Protein AF-0000000084380144 (afdb_homodimer)

InterPro domains:
  IPR001647 DNA-binding HTH domain, TetR-type [PF00440] (22-67)
  IPR001647 DNA-binding HTH domain, TetR-type [PR00455] (22-35)
  IPR001647 DNA-binding HTH domain, TetR-type [PR00455] (43-66)
  IPR001647 DNA-binding HTH domain, TetR-type [PS50977] (16-76)
  IPR009057 Homedomain-like superfamily [SSF46689] (10-86)
  IPR017757 Transcriptional repressor BetI [NF001978] (11-204)
  IPR036271 Tetracyclin repressor-like, C-terminal domain superfamily [SSF48498] (90-205)
  IPR039538 BetI-type transcriptional repressor, C-terminal [PF13977] (91-204)
  IPR050109 HTH-type, TetR-like transcriptional regulator [PTHR30055] (6-182)

Organism: NCBI:txid1548547

Solvent-accessible surface area (backbone atoms only — not comparable to full-atom values): 21908 Å² total; per-residue (Å²): 134,83,78,74,73,75,74,76,73,45,72,66,52,48,49,50,50,52,49,49,40,44,39,52,19,40,43,53,37,25,32,48,42,17,68,65,61,45,46,66,63,54,25,15,58,67,46,73,46,52,54,66,58,50,41,73,74,38,69,41,68,67,47,43,52,50,50,38,50,49,49,54,53,48,54,52,49,52,52,53,51,50,54,62,68,66,42,89,52,56,47,58,53,41,52,50,49,52,58,50,48,58,57,31,71,90,56,52,25,69,51,57,48,30,38,51,36,29,50,62,16,29,34,72,57,32,64,71,54,36,53,57,55,44,54,54,50,48,55,53,49,50,52,47,21,50,30,40,40,49,40,34,62,74,68,63,58,74,96,69,53,29,65,40,53,33,50,34,49,52,14,23,53,50,15,45,51,49,43,38,69,69,39,53,88,80,46,46,62,67,59,53,49,46,24,52,45,55,46,46,30,39,73,36,54,91,78,33,132,133,82,78,73,73,74,73,76,75,46,73,66,53,49,50,51,51,52,50,48,40,43,39,52,19,40,44,53,37,24,31,49,41,16,68,65,60,47,44,66,65,55,25,15,57,70,45,72,46,52,53,67,58,51,39,71,75,37,70,42,68,66,48,43,52,52,50,38,50,49,49,55,53,47,54,53,48,51,54,52,50,49,52,61,67,68,42,89,50,56,45,60,53,40,52,50,49,53,58,49,47,59,56,29,70,89,55,53,25,68,50,57,47,31,39,52,37,30,50,62,17,28,32,71,57,31,63,71,55,36,54,57,54,45,55,54,50,48,55,53,49,51,52,47,21,49,31,42,40,51,40,34,61,75,68,62,57,72,96,69,53,30,65,40,52,32,50,34,50,52,14,23,52,51,14,46,52,49,44,39,69,68,40,51,89,80,46,46,64,67,58,53,49,46,24,52,45,56,47,45,30,39,72,36,54,91,77,32,133

Sequence (418 aa):
MSAVAEKKISRTEKREIRRQQLIDATLQCISQNGIGGTKLSDVAKVAGLSQGIVNLHFASKDNLLRETLNYLADDYRQQFERVLAQSAAEPAAKLLALMEMDFAPTVCEPRKLAVWFAFWGEVQAMPTYQKICEERDRHYSTVVRGLCNEIIKDGGYKGIQATTVAAALSAMTEGLWLSRLINPKNFSREGAMDAVYSYLRAIFPDHYEMSAVAEKKISRTEKREIRRQQLIDATLQCISQNGIGGTKLSDVAKVAGLSQGIVNLHFASKDNLLRETLNYLADDYRQQFERVLAQSAAEPAAKLLALMEMDFAPTVCEPRKLAVWFAFWGEVQAMPTYQKICEERDRHYSTVVRGLCNEIIKDGGYKGIQATTVAAALSAMTEGLWLSRLINPKNFSREGAMDAVYSYLRAIFPDHYE

Structure (mmCIF, N/CA/C/O backbone):
data_AF-0000000084380144-model_v1
#
loop_
_entity.id
_entity.type
_entity.pdbx_description
1 polymer 'HTH tetR-type domain-containing protein'
#
loop_
_atom_site.group_PDB
_atom_site.id
_atom_site.type_symbol
_atom_site.label_atom_id
_atom_site.label_alt_id
_atom_site.label_comp_id
_atom_site.label_asym_id
_atom_site.label_entity_id
_atom_site.label_seq_id
_atom_site.pdbx_PDB_ins_code
_atom_site.Cartn_x
_atom_site.Cartn_y
_atom_site.Cartn_z
_atom_site.occupancy
_atom_site.B_iso_or_equiv
_atom_site.auth_seq_id
_atom_site.auth_comp_id
_atom_site.auth_asym_id
_atom_site.auth_atom_id
_atom_site.pdbx_PDB_model_num
ATOM 1 N N . MET A 1 1 ? -53.406 22.547 -6.664 1 35.69 1 MET A N 1
ATOM 2 C CA . MET A 1 1 ? -52 22.781 -6.531 1 35.69 1 MET A CA 1
ATOM 3 C C . MET A 1 1 ? -51.469 22.234 -5.203 1 35.69 1 MET A C 1
ATOM 5 O O . MET A 1 1 ? -51.75 22.797 -4.145 1 35.69 1 MET A O 1
ATOM 9 N N . SER A 1 2 ? -51.375 20.953 -4.91 1 44.88 2 SER A N 1
ATOM 10 C CA . SER A 1 2 ? -51 20.188 -3.732 1 44.88 2 SER A CA 1
ATOM 11 C C . SER A 1 2 ? -49.594 20.578 -3.244 1 44.88 2 SER A C 1
ATOM 13 O O . SER A 1 2 ? -48.625 20.531 -4.008 1 44.88 2 SER A O 1
ATOM 15 N N . ALA A 1 3 ? -49.469 21.609 -2.418 1 45.12 3 ALA A N 1
ATOM 16 C CA . ALA A 1 3 ? -48.219 22.016 -1.766 1 45.12 3 ALA A CA 1
ATOM 17 C C . ALA A 1 3 ? -47.438 20.812 -1.276 1 45.12 3 ALA A C 1
ATOM 19 O O . ALA A 1 3 ? -47.938 20.031 -0.467 1 45.12 3 ALA A O 1
ATOM 20 N N . VAL A 1 4 ? -46.719 20.062 -1.991 1 46.88 4 VAL A N 1
ATOM 21 C CA . VAL A 1 4 ? -45.719 19.078 -1.562 1 46.88 4 VAL A CA 1
ATOM 22 C C . VAL A 1 4 ? -44.969 19.609 -0.331 1 46.88 4 VAL A C 1
ATOM 24 O O . VAL A 1 4 ? -44.312 20.641 -0.389 1 46.88 4 VAL A O 1
ATOM 27 N N . ALA A 1 5 ? -45.469 19.484 0.814 1 49.72 5 ALA A N 1
ATOM 28 C CA . ALA A 1 5 ? -44.844 19.828 2.094 1 49.72 5 ALA A CA 1
ATOM 29 C C . ALA A 1 5 ? -43.344 19.625 2.049 1 49.72 5 ALA A C 1
ATOM 31 O O . ALA A 1 5 ? -42.875 18.516 1.771 1 49.72 5 ALA A O 1
ATOM 32 N N . GLU A 1 6 ? -42.5 20.531 1.536 1 54.66 6 GLU A N 1
ATOM 33 C CA . GLU A 1 6 ? -41.031 20.516 1.688 1 54.66 6 GLU A CA 1
ATOM 34 C C . GLU A 1 6 ? -40.625 19.875 3.016 1 54.66 6 GLU A C 1
ATOM 36 O O . GLU A 1 6 ? -41.031 20.359 4.082 1 54.66 6 GLU A O 1
ATOM 41 N N . LYS A 1 7 ? -40.719 18.703 3.125 1 57.38 7 LYS A N 1
ATOM 42 C CA . LYS A 1 7 ? -40.281 17.984 4.316 1 57.38 7 LYS A CA 1
ATOM 43 C C . LYS A 1 7 ? -39.156 18.703 5.023 1 57.38 7 LYS A C 1
ATOM 45 O O . LYS A 1 7 ? -38.062 18.906 4.441 1 57.38 7 LYS A O 1
ATOM 50 N N . LYS A 1 8 ? -39.375 19.484 5.949 1 68.69 8 LYS A N 1
ATOM 51 C CA . LYS A 1 8 ? -38.438 20.188 6.805 1 68.69 8 LYS A CA 1
ATOM 52 C C . LYS A 1 8 ? -37.406 19.234 7.379 1 68.69 8 LYS A C 1
ATOM 54 O O . LYS A 1 8 ? -37.75 18.25 8.031 1 68.69 8 LYS A O 1
ATOM 59 N N . ILE A 1 9 ? -36.094 19.141 6.777 1 73.38 9 ILE A N 1
ATOM 60 C CA . ILE A 1 9 ? -35 18.328 7.273 1 73.38 9 ILE A CA 1
ATOM 61 C C . ILE A 1 9 ? -34.812 18.578 8.766 1 73.38 9 ILE A C 1
ATOM 63 O O . ILE A 1 9 ? -34.781 19.719 9.219 1 73.38 9 ILE A O 1
ATOM 67 N N . SER A 1 10 ? -35 17.578 9.57 1 84.5 10 SER A N 1
ATOM 68 C CA . SER A 1 10 ? -34.812 17.656 11.023 1 84.5 10 SER A CA 1
ATOM 69 C C . SER A 1 10 ? -33.438 18.203 11.375 1 84.5 10 SER A C 1
ATOM 71 O O . SER A 1 10 ? -32.531 18.188 10.547 1 84.5 10 SER A O 1
ATOM 73 N N . ARG A 1 11 ? -33.344 18.875 12.562 1 85.44 11 ARG A N 1
ATOM 74 C CA . ARG A 1 11 ? -32.062 19.391 13.023 1 85.44 11 ARG A CA 1
ATOM 75 C C . ARG A 1 11 ? -31 18.297 13 1 85.44 11 ARG A C 1
ATOM 77 O O . ARG A 1 11 ? -29.844 18.547 12.648 1 85.44 11 ARG A O 1
ATOM 84 N N . THR A 1 12 ? -31.469 17.125 13.438 1 86.12 12 THR A N 1
ATOM 85 C CA . THR A 1 12 ? -30.562 15.984 13.43 1 86.12 12 THR A CA 1
ATOM 86 C C . THR A 1 12 ? -30.125 15.641 12.008 1 86.12 12 THR A C 1
ATOM 88 O O . THR A 1 12 ? -28.953 15.375 11.758 1 86.12 12 THR A O 1
ATOM 91 N N . GLU A 1 13 ? -31.016 15.641 11.172 1 84.69 13 GLU A N 1
ATOM 92 C CA . GLU A 1 13 ? -30.719 15.367 9.773 1 84.69 13 GLU A CA 1
ATOM 93 C C . GLU A 1 13 ? -29.797 16.438 9.18 1 84.69 13 GLU A C 1
ATOM 95 O O . GLU A 1 13 ? -28.906 16.109 8.406 1 84.69 13 GLU A O 1
ATOM 100 N N . LYS A 1 14 ? -30.031 17.609 9.523 1 85.12 14 LYS A N 1
ATOM 101 C CA . LYS A 1 14 ? -29.172 18.703 9.047 1 85.12 14 LYS A CA 1
ATOM 102 C C . LYS A 1 14 ? -27.734 18.531 9.547 1 85.12 14 LYS A C 1
ATOM 104 O O . LYS A 1 14 ? -26.781 18.766 8.805 1 85.12 14 LYS A O 1
ATOM 109 N N . ARG A 1 15 ? -27.672 18.125 10.812 1 89.44 15 ARG A N 1
ATOM 110 C CA . ARG A 1 15 ? -26.359 17.906 11.398 1 89.44 15 ARG A CA 1
ATOM 111 C C . ARG A 1 15 ? -25.609 16.797 10.672 1 89.44 15 ARG A C 1
ATOM 113 O O . ARG A 1 15 ? -24.406 16.906 10.43 1 89.44 15 ARG A O 1
ATOM 120 N N . GLU A 1 16 ? -26.328 15.812 10.352 1 91.06 16 GLU A N 1
ATOM 121 C CA . GLU A 1 16 ? -25.719 14.68 9.664 1 91.06 16 GLU A CA 1
ATOM 122 C C . GLU A 1 16 ? -25.297 15.055 8.25 1 91.06 16 GLU A C 1
ATOM 124 O O . GLU A 1 16 ? -24.281 14.578 7.75 1 91.06 16 GLU A O 1
ATOM 129 N N . ILE A 1 17 ? -26.062 15.867 7.664 1 92.88 17 ILE A N 1
ATOM 130 C CA . ILE A 1 17 ? -25.734 16.328 6.316 1 92.88 17 ILE A CA 1
ATOM 131 C C . ILE A 1 17 ? -24.453 17.156 6.344 1 92.88 17 ILE A C 1
ATOM 133 O O . ILE A 1 17 ? -23.562 16.953 5.516 1 92.88 17 ILE A O 1
ATOM 137 N N . ARG A 1 18 ? -24.344 18.062 7.34 1 93.81 18 ARG A N 1
ATOM 138 C CA . ARG A 1 18 ? -23.156 18.891 7.469 1 93.81 18 ARG A CA 1
ATOM 139 C C . ARG A 1 18 ? -21.938 18.031 7.809 1 93.81 18 ARG A C 1
ATOM 141 O O . ARG A 1 18 ? -20.844 18.266 7.277 1 93.81 18 ARG A O 1
ATOM 148 N N . ARG A 1 19 ? -22.188 17.125 8.656 1 95.06 19 ARG A N 1
ATOM 149 C CA . ARG A 1 19 ? -21.109 16.219 9.023 1 95.06 19 ARG A CA 1
ATOM 150 C C . ARG A 1 19 ? -20.578 15.484 7.797 1 95.06 19 ARG A C 1
ATOM 152 O O . ARG A 1 19 ? -19.359 15.406 7.602 1 95.06 19 ARG A O 1
ATOM 159 N N . GLN A 1 20 ? -21.469 14.992 6.992 1 95.62 20 GLN A N 1
ATOM 160 C CA . GLN A 1 20 ? -21.078 14.273 5.785 1 95.62 20 GLN A CA 1
ATOM 161 C C . GLN A 1 20 ? -20.375 15.195 4.793 1 95.62 20 GLN A C 1
ATOM 163 O O . GLN A 1 20 ? -19.406 14.789 4.129 1 95.62 20 GLN A O 1
ATOM 168 N N . GLN A 1 21 ? -20.781 16.344 4.711 1 96.5 21 GLN A N 1
ATOM 169 C CA . GLN A 1 21 ? -20.141 17.344 3.852 1 96.5 21 GLN A CA 1
ATOM 170 C C . GLN A 1 21 ? -18.703 17.578 4.266 1 96.5 21 GLN A C 1
ATOM 172 O O . GLN A 1 21 ? -17.812 17.688 3.41 1 96.5 21 GLN A O 1
ATOM 177 N N . LEU A 1 22 ? -18.547 17.672 5.555 1 97.06 22 LEU A N 1
ATOM 178 C CA . LEU A 1 22 ? -17.203 17.906 6.078 1 97.06 22 LEU A CA 1
ATOM 179 C C . LEU A 1 22 ? -16.312 16.703 5.867 1 97.06 22 LEU A C 1
ATOM 181 O O . LEU A 1 22 ? -15.125 16.828 5.547 1 97.06 22 LEU A O 1
ATOM 185 N N . ILE A 1 23 ? -16.859 15.539 6.008 1 97.31 23 ILE A N 1
ATOM 186 C CA . ILE A 1 23 ? -16.125 14.305 5.773 1 97.31 23 ILE A CA 1
ATOM 187 C C . ILE A 1 23 ? -15.719 14.219 4.305 1 97.31 23 ILE A C 1
ATOM 189 O O . ILE A 1 23 ? -14.562 13.938 3.984 1 97.31 23 ILE A O 1
ATOM 193 N N . ASP A 1 24 ? -16.672 14.555 3.43 1 97.25 24 ASP A N 1
ATOM 194 C CA . ASP A 1 24 ? -16.391 14.516 1.996 1 97.25 24 ASP A CA 1
ATOM 195 C C . ASP A 1 24 ? -15.312 15.531 1.621 1 97.25 24 ASP A C 1
ATOM 197 O O . ASP A 1 24 ? -14.43 15.227 0.816 1 97.25 24 ASP A O 1
ATOM 201 N N . ALA A 1 25 ? -15.391 16.672 2.213 1 97.94 25 ALA A N 1
ATOM 202 C CA . ALA A 1 25 ? -14.383 17.703 1.982 1 97.94 25 ALA A CA 1
ATOM 203 C C . ALA A 1 25 ? -13.016 17.266 2.482 1 97.94 25 ALA A C 1
ATOM 205 O O . ALA A 1 25 ? -11.992 17.547 1.851 1 97.94 25 ALA A O 1
ATOM 206 N N . THR A 1 26 ? -13.008 16.578 3.609 1 97.31 26 THR A N 1
ATOM 207 C CA . THR A 1 26 ? -11.758 16.094 4.18 1 97.31 26 THR A CA 1
ATOM 208 C C . THR A 1 26 ? -11.125 15.047 3.266 1 97.31 26 THR A C 1
ATOM 210 O O . THR A 1 26 ? -9.914 15.07 3.029 1 97.31 26 THR A O 1
ATOM 213 N N . LEU A 1 27 ? -11.977 14.148 2.74 1 96.38 27 LEU A N 1
ATOM 214 C CA . LEU A 1 27 ? -11.484 13.156 1.785 1 96.38 27 LEU A CA 1
ATOM 215 C C . LEU A 1 27 ? -10.836 13.836 0.586 1 96.38 27 LEU A C 1
ATOM 217 O O . LEU A 1 27 ? -9.742 13.445 0.16 1 96.38 27 LEU A O 1
ATOM 221 N N . GLN A 1 28 ? -11.469 14.852 0.123 1 96.38 28 GLN A N 1
ATOM 222 C CA . GLN A 1 28 ? -10.945 15.586 -1.026 1 96.38 28 GLN A CA 1
ATOM 223 C C . GLN A 1 28 ? -9.633 16.281 -0.688 1 96.38 28 GLN A C 1
ATOM 225 O O . GLN A 1 28 ? -8.664 16.188 -1.449 1 96.38 28 GLN A O 1
ATOM 230 N N . CYS A 1 29 ? -9.539 16.953 0.474 1 96.44 29 CYS A N 1
ATOM 231 C CA . CYS A 1 29 ? -8.336 17.672 0.881 1 96.44 29 CYS A CA 1
ATOM 232 C C . CYS A 1 29 ? -7.164 16.719 1.074 1 96.44 29 CYS A C 1
ATOM 234 O O . CYS A 1 29 ? -6.059 16.984 0.596 1 96.44 29 CYS A O 1
ATOM 236 N N . ILE A 1 30 ? -7.441 15.594 1.693 1 94.38 30 ILE A N 1
ATOM 237 C CA . ILE A 1 30 ? -6.375 14.641 1.964 1 94.38 30 ILE A CA 1
ATOM 238 C C . ILE A 1 30 ? -5.891 14.023 0.654 1 94.38 30 ILE A C 1
ATOM 240 O O . ILE A 1 30 ? -4.688 13.828 0.457 1 94.38 30 ILE A O 1
ATOM 244 N N . SER A 1 31 ? -6.863 13.703 -0.197 1 93.62 31 SER A N 1
ATOM 245 C CA . SER A 1 31 ? -6.496 13.07 -1.46 1 93.62 31 SER A CA 1
ATOM 246 C C . SER A 1 31 ? -5.602 13.977 -2.295 1 93.62 31 SER A C 1
ATOM 248 O O . SER A 1 31 ? -4.766 13.492 -3.064 1 93.62 31 SER A O 1
ATOM 250 N N . GLN A 1 32 ? -5.645 15.305 -2.105 1 90.81 32 GLN A N 1
ATOM 251 C CA . GLN A 1 32 ? -4.898 16.266 -2.916 1 90.81 32 GLN A CA 1
ATOM 252 C C . GLN A 1 32 ? -3.631 16.719 -2.201 1 90.81 32 GLN A C 1
ATOM 254 O O . GLN A 1 32 ? -2.59 16.906 -2.834 1 90.81 32 GLN A O 1
ATOM 259 N N . ASN A 1 33 ? -3.777 16.812 -0.823 1 89.56 33 ASN A N 1
ATOM 260 C CA . ASN A 1 33 ? -2.715 17.516 -0.115 1 89.56 33 ASN A CA 1
ATOM 261 C C . ASN A 1 33 ? -2.039 16.625 0.92 1 89.56 33 ASN A C 1
ATOM 263 O O . ASN A 1 33 ? -1.072 17.031 1.564 1 89.56 33 ASN A O 1
ATOM 267 N N . GLY A 1 34 ? -2.547 15.398 1.058 1 88.69 34 GLY A N 1
ATOM 268 C CA . GLY A 1 34 ? -2.062 14.562 2.143 1 88.69 34 GLY A CA 1
ATOM 269 C C . GLY A 1 34 ? -2.611 14.961 3.498 1 88.69 34 GLY A C 1
ATOM 270 O O . GLY A 1 34 ? -3.307 15.977 3.617 1 88.69 34 GLY A O 1
ATOM 271 N N . ILE A 1 35 ? -2.307 14.227 4.523 1 88.94 35 ILE A N 1
ATOM 272 C CA . ILE A 1 35 ? -2.809 14.461 5.875 1 88.94 35 ILE A CA 1
ATOM 273 C C . ILE A 1 35 ? -2.152 15.711 6.461 1 88.94 35 ILE A C 1
ATOM 275 O O . ILE A 1 35 ? -2.838 16.578 7.004 1 88.94 35 ILE A O 1
ATOM 279 N N . GLY A 1 36 ? -0.846 15.789 6.371 1 85.31 36 GLY A N 1
ATOM 280 C CA . GLY A 1 36 ? -0.125 16.938 6.902 1 85.31 36 GLY A CA 1
ATOM 281 C C . GLY A 1 36 ? -0.499 18.234 6.227 1 85.31 36 GLY A C 1
ATOM 282 O O . GLY A 1 36 ? -0.506 19.297 6.863 1 85.31 36 GLY A O 1
ATOM 283 N N . GLY A 1 37 ? -0.861 18.203 4.984 1 87.31 37 GLY A N 1
ATOM 284 C CA . GLY A 1 37 ? -1.187 19.391 4.199 1 87.31 37 GLY A CA 1
ATOM 285 C C . GLY A 1 37 ? -2.645 19.797 4.305 1 87.31 37 GLY A C 1
ATOM 286 O O . GLY A 1 37 ? -3.066 20.781 3.699 1 87.31 37 GLY A O 1
ATOM 287 N N . THR A 1 38 ? -3.391 19.047 4.977 1 92.12 38 THR A N 1
ATOM 288 C CA . THR A 1 38 ? -4.812 19.344 5.129 1 92.12 38 THR A CA 1
ATOM 289 C C . THR A 1 38 ? -5.07 20.125 6.418 1 92.12 38 THR A C 1
ATOM 291 O O . THR A 1 38 ? -4.801 19.609 7.512 1 92.12 38 THR A O 1
ATOM 294 N N . LYS A 1 39 ? -5.559 21.344 6.227 1 93.31 39 LYS A N 1
ATOM 295 C CA . LYS A 1 39 ? -5.93 22.188 7.363 1 93.31 39 LYS A CA 1
ATOM 296 C C . LYS A 1 39 ? -7.445 22.297 7.496 1 93.31 39 LYS A C 1
ATOM 298 O O . LYS A 1 39 ? -8.172 22.109 6.523 1 93.31 39 LYS A O 1
ATOM 303 N N . LEU A 1 40 ? -7.824 22.609 8.711 1 94.94 40 LEU A N 1
ATOM 304 C CA . LEU A 1 40 ? -9.258 22.781 8.961 1 94.94 40 LEU A CA 1
ATOM 305 C C . LEU A 1 40 ? -9.836 23.875 8.07 1 94.94 40 LEU A C 1
ATOM 307 O O . LEU A 1 40 ? -10.969 23.766 7.598 1 94.94 40 LEU A O 1
ATOM 311 N N . SER A 1 41 ? -9.016 24.906 7.848 1 95.31 41 SER A N 1
ATOM 312 C CA . SER A 1 41 ? -9.453 26 7 1 95.31 41 SER A CA 1
ATOM 313 C C . SER A 1 41 ? -9.688 25.547 5.566 1 95.31 41 SER A C 1
ATOM 315 O O . SER A 1 41 ? -10.625 25.984 4.906 1 95.31 41 SER A O 1
ATOM 317 N N . ASP A 1 42 ? -8.875 24.656 5.039 1 95.38 42 ASP A N 1
ATOM 318 C CA . ASP A 1 42 ? -9.031 24.109 3.695 1 95.38 42 ASP A CA 1
ATOM 319 C C . ASP A 1 42 ? -10.305 23.266 3.592 1 95.38 42 ASP A C 1
ATOM 321 O O . ASP A 1 42 ? -11.039 23.359 2.605 1 95.38 42 ASP A O 1
ATOM 325 N N . VAL A 1 43 ? -10.547 22.438 4.609 1 97.38 43 VAL A N 1
ATOM 326 C CA . VAL A 1 43 ? -11.727 21.578 4.648 1 97.38 43 VAL A CA 1
ATOM 327 C C . VAL A 1 43 ? -12.992 22.438 4.645 1 97.38 43 VAL A C 1
ATOM 329 O O . VAL A 1 43 ? -13.93 22.156 3.9 1 97.38 43 VAL A O 1
ATOM 332 N N . ALA A 1 44 ? -12.961 23.469 5.484 1 97.25 44 ALA A N 1
ATOM 333 C CA . ALA A 1 44 ? -14.094 24.391 5.543 1 97.25 44 ALA A CA 1
ATOM 334 C C . ALA A 1 44 ? -14.367 25.016 4.176 1 97.25 44 ALA A C 1
ATOM 336 O O . ALA A 1 44 ? -15.508 25.031 3.717 1 97.25 44 ALA A O 1
ATOM 337 N N . LYS A 1 45 ? -13.344 25.469 3.527 1 97.56 45 LYS A N 1
ATOM 338 C CA . LYS A 1 45 ? -13.453 26.109 2.217 1 97.56 45 LYS A CA 1
ATOM 339 C C . LYS A 1 45 ? -14.023 25.141 1.185 1 97.56 45 LYS A C 1
ATOM 341 O O . LYS A 1 45 ? -14.953 25.484 0.448 1 97.56 45 LYS A O 1
ATOM 346 N N . VAL A 1 46 ? -13.547 23.953 1.164 1 97.06 46 VAL A N 1
ATOM 347 C CA . VAL A 1 46 ? -13.977 22.938 0.201 1 97.06 46 VAL A CA 1
ATOM 348 C C . VAL A 1 46 ? -15.43 22.547 0.473 1 97.06 46 VAL A C 1
ATOM 350 O O . VAL A 1 46 ? -16.188 22.312 -0.46 1 97.06 46 VAL A O 1
ATOM 353 N N . ALA A 1 47 ? -15.781 22.5 1.764 1 97.06 47 ALA A N 1
ATOM 354 C CA . ALA A 1 47 ? -17.141 22.125 2.16 1 97.06 47 ALA A CA 1
ATOM 355 C C . ALA A 1 47 ? -18.125 23.266 1.935 1 97.06 47 ALA A C 1
ATOM 357 O O . ALA A 1 47 ? -19.328 23.078 1.976 1 97.06 47 ALA A O 1
ATOM 358 N N . GLY A 1 48 ? -17.594 24.5 1.697 1 97 48 GLY A N 1
ATOM 359 C CA . GLY A 1 48 ? -18.453 25.656 1.585 1 97 48 GLY A CA 1
ATOM 360 C C . GLY A 1 48 ? -19.047 26.094 2.91 1 97 48 GLY A C 1
ATOM 361 O O . GLY A 1 48 ? -20.188 26.547 2.961 1 97 48 GLY A O 1
ATOM 362 N N . LEU A 1 49 ? -18.375 25.797 3.926 1 96.44 49 LEU A N 1
ATOM 363 C CA . LEU A 1 49 ? -18.812 26.109 5.277 1 96.44 49 LEU A CA 1
ATOM 364 C C . LEU A 1 49 ? -17.797 26.984 6.004 1 96.44 49 LEU A C 1
ATOM 366 O O . LEU A 1 49 ? -16.672 27.156 5.52 1 96.44 49 LEU A O 1
ATOM 370 N N . SER A 1 50 ? -18.172 27.5 7.133 1 94.44 50 SER A N 1
ATOM 371 C CA . SER A 1 50 ? -17.234 28.281 7.941 1 94.44 50 SER A CA 1
ATOM 372 C C . SER A 1 50 ? -16.359 27.391 8.805 1 94.44 50 SER A C 1
ATOM 374 O O . SER A 1 50 ? -16.734 26.25 9.102 1 94.44 50 SER A O 1
ATOM 376 N N . GLN A 1 51 ? -15.234 27.875 9.188 1 93.25 51 GLN A N 1
ATOM 377 C CA . GLN A 1 51 ? -14.367 27.141 10.109 1 93.25 51 GLN A CA 1
ATOM 378 C C . GLN A 1 51 ? -15.07 26.891 11.438 1 93.25 51 GLN A C 1
ATOM 380 O O . GLN A 1 51 ? -14.82 25.875 12.094 1 93.25 51 GLN A O 1
ATOM 385 N N . GLY A 1 52 ? -15.922 27.797 11.836 1 93.88 52 GLY A N 1
ATOM 386 C CA . GLY A 1 52 ? -16.703 27.609 13.047 1 93.88 52 GLY A CA 1
ATOM 387 C C . GLY A 1 52 ? -17.578 26.375 13.016 1 93.88 52 GLY A C 1
ATOM 388 O O . GLY A 1 52 ? -17.672 25.656 14.008 1 93.88 52 GLY A O 1
ATOM 389 N N . ILE A 1 53 ? -18.172 26.125 11.906 1 93.5 53 ILE A N 1
ATOM 390 C CA . ILE A 1 53 ? -19 24.938 11.734 1 93.5 53 ILE A CA 1
ATOM 391 C C . ILE A 1 53 ? -18.141 23.688 11.836 1 93.5 53 ILE A C 1
ATOM 393 O O . ILE A 1 53 ? -18.562 22.688 12.43 1 93.5 53 ILE A O 1
ATOM 397 N N . VAL A 1 54 ? -16.922 23.656 11.25 1 94.5 54 VAL A N 1
ATOM 398 C CA . VAL A 1 54 ? -16 22.531 11.359 1 94.5 54 VAL A CA 1
ATOM 399 C C . VAL A 1 54 ? -15.688 22.266 12.828 1 94.5 54 VAL A C 1
ATOM 401 O O . VAL A 1 54 ? -15.719 21.109 13.273 1 94.5 54 VAL A O 1
ATOM 404 N N . ASN A 1 55 ? -15.469 23.344 13.547 1 93.81 55 ASN A N 1
ATOM 405 C CA . ASN A 1 55 ? -15.117 23.219 14.953 1 93.81 55 ASN A CA 1
ATOM 406 C C . ASN A 1 55 ? -16.281 22.688 15.781 1 93.81 55 ASN A C 1
ATOM 408 O O . ASN A 1 55 ? -16.078 21.938 16.75 1 93.81 55 ASN A O 1
ATOM 412 N N . LEU A 1 56 ? -17.438 23.109 15.406 1 93.56 56 LEU A N 1
ATOM 413 C CA . LEU A 1 56 ? -18.625 22.641 16.109 1 93.56 56 LEU A CA 1
ATOM 414 C C . LEU A 1 56 ? -18.812 21.141 15.938 1 93.56 56 LEU A C 1
ATOM 416 O O . LEU A 1 56 ? -19.219 20.453 16.875 1 93.56 56 LEU A O 1
ATOM 420 N N . HIS A 1 57 ? -18.469 20.656 14.805 1 94.38 57 HIS A N 1
ATOM 421 C CA . HIS A 1 57 ? -18.719 19.25 14.508 1 94.38 57 HIS A CA 1
ATOM 422 C C . HIS A 1 57 ? -17.562 18.359 14.969 1 94.38 57 HIS A C 1
ATOM 424 O O . HIS A 1 57 ? -17.781 17.219 15.383 1 94.38 57 HIS A O 1
ATOM 430 N N . PHE A 1 58 ? -16.25 18.75 14.906 1 94.56 58 PHE A N 1
ATOM 431 C CA . PHE A 1 58 ? -15.141 17.828 15.102 1 94.56 58 PHE A CA 1
ATOM 432 C C . PHE A 1 58 ? -14.172 18.359 16.156 1 94.56 58 PHE A C 1
ATOM 434 O O . PHE A 1 58 ? -13.359 17.594 16.688 1 94.56 58 PHE A O 1
ATOM 441 N N . ALA A 1 59 ? -14.242 19.531 16.578 1 90.12 59 ALA A N 1
ATOM 442 C CA . ALA A 1 59 ? -13.516 20.156 17.672 1 90.12 59 ALA A CA 1
ATOM 443 C C . ALA A 1 59 ? -12.039 20.328 17.312 1 90.12 59 ALA A C 1
ATOM 445 O O . ALA A 1 59 ? -11.406 21.328 17.703 1 90.12 59 ALA A O 1
ATOM 446 N N . SER A 1 60 ? -11.492 19.266 16.656 1 91.94 60 SER A N 1
ATOM 447 C CA . SER A 1 60 ? -10.07 19.328 16.328 1 91.94 60 SER A CA 1
ATOM 448 C C . SER A 1 60 ? -9.781 18.641 14.992 1 91.94 60 SER A C 1
ATOM 450 O O . SER A 1 60 ? -10.594 17.844 14.508 1 91.94 60 SER A O 1
ATOM 452 N N . LYS A 1 61 ? -8.641 18.953 14.492 1 91.38 61 LYS A N 1
ATOM 453 C CA . LYS A 1 61 ? -8.188 18.297 13.266 1 91.38 61 LYS A CA 1
ATOM 454 C C . LYS A 1 61 ? -8.055 16.797 13.453 1 91.38 61 LYS A C 1
ATOM 456 O O . LYS A 1 61 ? -8.453 16.016 12.586 1 91.38 61 LYS A O 1
ATOM 461 N N . ASP A 1 62 ? -7.547 16.406 14.602 1 90 62 ASP A N 1
ATOM 462 C CA . ASP A 1 62 ? -7.371 14.984 14.891 1 90 62 ASP A CA 1
ATOM 463 C C . ASP A 1 62 ? -8.711 14.258 14.883 1 90 62 ASP A C 1
ATOM 465 O O . ASP A 1 62 ? -8.82 13.164 14.328 1 90 62 ASP A O 1
ATOM 469 N N . ASN A 1 63 ? -9.656 14.852 15.469 1 93.5 63 ASN A N 1
ATOM 470 C CA . ASN A 1 63 ? -10.984 14.25 15.5 1 93.5 63 ASN A CA 1
ATOM 471 C C . ASN A 1 63 ? -11.586 14.164 14.102 1 93.5 63 ASN A C 1
ATOM 473 O O . ASN A 1 63 ? -12.234 13.172 13.758 1 93.5 63 ASN A O 1
ATOM 477 N N . LEU A 1 64 ? -11.398 15.25 13.367 1 95.12 64 LEU A N 1
ATOM 478 C CA . LEU A 1 64 ? -11.883 15.25 11.992 1 95.12 64 LEU A CA 1
ATOM 479 C C . LEU A 1 64 ? -11.25 14.125 11.188 1 95.12 64 LEU A C 1
ATOM 481 O O . LEU A 1 64 ? -11.945 13.406 10.461 1 95.12 64 LEU A O 1
ATOM 485 N N . LEU A 1 65 ? -9.961 13.914 11.336 1 93.44 65 LEU A N 1
ATOM 486 C CA . LEU A 1 65 ? -9.227 12.875 10.625 1 93.44 65 LEU A CA 1
ATOM 487 C C . LEU A 1 65 ? -9.688 11.484 11.062 1 93.44 65 LEU A C 1
ATOM 489 O O . LEU A 1 65 ? -9.914 10.609 10.227 1 93.44 65 LEU A O 1
ATOM 493 N N . ARG A 1 66 ? -9.844 11.32 12.32 1 92.25 66 ARG A N 1
ATOM 494 C CA . ARG A 1 66 ? -10.289 10.039 12.859 1 92.25 66 ARG A CA 1
ATOM 495 C C . ARG A 1 66 ? -11.68 9.68 12.328 1 92.25 66 ARG A C 1
ATOM 497 O O . ARG A 1 66 ? -11.922 8.547 11.93 1 92.25 66 ARG A O 1
ATOM 504 N N . GLU A 1 67 ? -12.508 10.648 12.352 1 94.31 67 GLU A N 1
ATOM 505 C CA . GLU A 1 67 ? -13.875 10.406 11.898 1 94.31 67 GLU A CA 1
ATOM 506 C C . GLU A 1 67 ? -13.922 10.156 10.398 1 94.31 67 GLU A C 1
ATOM 508 O O . GLU A 1 67 ? -14.758 9.383 9.914 1 94.31 67 GLU A O 1
ATOM 513 N N . THR A 1 68 ? -13.094 10.828 9.703 1 95.25 68 THR A N 1
ATOM 514 C CA . THR A 1 68 ? -12.992 10.594 8.266 1 95.25 68 THR A CA 1
ATOM 515 C C . THR A 1 68 ? -12.539 9.164 7.988 1 95.25 68 THR A C 1
ATOM 517 O O . THR A 1 68 ? -13.117 8.477 7.141 1 95.25 68 THR A O 1
ATOM 520 N N . LEU A 1 69 ? -11.586 8.664 8.703 1 93.06 69 LEU A N 1
ATOM 521 C CA . LEU A 1 69 ? -11.109 7.293 8.555 1 93.06 69 LEU A CA 1
ATOM 522 C C . LEU A 1 69 ? -12.195 6.297 8.945 1 93.06 69 LEU A C 1
ATOM 524 O O . LEU A 1 69 ? -12.383 5.281 8.273 1 93.06 69 LEU A O 1
ATOM 528 N N . ASN A 1 70 ? -12.844 6.613 10.039 1 93.12 70 ASN A N 1
ATOM 529 C CA . ASN A 1 70 ? -13.953 5.758 10.461 1 93.12 70 ASN A CA 1
ATOM 530 C C . ASN A 1 70 ? -15.023 5.652 9.375 1 93.12 70 ASN A C 1
ATOM 532 O O . ASN A 1 70 ? -15.57 4.574 9.141 1 93.12 70 ASN A O 1
ATOM 536 N N . TYR A 1 71 ? -15.312 6.781 8.836 1 94.56 71 TYR A N 1
ATOM 537 C CA . TYR A 1 71 ? -16.281 6.785 7.746 1 94.56 71 TYR A CA 1
ATOM 538 C C . TYR A 1 71 ? -15.82 5.879 6.609 1 94.56 71 TYR A C 1
ATOM 540 O O . TYR A 1 71 ? -16.609 5.082 6.09 1 94.56 71 TYR A O 1
ATOM 548 N N . LEU A 1 72 ? -14.57 6.027 6.191 1 93.62 72 LEU A N 1
ATOM 549 C CA . LEU A 1 72 ? -14.008 5.223 5.109 1 93.62 72 LEU A CA 1
ATOM 550 C C . LEU A 1 72 ? -14.062 3.736 5.453 1 93.62 72 LEU A C 1
ATOM 552 O O . LEU A 1 72 ? -14.445 2.912 4.621 1 93.62 72 LEU A O 1
ATOM 556 N N . ALA A 1 73 ? -13.68 3.381 6.645 1 92.88 73 ALA A N 1
ATOM 557 C CA . ALA A 1 73 ? -13.703 1.999 7.121 1 92.88 73 ALA A CA 1
ATOM 558 C C . ALA A 1 73 ? -15.133 1.451 7.141 1 92.88 73 ALA A C 1
ATOM 560 O O . ALA A 1 73 ? -15.375 0.316 6.723 1 92.88 73 ALA A O 1
ATOM 561 N N . ASP A 1 74 ? -16.031 2.266 7.594 1 93.62 74 ASP A N 1
ATOM 562 C CA . ASP A 1 74 ? -17.438 1.856 7.68 1 93.62 74 ASP A CA 1
ATOM 563 C C . ASP A 1 74 ? -18.031 1.662 6.289 1 93.62 74 ASP A C 1
ATOM 565 O O . ASP A 1 74 ? -18.828 0.744 6.074 1 93.62 74 ASP A O 1
ATOM 569 N N . ASP A 1 75 ? -17.719 2.602 5.445 1 94.44 75 ASP A N 1
ATOM 570 C CA . ASP A 1 75 ? -18.188 2.488 4.066 1 94.44 75 ASP A CA 1
ATOM 571 C C . ASP A 1 75 ? -17.734 1.173 3.438 1 94.44 75 ASP A C 1
ATOM 573 O O . ASP A 1 75 ? -18.516 0.489 2.779 1 94.44 75 ASP A O 1
ATOM 577 N N . TYR A 1 76 ? -16.5 0.749 3.588 1 94.19 76 TYR A N 1
ATOM 578 C CA . TYR A 1 76 ? -15.961 -0.517 3.1 1 94.19 76 TYR A CA 1
ATOM 579 C C . TYR A 1 76 ? -16.688 -1.697 3.746 1 94.19 76 TYR A C 1
ATOM 581 O O . TYR A 1 76 ? -17.078 -2.639 3.061 1 94.19 76 TYR A O 1
ATOM 589 N N . ARG A 1 77 ? -16.844 -1.591 5.082 1 93.44 77 ARG A N 1
ATOM 590 C CA . ARG A 1 77 ? -17.5 -2.662 5.828 1 93.44 77 ARG A CA 1
ATOM 591 C C . ARG A 1 77 ? -18.922 -2.881 5.34 1 93.44 77 ARG A C 1
ATOM 593 O O . ARG A 1 77 ? -19.375 -4.02 5.215 1 93.44 77 ARG A O 1
ATOM 600 N N . GLN A 1 78 ? -19.594 -1.805 5.109 1 94.75 78 GLN A N 1
ATOM 601 C CA . GLN A 1 78 ? -20.969 -1.901 4.648 1 94.75 78 GLN A CA 1
ATOM 602 C C . GLN A 1 78 ? -21.047 -2.578 3.283 1 94.75 78 GLN A C 1
ATOM 604 O O . GLN A 1 78 ? -21.938 -3.408 3.045 1 94.75 78 GLN A O 1
ATOM 609 N N . GLN A 1 79 ? -20.203 -2.207 2.398 1 94.56 79 GLN A N 1
ATOM 610 C CA . GLN A 1 79 ? -20.156 -2.855 1.093 1 94.56 79 GLN A CA 1
ATOM 611 C C . GLN A 1 79 ? -19.812 -4.34 1.225 1 94.56 79 GLN A C 1
ATOM 613 O O . GLN A 1 79 ? -20.438 -5.184 0.573 1 94.56 79 GLN A O 1
ATOM 618 N N . PHE A 1 80 ? -18.844 -4.691 2.08 1 94.56 80 PHE A N 1
ATOM 619 C CA . PHE A 1 80 ? -18.422 -6.055 2.381 1 94.56 80 PHE A CA 1
ATOM 620 C C . PHE A 1 80 ? -19.609 -6.891 2.869 1 94.56 80 PHE A C 1
ATOM 622 O O . PHE A 1 80 ? -19.859 -7.973 2.342 1 94.56 80 PHE A O 1
ATOM 629 N N . GLU A 1 81 ? -20.328 -6.297 3.834 1 94 81 GLU A N 1
ATOM 630 C CA . GLU A 1 81 ? -21.469 -7 4.41 1 94 81 GLU A CA 1
ATOM 631 C C . GLU A 1 81 ? -22.594 -7.18 3.385 1 94 81 GLU A C 1
ATOM 633 O O . GLU A 1 81 ? -23.281 -8.203 3.379 1 94 81 GLU A O 1
ATOM 638 N N . ARG A 1 82 ? -22.781 -6.207 2.564 1 94.31 82 ARG A N 1
ATOM 639 C CA . ARG A 1 82 ? -23.797 -6.289 1.521 1 94.31 82 ARG A CA 1
ATOM 640 C C . ARG A 1 82 ? -23.5 -7.422 0.548 1 94.31 82 ARG A C 1
ATOM 642 O O . ARG A 1 82 ? -24.391 -8.18 0.169 1 94.31 82 ARG A O 1
ATOM 649 N N . VAL A 1 83 ? -22.25 -7.527 0.134 1 93.69 83 VAL A N 1
ATOM 650 C CA . VAL A 1 83 ? -21.844 -8.578 -0.796 1 93.69 83 VAL A CA 1
ATOM 651 C C . VAL A 1 83 ? -22.047 -9.945 -0.152 1 93.69 83 VAL A C 1
ATOM 653 O O . VAL A 1 83 ? -22.578 -10.859 -0.783 1 93.69 83 VAL A O 1
ATOM 656 N N . LEU A 1 84 ? -21.672 -10.094 1.139 1 91.88 84 LEU A N 1
ATOM 657 C CA . LEU A 1 84 ? -21.812 -11.359 1.849 1 91.88 84 LEU A CA 1
ATOM 658 C C . LEU A 1 84 ? -23.281 -11.75 1.984 1 91.88 84 LEU A C 1
ATOM 660 O O . LEU A 1 84 ? -23.625 -12.938 1.906 1 91.88 84 LEU A O 1
ATOM 664 N N . ALA A 1 85 ? -24.109 -10.789 2.148 1 90.81 85 ALA A N 1
ATOM 665 C CA . ALA A 1 85 ? -25.531 -11.031 2.357 1 90.81 85 ALA A CA 1
ATOM 666 C C . ALA A 1 85 ? -26.219 -11.414 1.049 1 90.81 85 ALA A C 1
ATOM 668 O O . ALA A 1 85 ? -27.219 -12.133 1.053 1 90.81 85 ALA A O 1
ATOM 669 N N . GLN A 1 86 ? -25.828 -10.875 -0.041 1 85.5 86 GLN A N 1
ATOM 670 C CA . GLN A 1 86 ? -26.469 -11.055 -1.338 1 85.5 86 GLN A CA 1
ATOM 671 C C . GLN A 1 86 ? -26.047 -12.375 -1.983 1 85.5 86 GLN A C 1
ATOM 673 O O . GLN A 1 86 ? -26.703 -12.867 -2.896 1 85.5 86 GLN A O 1
ATOM 678 N N . SER A 1 87 ? -24.922 -12.859 -1.536 1 70.88 87 SER A N 1
ATOM 679 C CA . SER A 1 87 ? -24.406 -14.031 -2.246 1 70.88 87 SER A CA 1
ATOM 680 C C . SER A 1 87 ? -25.031 -15.312 -1.724 1 70.88 87 SER A C 1
ATOM 682 O O . SER A 1 87 ? -25 -15.586 -0.522 1 70.88 87 SER A O 1
ATOM 684 N N . ALA A 1 88 ? -26.188 -15.734 -2.254 1 65.25 88 ALA A N 1
ATOM 685 C CA . ALA A 1 88 ? -26.734 -17.062 -1.965 1 65.25 88 ALA A CA 1
ATOM 686 C C . ALA A 1 88 ? -25.781 -18.156 -2.432 1 65.25 88 ALA A C 1
ATOM 688 O O . ALA A 1 88 ? -26.094 -19.344 -2.303 1 65.25 88 ALA A O 1
ATOM 689 N N . ALA A 1 89 ? -24.625 -17.812 -2.701 1 74.31 89 ALA A N 1
ATOM 690 C CA . ALA A 1 89 ? -23.75 -18.594 -3.568 1 74.31 89 ALA A CA 1
ATOM 691 C C . ALA A 1 89 ? -22.75 -19.406 -2.752 1 74.31 89 ALA A C 1
ATOM 693 O O . ALA A 1 89 ? -22.625 -19.219 -1.539 1 74.31 89 ALA A O 1
ATOM 694 N N . GLU A 1 90 ? -22.312 -20.453 -3.299 1 90.94 90 GLU A N 1
ATOM 695 C CA . GLU A 1 90 ? -21.203 -21.297 -2.859 1 90.94 90 GLU A CA 1
ATOM 696 C C . GLU A 1 90 ? -20 -20.469 -2.451 1 90.94 90 GLU A C 1
ATOM 698 O O . GLU A 1 90 ? -19.844 -19.328 -2.895 1 90.94 90 GLU A O 1
ATOM 703 N N . PRO A 1 91 ? -19.297 -20.922 -1.478 1 95.19 91 PRO A N 1
ATOM 704 C CA . PRO A 1 91 ? -18.125 -20.234 -0.956 1 95.19 91 PRO A CA 1
ATOM 705 C C . PRO A 1 91 ? -17.234 -19.641 -2.061 1 95.19 91 PRO A C 1
ATOM 707 O O . PRO A 1 91 ? -16.766 -18.516 -1.942 1 95.19 91 PRO A O 1
ATOM 710 N N . ALA A 1 92 ? -17.156 -20.359 -3.107 1 95.25 92 ALA A N 1
ATOM 711 C CA . ALA A 1 92 ? -16.312 -19.906 -4.207 1 95.25 92 ALA A CA 1
ATOM 712 C C . ALA A 1 92 ? -16.875 -18.641 -4.844 1 95.25 92 ALA A C 1
ATOM 714 O O . ALA A 1 92 ? -16.141 -17.703 -5.156 1 95.25 92 ALA A O 1
ATOM 715 N N . ALA A 1 93 ? -18.172 -18.594 -5.016 1 94.69 93 ALA A N 1
ATOM 716 C CA . ALA A 1 93 ? -18.828 -17.422 -5.598 1 94.69 93 ALA A CA 1
ATOM 717 C C . ALA A 1 93 ? -18.75 -16.219 -4.656 1 94.69 93 ALA A C 1
ATOM 719 O O . ALA A 1 93 ? -18.578 -15.086 -5.102 1 94.69 93 ALA A O 1
ATOM 720 N N . LYS A 1 94 ? -18.906 -16.5 -3.389 1 95.44 94 LYS A N 1
ATOM 721 C CA . LYS A 1 94 ? -18.797 -15.43 -2.391 1 95.44 94 LYS A CA 1
ATOM 722 C C . LYS A 1 94 ? -17.406 -14.82 -2.377 1 95.44 94 LYS A C 1
ATOM 724 O O . LYS A 1 94 ? -17.25 -13.602 -2.334 1 95.44 94 LYS A O 1
ATOM 729 N N . LEU A 1 95 ? -16.406 -15.719 -2.389 1 96.44 95 LEU A N 1
ATOM 730 C CA . LEU A 1 95 ? -15.023 -15.25 -2.408 1 96.44 95 LEU A CA 1
ATOM 731 C C . LEU A 1 95 ? -14.766 -14.367 -3.619 1 96.44 95 LEU A C 1
ATOM 733 O O . LEU A 1 95 ? -14.203 -13.273 -3.486 1 96.44 95 LEU A O 1
ATOM 737 N N . LEU A 1 96 ? -15.242 -14.812 -4.742 1 95.25 96 LEU A N 1
ATOM 738 C CA . LEU A 1 96 ? -15.047 -14.039 -5.969 1 95.25 96 LEU A CA 1
ATOM 739 C C . LEU A 1 96 ? -15.789 -12.711 -5.895 1 95.25 96 LEU A C 1
ATOM 741 O O . LEU A 1 96 ? -15.266 -11.68 -6.336 1 95.25 96 LEU A O 1
ATOM 745 N N . ALA A 1 97 ? -16.969 -12.695 -5.371 1 95.5 97 ALA A N 1
ATOM 746 C CA . ALA A 1 97 ? -17.766 -11.477 -5.234 1 95.5 97 ALA A CA 1
ATOM 747 C C . ALA A 1 97 ? -17.047 -10.453 -4.352 1 95.5 97 ALA A C 1
ATOM 749 O O . ALA A 1 97 ? -17.109 -9.25 -4.605 1 95.5 97 ALA A O 1
ATOM 750 N N . LEU A 1 98 ? -16.391 -10.953 -3.328 1 95.56 98 LEU A N 1
ATOM 751 C CA . LEU A 1 98 ? -15.641 -10.07 -2.447 1 95.56 98 LEU A CA 1
ATOM 752 C C . LEU A 1 98 ? -14.453 -9.461 -3.18 1 95.56 98 LEU A C 1
ATOM 754 O O . LEU A 1 98 ? -14.148 -8.273 -3.012 1 95.56 98 LEU A O 1
ATOM 758 N N . MET A 1 99 ? -13.742 -10.289 -4.004 1 96.06 99 MET A N 1
ATOM 759 C CA . MET A 1 99 ? -12.648 -9.758 -4.812 1 96.06 99 MET A CA 1
ATOM 760 C C . MET A 1 99 ? -13.148 -8.695 -5.781 1 96.06 99 MET A C 1
ATOM 762 O O . MET A 1 99 ? -12.539 -7.637 -5.93 1 96.06 99 MET A O 1
ATOM 766 N N . GLU A 1 100 ? -14.289 -8.922 -6.383 1 95.94 100 GLU A N 1
ATOM 767 C CA . GLU A 1 100 ? -14.883 -7.98 -7.328 1 95.94 100 GLU A CA 1
ATOM 768 C C . GLU A 1 100 ? -15.273 -6.676 -6.637 1 95.94 100 GLU A C 1
ATOM 770 O O . GLU A 1 100 ? -15.109 -5.594 -7.199 1 95.94 100 GLU A O 1
ATOM 775 N N . MET A 1 101 ? -15.797 -6.828 -5.477 1 96.06 101 MET A N 1
ATOM 776 C CA . MET A 1 101 ? -16.188 -5.664 -4.68 1 96.06 101 MET A CA 1
ATOM 777 C C . MET A 1 101 ? -15 -4.73 -4.469 1 96.06 101 MET A C 1
ATOM 779 O O . MET A 1 101 ? -15.141 -3.512 -4.566 1 96.06 101 MET A O 1
ATOM 783 N N . ASP A 1 102 ? -13.805 -5.305 -4.238 1 96.56 102 ASP A N 1
ATOM 784 C CA . ASP A 1 102 ? -12.609 -4.527 -3.949 1 96.56 102 ASP A CA 1
ATOM 785 C C . ASP A 1 102 ? -12.211 -3.664 -5.145 1 96.56 102 ASP A C 1
ATOM 787 O O . ASP A 1 102 ? -11.492 -2.674 -4.996 1 96.56 102 ASP A O 1
ATOM 791 N N . PHE A 1 103 ? -12.688 -4.031 -6.332 1 97.5 103 PHE A N 1
ATOM 792 C CA . PHE A 1 103 ? -12.297 -3.281 -7.523 1 97.5 103 PHE A CA 1
ATOM 793 C C . PHE A 1 103 ? -13.5 -2.551 -8.117 1 97.5 103 PHE A C 1
ATOM 795 O O . PHE A 1 103 ? -13.422 -2.031 -9.234 1 97.5 103 PHE A O 1
ATOM 802 N N . ALA A 1 104 ? -14.656 -2.617 -7.395 1 96.44 104 ALA A N 1
ATOM 803 C CA . ALA A 1 104 ? -15.812 -1.822 -7.801 1 96.44 104 ALA A CA 1
ATOM 804 C C . ALA A 1 104 ? -15.508 -0.329 -7.711 1 96.44 104 ALA A C 1
ATOM 806 O O . ALA A 1 104 ? -14.719 0.102 -6.871 1 96.44 104 ALA A O 1
ATOM 807 N N . PRO A 1 105 ? -16.125 0.521 -8.461 1 94.38 105 PRO A N 1
ATOM 808 C CA . PRO A 1 105 ? -15.875 1.964 -8.484 1 94.38 105 PRO A CA 1
ATOM 809 C C . PRO A 1 105 ? -16.125 2.625 -7.129 1 94.38 105 PRO A C 1
ATOM 811 O O . PRO A 1 105 ? -15.516 3.656 -6.824 1 94.38 105 PRO A O 1
ATOM 814 N N . THR A 1 106 ? -16.984 2.023 -6.281 1 92.81 106 THR A N 1
ATOM 815 C CA . THR A 1 106 ? -17.312 2.609 -4.988 1 92.81 106 THR A CA 1
ATOM 816 C C . THR A 1 106 ? -16.203 2.357 -3.979 1 92.81 106 THR A C 1
ATOM 818 O O . THR A 1 106 ? -16.062 3.1 -3.004 1 92.81 106 THR A O 1
ATOM 821 N N . VAL A 1 107 ? -15.438 1.311 -4.18 1 94.44 107 VAL A N 1
ATOM 822 C CA . VAL A 1 107 ? -14.383 0.937 -3.244 1 94.44 107 VAL A CA 1
ATOM 823 C C . VAL A 1 107 ? -13.023 1.355 -3.805 1 94.44 107 VAL A C 1
ATOM 825 O O . VAL A 1 107 ? -12.242 2.031 -3.125 1 94.44 107 VAL A O 1
ATOM 828 N N . CYS A 1 108 ? -12.859 0.958 -5.078 1 94.88 108 CYS A N 1
ATOM 829 C CA . CYS A 1 108 ? -11.617 1.261 -5.773 1 94.88 108 CYS A CA 1
ATOM 830 C C . CYS A 1 108 ? -11.68 2.637 -6.43 1 94.88 108 CYS A C 1
ATOM 832 O O . CYS A 1 108 ? -11.422 2.77 -7.625 1 94.88 108 CYS A O 1
ATOM 834 N N . GLU A 1 109 ? -12.055 3.605 -5.629 1 93.88 109 GLU A N 1
ATOM 835 C CA . GLU A 1 109 ? -12.156 5.012 -6.012 1 93.88 109 GLU A CA 1
ATOM 836 C C . GLU A 1 109 ? -10.867 5.762 -5.691 1 93.88 109 GLU A C 1
ATOM 838 O O . GLU A 1 109 ? -10.367 5.699 -4.562 1 93.88 109 GLU A O 1
ATOM 843 N N . PRO A 1 110 ? -10.289 6.461 -6.695 1 91.81 110 PRO A N 1
ATOM 844 C CA . PRO A 1 110 ? -8.945 7.035 -6.543 1 91.81 110 PRO A CA 1
ATOM 845 C C . PRO A 1 110 ? -8.82 7.926 -5.312 1 91.81 110 PRO A C 1
ATOM 847 O O . PRO A 1 110 ? -7.82 7.867 -4.598 1 91.81 110 PRO A O 1
ATOM 850 N N . ARG A 1 111 ? -9.789 8.758 -5.02 1 92.75 111 ARG A N 1
ATOM 851 C CA . ARG A 1 111 ? -9.719 9.625 -3.85 1 92.75 111 ARG A CA 1
ATOM 852 C C . ARG A 1 111 ? -9.711 8.812 -2.561 1 92.75 111 ARG A C 1
ATOM 854 O O . ARG A 1 111 ? -8.953 9.109 -1.637 1 92.75 111 ARG A O 1
ATOM 861 N N . LYS A 1 112 ? -10.578 7.801 -2.492 1 95 112 LYS A N 1
ATOM 862 C CA . LYS A 1 112 ? -10.633 6.945 -1.311 1 95 112 LYS A CA 1
ATOM 863 C C . LYS A 1 112 ? -9.32 6.184 -1.118 1 95 112 LYS A C 1
ATOM 865 O O . LYS A 1 112 ? -8.812 6.09 0.001 1 95 112 LYS A O 1
ATOM 870 N N . LEU A 1 113 ? -8.766 5.652 -2.246 1 94.56 113 LEU A N 1
ATOM 871 C CA . LEU A 1 113 ? -7.496 4.941 -2.174 1 94.56 113 LEU A CA 1
ATOM 872 C C . LEU A 1 113 ? -6.387 5.859 -1.669 1 94.56 113 LEU A C 1
ATOM 874 O O . LEU A 1 113 ? -5.598 5.469 -0.809 1 94.56 113 LEU A O 1
ATOM 878 N N . ALA A 1 114 ? -6.395 7.094 -2.191 1 93.62 114 ALA A N 1
ATOM 879 C CA . ALA A 1 114 ? -5.395 8.062 -1.756 1 93.62 114 ALA A CA 1
ATOM 880 C C . ALA A 1 114 ? -5.477 8.297 -0.25 1 93.62 114 ALA A C 1
ATOM 882 O O . ALA A 1 114 ? -4.449 8.383 0.428 1 93.62 114 ALA A O 1
ATOM 883 N N . VAL A 1 115 ? -6.664 8.375 0.256 1 94.12 115 VAL A N 1
ATOM 884 C CA . VAL A 1 115 ? -6.871 8.641 1.675 1 94.12 115 VAL A CA 1
ATOM 885 C C . VAL A 1 115 ? -6.465 7.426 2.5 1 94.12 115 VAL A C 1
ATOM 887 O O . VAL A 1 115 ? -5.809 7.559 3.533 1 94.12 115 VAL A O 1
ATOM 890 N N . TRP A 1 116 ? -6.793 6.188 2.041 1 91.75 116 TRP A N 1
ATOM 891 C CA . TRP A 1 116 ? -6.344 4.973 2.713 1 91.75 116 TRP A CA 1
ATOM 892 C C . TRP A 1 116 ? -4.824 4.945 2.828 1 91.75 116 TRP A C 1
ATOM 894 O O . TRP A 1 116 ? -4.281 4.77 3.922 1 91.75 116 TRP A O 1
ATOM 904 N N . PHE A 1 117 ? -4.156 5.172 1.752 1 91.5 117 PHE A N 1
ATOM 905 C CA . PHE A 1 117 ? -2.703 5.078 1.717 1 91.5 117 PHE A CA 1
ATOM 906 C C . PHE A 1 117 ? -2.066 6.223 2.498 1 91.5 117 PHE A C 1
ATOM 908 O O . PHE A 1 117 ? -1.008 6.051 3.105 1 91.5 117 PHE A O 1
ATOM 915 N N . ALA A 1 118 ? -2.764 7.402 2.52 1 90.5 118 ALA A N 1
ATOM 916 C CA . ALA A 1 118 ? -2.289 8.492 3.369 1 90.5 118 ALA A CA 1
ATOM 917 C C . ALA A 1 118 ? -2.311 8.086 4.84 1 90.5 118 ALA A C 1
ATOM 919 O O . ALA A 1 118 ? -1.351 8.344 5.574 1 90.5 118 ALA A O 1
ATOM 920 N N . PHE A 1 119 ? -3.383 7.441 5.258 1 89.88 119 PHE A N 1
ATOM 921 C CA . PHE A 1 119 ? -3.49 7.023 6.648 1 89.88 119 PHE A CA 1
ATOM 922 C C . PHE A 1 119 ? -2.51 5.895 6.953 1 89.88 119 PHE A C 1
ATOM 924 O O . PHE A 1 119 ? -1.876 5.887 8.008 1 89.88 119 PHE A O 1
ATOM 931 N N . TRP A 1 120 ? -2.361 4.949 6.004 1 87.5 120 TRP A N 1
ATOM 932 C CA . TRP A 1 120 ? -1.424 3.85 6.203 1 87.5 120 TRP A CA 1
ATOM 933 C C . TRP A 1 120 ? 0.011 4.363 6.27 1 87.5 120 TRP A C 1
ATOM 935 O O . TRP A 1 120 ? 0.837 3.824 7.012 1 87.5 120 TRP A O 1
ATOM 945 N N . GLY A 1 121 ? 0.273 5.418 5.531 1 84.31 121 GLY A N 1
ATOM 946 C CA . GLY A 1 121 ? 1.588 6.035 5.562 1 84.31 121 GLY A CA 1
ATOM 947 C C . GLY A 1 121 ? 1.894 6.723 6.879 1 84.31 121 GLY A C 1
ATOM 948 O O . GLY A 1 121 ? 3.053 7.023 7.176 1 84.31 121 GLY A O 1
ATOM 949 N N . GLU A 1 122 ? 0.817 6.926 7.715 1 84.5 122 GLU A N 1
ATOM 950 C CA . GLU A 1 122 ? 0.962 7.621 8.984 1 84.5 122 GLU A CA 1
ATOM 951 C C . GLU A 1 122 ? 0.678 6.691 10.164 1 84.5 122 GLU A C 1
ATOM 953 O O . GLU A 1 122 ? 0.49 7.148 11.289 1 84.5 122 GLU A O 1
ATOM 958 N N . VAL A 1 123 ? 0.643 5.457 9.945 1 81.62 123 VAL A N 1
ATOM 959 C CA . VAL A 1 123 ? 0.185 4.496 10.938 1 81.62 123 VAL A CA 1
ATOM 960 C C . VAL A 1 123 ? 1.074 4.574 12.18 1 81.62 123 VAL A C 1
ATOM 962 O O . VAL A 1 123 ? 0.595 4.422 13.305 1 81.62 123 VAL A O 1
ATOM 965 N N . GLN A 1 124 ? 2.318 4.848 12.039 1 80.31 124 GLN A N 1
ATOM 966 C CA . GLN A 1 124 ? 3.215 4.938 13.188 1 80.31 124 GLN A CA 1
ATOM 967 C C . GLN A 1 124 ? 2.977 6.223 13.969 1 80.31 124 GLN A C 1
ATOM 969 O O . GLN A 1 124 ? 3.193 6.27 15.188 1 80.31 124 GLN A O 1
ATOM 974 N N . ALA A 1 125 ? 2.566 7.238 13.273 1 76.44 125 ALA A N 1
ATOM 975 C CA . ALA A 1 125 ? 2.377 8.555 13.891 1 76.44 125 ALA A CA 1
ATOM 976 C C . ALA A 1 125 ? 1.013 8.648 14.562 1 76.44 125 ALA A C 1
ATOM 978 O O . ALA A 1 125 ? 0.798 9.508 15.422 1 76.44 125 ALA A O 1
ATOM 979 N N . MET A 1 126 ? 0.108 7.723 14.242 1 77.12 126 MET A N 1
ATOM 980 C CA . MET A 1 126 ? -1.265 7.816 14.727 1 77.12 126 MET A CA 1
ATOM 981 C C . MET A 1 126 ? -1.757 6.461 15.227 1 77.12 126 MET A C 1
ATOM 983 O O . MET A 1 126 ? -2.5 5.77 14.523 1 77.12 126 MET A O 1
ATOM 987 N N . PRO A 1 127 ? -1.538 6.172 16.438 1 75.62 127 PRO A N 1
ATOM 988 C CA . PRO A 1 127 ? -1.886 4.859 16.984 1 75.62 127 PRO A CA 1
ATOM 989 C C . PRO A 1 127 ? -3.379 4.555 16.891 1 75.62 127 PRO A C 1
ATOM 991 O O . PRO A 1 127 ? -3.77 3.393 16.75 1 75.62 127 PRO A O 1
ATOM 994 N N . THR A 1 128 ? -4.129 5.566 17 1 76.62 128 THR A N 1
ATOM 995 C CA . THR A 1 128 ? -5.574 5.387 16.906 1 76.62 128 THR A CA 1
ATOM 996 C C . THR A 1 128 ? -5.961 4.828 15.539 1 76.62 128 THR A C 1
ATOM 998 O O . THR A 1 128 ? -6.836 3.969 15.438 1 76.62 128 THR A O 1
ATOM 1001 N N . TYR A 1 129 ? -5.258 5.211 14.531 1 77.56 129 TYR A N 1
ATOM 1002 C CA . TYR A 1 129 ? -5.527 4.754 13.172 1 77.56 129 TYR A CA 1
ATOM 1003 C C . TYR A 1 129 ? -5.121 3.295 13 1 77.56 129 TYR A C 1
ATOM 1005 O O . TYR A 1 129 ? -5.809 2.531 12.312 1 77.56 129 TYR A O 1
ATOM 1013 N N . GLN A 1 130 ? -4.145 2.938 13.727 1 76.75 130 GLN A N 1
ATOM 1014 C CA . GLN A 1 130 ? -3.68 1.557 13.672 1 76.75 130 GLN A CA 1
ATOM 1015 C C . GLN A 1 130 ? -4.758 0.593 14.156 1 76.75 130 GLN A C 1
ATOM 1017 O O . GLN A 1 130 ? -4.98 -0.458 13.547 1 76.75 130 GLN A O 1
ATOM 1022 N N . LYS A 1 131 ? -5.469 1.003 15.117 1 81.06 131 LYS A N 1
ATOM 1023 C CA . LYS A 1 131 ? -6.5 0.149 15.703 1 81.06 131 LYS A CA 1
ATOM 1024 C C . LYS A 1 131 ? -7.676 -0.02 14.742 1 81.06 131 LYS A C 1
ATOM 1026 O O . LYS A 1 131 ? -8.211 -1.122 14.594 1 81.06 131 LYS A O 1
ATOM 1031 N N . ILE A 1 132 ? -7.988 1.051 14.109 1 80.38 132 ILE A N 1
ATOM 1032 C CA . ILE A 1 132 ? -9.109 1.03 13.172 1 80.38 132 ILE A CA 1
ATOM 1033 C C . ILE A 1 132 ? -8.781 0.126 11.992 1 80.38 132 ILE A C 1
ATOM 1035 O O . ILE A 1 132 ? -9.578 -0.735 11.617 1 80.38 132 ILE A O 1
ATOM 1039 N N . CYS A 1 133 ? -7.645 0.23 11.461 1 78.38 133 CYS A N 1
ATOM 1040 C CA . CYS A 1 133 ? -7.211 -0.549 10.305 1 78.38 133 CYS A CA 1
ATOM 1041 C C . CYS A 1 133 ? -7.031 -2.018 10.672 1 78.38 133 CYS A C 1
ATOM 1043 O O . CYS A 1 133 ? -7.434 -2.904 9.922 1 78.38 133 CYS A O 1
ATOM 1045 N N . GLU A 1 134 ? -6.574 -2.316 11.883 1 78.56 134 GLU A N 1
ATOM 1046 C CA . GLU A 1 134 ? -6.344 -3.68 12.344 1 78.56 134 GLU A CA 1
ATOM 1047 C C . GLU A 1 134 ? -7.656 -4.441 12.492 1 78.56 134 GLU A C 1
ATOM 1049 O O . GLU A 1 134 ? -7.75 -5.609 12.109 1 78.56 134 GLU A O 1
ATOM 1054 N N . GLU A 1 135 ? -8.562 -3.793 13.102 1 79.25 135 GLU A N 1
ATOM 1055 C CA . GLU A 1 135 ? -9.844 -4.445 13.328 1 79.25 135 GLU A CA 1
ATOM 1056 C C . GLU A 1 135 ? -10.539 -4.773 12.016 1 79.25 135 GLU A C 1
ATOM 1058 O O . GLU A 1 135 ? -11.109 -5.855 11.859 1 79.25 135 GLU A O 1
ATOM 1063 N N . ARG A 1 136 ? -10.484 -3.844 11.125 1 77.38 136 ARG A N 1
ATOM 1064 C CA . ARG A 1 136 ? -11.047 -4.074 9.797 1 77.38 136 ARG A CA 1
ATOM 1065 C C . ARG A 1 136 ? -10.336 -5.227 9.094 1 77.38 136 ARG A C 1
ATOM 1067 O O . ARG A 1 136 ? -10.984 -6.113 8.539 1 77.38 136 ARG A O 1
ATOM 1074 N N . ASP A 1 137 ? -9.094 -5.195 9.211 1 80 137 ASP A N 1
ATOM 1075 C CA . ASP A 1 137 ? -8.273 -6.207 8.555 1 80 137 ASP A CA 1
ATOM 1076 C C . ASP A 1 137 ? -8.531 -7.59 9.148 1 80 137 ASP A C 1
ATOM 1078 O O . ASP A 1 137 ? -8.609 -8.578 8.414 1 80 137 ASP A O 1
ATOM 1082 N N . ARG A 1 138 ? -8.867 -7.621 10.414 1 83.69 138 ARG A N 1
ATOM 1083 C CA . ARG A 1 138 ? -9.094 -8.898 11.086 1 83.69 138 ARG A CA 1
ATOM 1084 C C . ARG A 1 138 ? -10.398 -9.531 10.625 1 83.69 138 ARG A C 1
ATOM 1086 O O . ARG A 1 138 ? -10.445 -10.734 10.344 1 83.69 138 ARG A O 1
ATOM 1093 N N . HIS A 1 139 ? -11.414 -8.773 10.633 1 86.69 139 HIS A N 1
ATOM 1094 C CA . HIS A 1 139 ? -12.703 -9.289 10.203 1 86.69 139 HIS A CA 1
ATOM 1095 C C . HIS A 1 139 ? -12.656 -9.766 8.758 1 86.69 139 HIS A C 1
ATOM 1097 O O . HIS A 1 139 ? -13.094 -10.875 8.445 1 86.69 139 HIS A O 1
ATOM 1103 N N . TYR A 1 140 ? -12.133 -8.977 7.902 1 88.56 140 TYR A N 1
ATOM 1104 C CA . TYR A 1 140 ? -11.984 -9.32 6.492 1 88.56 140 TYR A CA 1
ATOM 1105 C C . TYR A 1 140 ? -11.18 -10.602 6.324 1 88.56 140 TYR A C 1
ATOM 1107 O O . TYR A 1 140 ? -11.617 -11.531 5.641 1 88.56 140 TYR A O 1
ATOM 1115 N N . SER A 1 141 ? -10.102 -10.672 7.008 1 90.5 141 SER A N 1
ATOM 1116 C CA . SER A 1 141 ? -9.203 -11.82 6.898 1 90.5 141 SER A CA 1
ATOM 1117 C C . SER A 1 141 ? -9.875 -13.094 7.383 1 90.5 141 SER A C 1
ATOM 1119 O O . SER A 1 141 ? -9.711 -14.156 6.777 1 90.5 141 SER A O 1
ATOM 1121 N N . THR A 1 142 ? -10.664 -12.914 8.445 1 93.81 142 THR A N 1
ATOM 1122 C CA . THR A 1 142 ? -11.359 -14.078 9 1 93.81 142 THR A CA 1
ATOM 1123 C C . THR A 1 142 ? -12.391 -14.617 8.023 1 93.81 142 THR A C 1
ATOM 1125 O O . THR A 1 142 ? -12.484 -15.828 7.809 1 93.81 142 THR A O 1
ATOM 1128 N N . VAL A 1 143 ? -13.109 -13.758 7.434 1 94.94 143 VAL A N 1
ATOM 1129 C CA . VAL A 1 143 ? -14.156 -14.156 6.5 1 94.94 143 VAL A CA 1
ATOM 1130 C C . VAL A 1 143 ? -13.523 -14.805 5.266 1 94.94 143 VAL A C 1
ATOM 1132 O O . VAL A 1 143 ? -13.93 -15.891 4.852 1 94.94 143 VAL A O 1
ATOM 1135 N N . VAL A 1 144 ? -12.531 -14.211 4.684 1 96.31 144 VAL A N 1
ATOM 1136 C CA . VAL A 1 144 ? -11.891 -14.711 3.473 1 96.31 144 VAL A CA 1
ATOM 1137 C C . VAL A 1 144 ? -11.234 -16.062 3.756 1 96.31 144 VAL A C 1
ATOM 1139 O O . VAL A 1 144 ? -11.375 -17 2.965 1 96.31 144 VAL A O 1
ATOM 1142 N N . ARG A 1 145 ? -10.57 -16.141 4.891 1 96.88 145 ARG A N 1
ATOM 1143 C CA . ARG A 1 145 ? -9.969 -17.406 5.289 1 96.88 145 ARG A CA 1
ATOM 1144 C C . ARG A 1 145 ? -11.031 -18.5 5.43 1 96.88 145 ARG A C 1
ATOM 1146 O O . ARG A 1 145 ? -10.82 -19.641 5.012 1 96.88 145 ARG A O 1
ATOM 1153 N N . GLY A 1 146 ? -12.102 -18.109 6.055 1 97.31 146 GLY A N 1
ATOM 1154 C CA . GLY A 1 146 ? -13.195 -19.062 6.199 1 97.31 146 GLY A CA 1
ATOM 1155 C C . GLY A 1 146 ? -13.727 -19.562 4.867 1 97.31 146 GLY A C 1
ATOM 1156 O O . GLY A 1 146 ? -13.969 -20.766 4.703 1 97.31 146 GLY A O 1
ATOM 1157 N N . LEU A 1 147 ? -13.914 -18.688 3.934 1 97 147 LEU A N 1
ATOM 1158 C CA . LEU A 1 147 ? -14.375 -19.078 2.602 1 97 147 LEU A CA 1
ATOM 1159 C C . LEU A 1 147 ? -13.367 -19.984 1.916 1 97 147 LEU A C 1
ATOM 1161 O O . LEU A 1 147 ? -13.742 -21 1.312 1 97 147 LEU A O 1
ATOM 1165 N N . CYS A 1 148 ? -12.062 -19.656 2.014 1 97.88 148 CYS A N 1
ATOM 1166 C CA . CYS A 1 148 ? -11.023 -20.484 1.437 1 97.88 148 CYS A CA 1
ATOM 1167 C C . CYS A 1 148 ? -11.047 -21.891 2.047 1 97.88 148 CYS A C 1
ATOM 1169 O O . CYS A 1 148 ? -10.906 -22.875 1.336 1 97.88 148 CYS A O 1
ATOM 1171 N N . ASN A 1 149 ? -11.227 -21.891 3.371 1 98 149 ASN A N 1
ATOM 1172 C CA . ASN A 1 149 ? -11.305 -23.172 4.059 1 98 149 ASN A CA 1
ATOM 1173 C C . ASN A 1 149 ? -12.453 -24.031 3.533 1 98 149 ASN A C 1
ATOM 1175 O O . ASN A 1 149 ? -12.297 -25.234 3.316 1 98 149 ASN A O 1
ATOM 1179 N N . GLU A 1 150 ? -13.57 -23.453 3.354 1 97.31 150 GLU A N 1
ATOM 1180 C CA . GLU A 1 150 ? -14.742 -24.172 2.834 1 97.31 150 GLU A CA 1
ATOM 1181 C C . GLU A 1 150 ? -14.492 -24.672 1.415 1 97.31 150 GLU A C 1
ATOM 1183 O O . GLU A 1 150 ? -14.883 -25.797 1.073 1 97.31 150 GLU A O 1
ATOM 1188 N N . ILE A 1 151 ? -13.875 -23.875 0.596 1 97.38 151 ILE A N 1
ATOM 1189 C CA . ILE A 1 151 ? -13.562 -24.266 -0.777 1 97.38 151 ILE A CA 1
ATOM 1190 C C . ILE A 1 151 ? -12.594 -25.453 -0.777 1 97.38 151 ILE A C 1
ATOM 1192 O O . ILE A 1 151 ? -12.773 -26.406 -1.534 1 9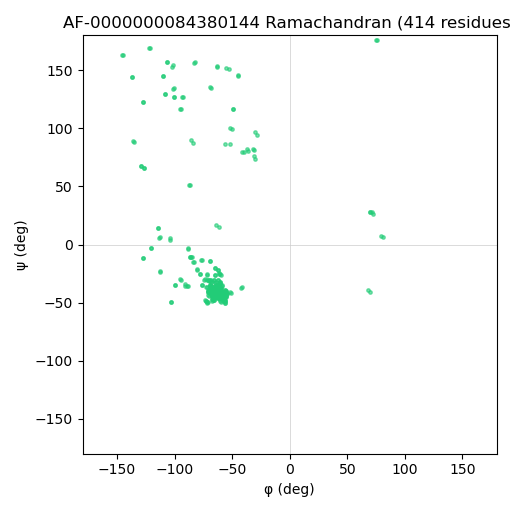7.38 151 ILE A O 1
ATOM 1196 N N . ILE A 1 152 ? -11.555 -25.375 0.077 1 97.56 152 ILE A N 1
ATOM 1197 C CA . ILE A 1 152 ? -10.562 -26.438 0.177 1 97.56 152 ILE A CA 1
ATOM 1198 C C . ILE A 1 152 ? -11.242 -27.75 0.567 1 97.56 152 ILE A C 1
ATOM 1200 O O . ILE A 1 152 ? -10.984 -28.797 -0.034 1 97.56 152 ILE A O 1
ATOM 1204 N N . LYS A 1 153 ? -12.125 -27.641 1.523 1 96.69 153 LYS A N 1
ATOM 1205 C CA . LYS A 1 153 ? -12.844 -28.812 2 1 96.69 153 LYS A CA 1
ATOM 1206 C C . LYS A 1 153 ? -13.766 -29.375 0.92 1 96.69 153 LYS A C 1
ATOM 1208 O O . LYS A 1 153 ? -13.766 -30.578 0.658 1 96.69 153 LYS A O 1
ATOM 1213 N N . ASP A 1 154 ? -14.492 -28.516 0.327 1 94.94 154 ASP A N 1
ATOM 1214 C CA . ASP A 1 154 ? -15.461 -28.906 -0.693 1 94.94 154 ASP A CA 1
ATOM 1215 C C . ASP A 1 154 ? -14.766 -29.531 -1.898 1 94.94 154 ASP A C 1
ATOM 1217 O O . ASP A 1 154 ? -15.266 -30.5 -2.486 1 94.94 154 ASP A O 1
ATOM 1221 N N . GLY A 1 155 ? -13.656 -28.938 -2.273 1 95.38 155 GLY A N 1
ATOM 1222 C CA . GLY A 1 155 ? -12.953 -29.391 -3.463 1 95.38 155 GLY A CA 1
ATOM 1223 C C . GLY A 1 155 ? -11.984 -30.516 -3.186 1 95.38 155 GLY A C 1
ATOM 1224 O O . GLY A 1 155 ? -11.438 -31.125 -4.117 1 95.38 155 GLY A O 1
ATOM 1225 N N . GLY A 1 156 ? -11.734 -30.781 -1.91 1 96.25 156 GLY A N 1
ATOM 1226 C CA . GLY A 1 156 ? -10.797 -31.828 -1.545 1 96.25 156 GLY A CA 1
ATOM 1227 C C . GLY A 1 156 ? -9.352 -31.469 -1.874 1 96.25 156 GLY A C 1
ATOM 1228 O O . GLY A 1 156 ? -8.57 -32.344 -2.25 1 96.25 156 GLY A O 1
ATOM 1229 N N . TYR A 1 157 ? -9.07 -30.188 -1.878 1 95.38 157 TYR A N 1
ATOM 1230 C CA . TYR A 1 157 ? -7.715 -29.75 -2.188 1 95.38 157 TYR A CA 1
ATOM 1231 C C . TYR A 1 157 ? -6.75 -30.156 -1.075 1 95.38 157 TYR A C 1
ATOM 1233 O O . TYR A 1 157 ? -7.074 -30.031 0.108 1 95.38 157 TYR A O 1
ATOM 1241 N N . LYS A 1 158 ? -5.633 -30.672 -1.4 1 93.5 158 LYS A N 1
ATOM 1242 C CA . LYS A 1 158 ? -4.621 -31.094 -0.436 1 93.5 158 LYS A CA 1
ATOM 1243 C C . LYS A 1 158 ? -3.395 -30.172 -0.491 1 93.5 158 LYS A C 1
ATOM 1245 O O . LYS A 1 158 ? -3.055 -29.656 -1.551 1 93.5 158 LYS A O 1
ATOM 1250 N N . GLY A 1 159 ? -2.834 -29.969 0.588 1 91.38 159 GLY A N 1
ATOM 1251 C CA . GLY A 1 159 ? -1.572 -29.25 0.639 1 91.38 159 GLY A CA 1
ATOM 1252 C C . GLY A 1 159 ? -1.741 -27.75 0.542 1 91.38 159 GLY A C 1
ATOM 1253 O O . GLY A 1 159 ? -0.768 -27.016 0.331 1 91.38 159 GLY A O 1
ATOM 1254 N N . ILE A 1 160 ? -3.002 -27.328 0.583 1 93.75 160 ILE A N 1
ATOM 1255 C CA . ILE A 1 160 ? -3.289 -25.906 0.496 1 93.75 160 ILE A CA 1
ATOM 1256 C C . ILE A 1 160 ? -3.762 -25.391 1.854 1 93.75 160 ILE A C 1
ATOM 1258 O O . ILE A 1 160 ? -4.641 -25.984 2.479 1 93.75 160 ILE A O 1
ATOM 1262 N N . GLN A 1 161 ? -3.184 -24.344 2.32 1 95.69 161 GLN A N 1
ATOM 1263 C CA . GLN A 1 161 ? -3.592 -23.734 3.58 1 95.69 161 GLN A CA 1
ATOM 1264 C C . GLN A 1 161 ? -4.469 -22.516 3.334 1 95.69 161 GLN A C 1
ATOM 1266 O O . GLN A 1 161 ? -4.039 -21.547 2.684 1 95.69 161 GLN A O 1
ATOM 1271 N N . ALA A 1 162 ? -5.621 -22.516 3.969 1 97.12 162 ALA A N 1
ATOM 1272 C CA . ALA A 1 162 ? -6.57 -21.422 3.803 1 97.12 162 ALA A CA 1
ATOM 1273 C C . ALA A 1 162 ? -5.957 -20.094 4.238 1 97.12 162 ALA A C 1
ATOM 1275 O O . ALA A 1 162 ? -6.191 -19.062 3.609 1 97.12 162 ALA A O 1
ATOM 1276 N N . THR A 1 163 ? -5.148 -20.141 5.301 1 95.25 163 THR A N 1
ATOM 1277 C CA . THR A 1 163 ? -4.512 -18.938 5.82 1 95.25 163 THR A CA 1
ATOM 1278 C C . THR A 1 163 ? -3.568 -18.328 4.785 1 95.25 163 THR A C 1
ATOM 1280 O O . THR A 1 163 ? -3.551 -17.109 4.59 1 95.25 163 THR A O 1
ATOM 1283 N N . THR A 1 164 ? -2.863 -19.172 4.082 1 96.06 164 THR A N 1
ATOM 1284 C CA . THR A 1 164 ? -1.907 -18.734 3.074 1 96.06 164 THR A CA 1
ATOM 1285 C C . THR A 1 164 ? -2.631 -18.141 1.861 1 96.06 164 THR A C 1
ATOM 1287 O O . THR A 1 164 ? -2.26 -17.078 1.362 1 96.06 164 THR A O 1
ATOM 1290 N N . VAL A 1 165 ? -3.66 -18.828 1.453 1 96.62 165 VAL A N 1
ATOM 1291 C CA . VAL A 1 165 ? -4.418 -18.391 0.287 1 96.62 165 VAL A CA 1
ATOM 1292 C C . VAL A 1 165 ? -5.094 -17.047 0.585 1 96.62 165 VAL A C 1
ATOM 1294 O O . VAL A 1 165 ? -5.039 -16.125 -0.227 1 96.62 165 VAL A O 1
ATOM 1297 N N . ALA A 1 166 ? -5.668 -16.969 1.778 1 96 166 ALA A N 1
ATOM 1298 C CA . ALA A 1 166 ? -6.348 -15.734 2.182 1 96 166 ALA A CA 1
ATOM 1299 C C . ALA A 1 166 ? -5.367 -14.57 2.262 1 96 166 ALA A C 1
ATOM 1301 O O . ALA A 1 166 ? -5.668 -13.461 1.803 1 96 166 ALA A O 1
ATOM 1302 N N . ALA A 1 167 ? -4.211 -14.812 2.801 1 94.38 167 ALA A N 1
ATOM 1303 C CA . ALA A 1 167 ? -3.188 -13.773 2.924 1 94.38 167 ALA A CA 1
ATOM 1304 C C . ALA A 1 167 ? -2.701 -13.32 1.553 1 94.38 167 ALA A C 1
ATOM 1306 O O . ALA A 1 167 ? -2.521 -12.125 1.315 1 94.38 167 ALA A O 1
ATOM 1307 N N . ALA A 1 168 ? -2.508 -14.281 0.654 1 96.12 168 ALA A N 1
ATOM 1308 C CA . ALA A 1 168 ? -2.047 -13.984 -0.7 1 96.12 168 ALA A CA 1
ATOM 1309 C C . ALA A 1 168 ? -3.064 -13.125 -1.448 1 96.12 168 ALA A C 1
ATOM 1311 O O . ALA A 1 168 ? -2.703 -12.133 -2.078 1 96.12 168 ALA A O 1
ATOM 1312 N N . LEU A 1 169 ? -4.328 -13.484 -1.307 1 96.81 169 LEU A N 1
ATOM 1313 C CA . LEU A 1 169 ? -5.387 -12.75 -1.988 1 96.81 169 LEU A CA 1
ATOM 1314 C C . LEU A 1 169 ? -5.516 -11.336 -1.433 1 96.81 169 LEU A C 1
ATOM 1316 O O . LEU A 1 169 ? -5.609 -10.367 -2.195 1 96.81 169 LEU A O 1
ATOM 1320 N N . SER A 1 170 ? -5.492 -11.234 -0.146 1 94.62 170 SER A N 1
ATOM 1321 C CA . SER A 1 170 ? -5.598 -9.93 0.499 1 94.62 170 SER A CA 1
ATOM 1322 C C . SER A 1 170 ? -4.434 -9.023 0.113 1 94.62 170 SER A C 1
ATOM 1324 O O . SER A 1 170 ? -4.637 -7.863 -0.237 1 94.62 170 SER A O 1
ATOM 1326 N N . ALA A 1 171 ? -3.285 -9.617 0.149 1 95.69 171 ALA A N 1
ATOM 1327 C CA . ALA A 1 171 ? -2.092 -8.859 -0.214 1 95.69 171 ALA A CA 1
ATOM 1328 C C . ALA A 1 171 ? -2.146 -8.414 -1.673 1 95.69 171 ALA A C 1
ATOM 1330 O O . ALA A 1 171 ? -1.849 -7.258 -1.989 1 95.69 171 ALA A O 1
ATOM 1331 N N . MET A 1 172 ? -2.52 -9.289 -2.516 1 96.75 172 MET A N 1
ATOM 1332 C CA . MET A 1 172 ? -2.588 -8.977 -3.941 1 96.75 172 MET A CA 1
ATOM 1333 C C . MET A 1 172 ? -3.596 -7.867 -4.211 1 96.75 172 MET A C 1
ATOM 1335 O O . MET A 1 172 ? -3.316 -6.941 -4.977 1 96.75 172 MET A O 1
ATOM 1339 N N . THR A 1 173 ? -4.75 -7.941 -3.582 1 96.25 173 THR A N 1
ATOM 1340 C CA . THR A 1 173 ? -5.793 -6.938 -3.783 1 96.25 173 THR A CA 1
ATOM 1341 C C . THR A 1 173 ? -5.328 -5.57 -3.293 1 96.25 173 THR A C 1
ATOM 1343 O O . THR A 1 173 ? -5.5 -4.566 -3.988 1 96.25 173 THR A O 1
ATOM 1346 N N . GLU A 1 174 ? -4.75 -5.566 -2.16 1 94.44 174 GLU A N 1
ATOM 1347 C CA . GLU A 1 174 ? -4.242 -4.309 -1.628 1 94.44 174 GLU A CA 1
ATOM 1348 C C . GLU A 1 174 ? -3.109 -3.76 -2.49 1 94.44 174 GLU A C 1
ATOM 1350 O O . GLU A 1 174 ? -3.012 -2.549 -2.701 1 94.44 174 GLU A O 1
ATOM 1355 N N . GLY A 1 175 ? -2.234 -4.672 -2.957 1 95.62 175 GLY A N 1
ATOM 1356 C CA . GLY A 1 175 ? -1.196 -4.246 -3.881 1 95.62 175 GLY A CA 1
ATOM 1357 C C . GLY A 1 175 ? -1.747 -3.66 -5.168 1 95.62 175 GLY A C 1
ATOM 1358 O O . GLY A 1 175 ? -1.193 -2.699 -5.707 1 95.62 175 GLY A O 1
ATOM 1359 N N . LEU A 1 176 ? -2.783 -4.191 -5.66 1 96.56 176 LEU A N 1
ATOM 1360 C CA . LEU A 1 176 ? -3.414 -3.682 -6.875 1 96.56 176 LEU A CA 1
ATOM 1361 C C . LEU A 1 176 ? -4.043 -2.314 -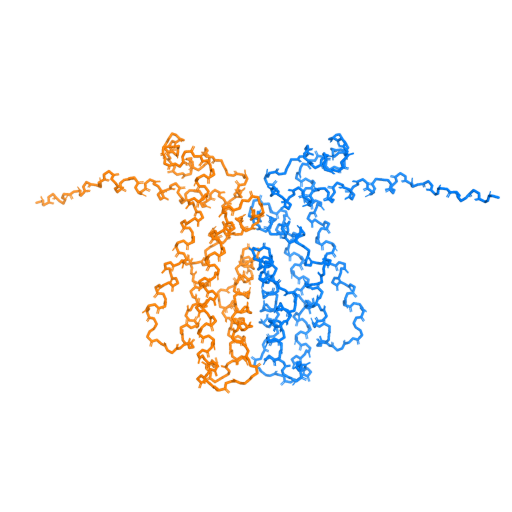6.629 1 96.56 176 LEU A C 1
ATOM 1363 O O . LEU A 1 176 ? -4.07 -1.468 -7.523 1 96.56 176 LEU A O 1
ATOM 1367 N N . TRP A 1 177 ? -4.547 -2.082 -5.375 1 95.75 177 TRP A N 1
ATOM 1368 C CA . TRP A 1 177 ? -4.984 -0.741 -5.008 1 95.75 177 TRP A CA 1
ATOM 1369 C C . TRP A 1 177 ? -3.84 0.26 -5.133 1 95.75 177 TRP A C 1
ATOM 1371 O O . TRP A 1 177 ? -4.031 1.367 -5.645 1 95.75 177 TRP A O 1
ATOM 1381 N N . LEU A 1 178 ? -2.699 -0.111 -4.652 1 92.75 178 LEU A N 1
ATOM 1382 C CA . LEU A 1 178 ? -1.515 0.734 -4.742 1 92.75 178 LEU A CA 1
ATOM 1383 C C . LEU A 1 178 ? -1.155 1.015 -6.199 1 92.75 178 LEU A C 1
ATOM 1385 O O . LEU A 1 178 ? -0.849 2.154 -6.559 1 92.75 178 LEU A O 1
ATOM 1389 N N . SER A 1 179 ? -1.177 -0.047 -7.008 1 91 179 SER A N 1
ATOM 1390 C CA . SER A 1 179 ? -0.898 0.113 -8.43 1 91 179 SER A CA 1
ATOM 1391 C C . SER A 1 179 ? -1.83 1.143 -9.062 1 91 179 SER A C 1
ATOM 1393 O O . SER A 1 179 ? -1.394 1.974 -9.867 1 91 179 SER A O 1
ATOM 1395 N N . ARG A 1 180 ? -3.092 1.031 -8.711 1 93.06 180 ARG A N 1
ATOM 1396 C CA . ARG A 1 180 ? -4.059 1.993 -9.227 1 93.06 180 ARG A CA 1
ATOM 1397 C C . ARG A 1 180 ? -3.703 3.412 -8.805 1 93.06 180 ARG A C 1
ATOM 1399 O O . ARG A 1 180 ? -3.861 4.359 -9.578 1 93.06 180 ARG A O 1
ATOM 1406 N N . LEU A 1 181 ? -3.293 3.562 -7.609 1 90.19 181 LEU A N 1
ATOM 1407 C CA . LEU A 1 181 ? -2.973 4.867 -7.047 1 90.19 181 LEU A CA 1
ATOM 1408 C C . LEU A 1 181 ? -1.742 5.465 -7.727 1 90.19 181 LEU A C 1
ATOM 1410 O O . LEU A 1 181 ? -1.746 6.637 -8.109 1 90.19 181 LEU A O 1
ATOM 1414 N N . ILE A 1 182 ? -0.709 4.691 -7.945 1 86.12 182 ILE A N 1
ATOM 1415 C CA . ILE A 1 182 ? 0.588 5.227 -8.336 1 86.12 182 ILE A CA 1
ATOM 1416 C C . ILE A 1 182 ? 0.718 5.199 -9.859 1 86.12 182 ILE A C 1
ATOM 1418 O O . ILE A 1 182 ? 1.512 5.945 -10.438 1 86.12 182 ILE A O 1
ATOM 1422 N N . ASN A 1 183 ? 0.078 4.242 -10.523 1 87 183 ASN A N 1
ATOM 1423 C CA . ASN A 1 183 ? 0.113 4.113 -11.977 1 87 183 ASN A CA 1
ATOM 1424 C C . ASN A 1 183 ? -1.291 3.99 -12.555 1 87 183 ASN A C 1
ATOM 1426 O O . ASN A 1 183 ? -1.609 2.994 -13.211 1 87 183 ASN A O 1
ATOM 1430 N N . PRO A 1 184 ? -2.086 5.031 -12.477 1 88.25 184 PRO A N 1
ATOM 1431 C CA . PRO A 1 184 ? -3.48 4.938 -12.914 1 88.25 184 PRO A CA 1
ATOM 1432 C C . PRO A 1 184 ? -3.615 4.672 -14.414 1 88.25 184 PRO A C 1
ATOM 1434 O O . PRO A 1 184 ? -4.586 4.043 -14.844 1 88.25 184 PRO A O 1
ATOM 1437 N N . LYS A 1 185 ? -2.66 5.051 -15.203 1 86.31 185 LYS A N 1
ATOM 1438 C CA . LYS A 1 185 ? -2.734 4.887 -16.656 1 86.31 185 LYS A CA 1
ATOM 1439 C C . LYS A 1 185 ? -2.596 3.418 -17.047 1 86.31 185 LYS A C 1
ATOM 1441 O O . LYS A 1 185 ? -3.137 2.992 -18.062 1 86.31 185 LYS A O 1
ATOM 1446 N N . ASN A 1 186 ? -1.927 2.662 -16.203 1 85.75 186 ASN A N 1
ATOM 1447 C CA . ASN A 1 186 ? -1.659 1.265 -16.531 1 85.75 186 ASN A CA 1
ATOM 1448 C C . ASN A 1 186 ? -2.58 0.323 -15.758 1 85.75 186 ASN A C 1
ATOM 1450 O O . ASN A 1 186 ? -2.455 -0.898 -15.859 1 85.75 186 ASN A O 1
ATOM 1454 N N . PHE A 1 187 ? -3.479 0.954 -15.023 1 92 187 PHE A N 1
ATOM 1455 C CA . PHE A 1 187 ? -4.383 0.139 -14.219 1 92 187 PHE A CA 1
ATOM 1456 C C . PHE A 1 187 ? -5.738 -0.001 -14.906 1 92 187 PHE A C 1
ATOM 1458 O O . PHE A 1 187 ? -6.273 0.975 -15.438 1 92 187 PHE A O 1
ATOM 1465 N N . SER A 1 188 ? -6.254 -1.176 -14.945 1 95.44 188 SER A N 1
ATOM 1466 C CA . SER A 1 188 ? -7.641 -1.447 -15.32 1 95.44 188 SER A CA 1
ATOM 1467 C C . SER A 1 188 ? -8.266 -2.479 -14.391 1 95.44 188 SER A C 1
ATOM 1469 O O . SER A 1 188 ? -7.586 -3.381 -13.898 1 95.44 188 SER A O 1
ATOM 1471 N N . ARG A 1 189 ? -9.57 -2.246 -14.148 1 95.94 189 ARG A N 1
ATOM 1472 C CA . ARG A 1 189 ? -10.297 -3.219 -13.336 1 95.94 189 ARG A CA 1
ATOM 1473 C C . ARG A 1 189 ? -10.18 -4.621 -13.93 1 95.94 189 ARG A C 1
ATOM 1475 O O . ARG A 1 189 ? -10.008 -5.594 -13.195 1 95.94 189 ARG A O 1
ATOM 1482 N N . GLU A 1 190 ? -10.25 -4.73 -15.219 1 96.19 190 GLU A N 1
ATOM 1483 C CA . GLU A 1 190 ? -10.133 -6.016 -15.906 1 96.19 190 GLU A CA 1
ATOM 1484 C C . GLU A 1 190 ? -8.766 -6.652 -15.656 1 96.19 190 GLU A C 1
ATOM 1486 O O . GLU A 1 190 ? -8.68 -7.852 -15.383 1 96.19 190 GLU A O 1
ATOM 1491 N N . GLY A 1 191 ? -7.75 -5.887 -15.766 1 95.62 191 GLY A N 1
ATOM 1492 C CA . GLY A 1 191 ? -6.414 -6.391 -15.484 1 95.62 191 GLY A CA 1
ATOM 1493 C C . GLY A 1 191 ? -6.242 -6.855 -14.055 1 95.62 191 GLY A C 1
ATOM 1494 O O . GLY A 1 191 ? -5.602 -7.879 -13.797 1 95.62 191 GLY A O 1
ATOM 1495 N N . ALA A 1 192 ? -6.816 -6.07 -13.133 1 96.94 192 ALA A N 1
ATOM 1496 C CA . ALA A 1 192 ? -6.766 -6.449 -11.727 1 96.94 192 ALA A CA 1
ATOM 1497 C C . ALA A 1 192 ? -7.473 -7.781 -11.484 1 96.94 192 ALA A C 1
ATOM 1499 O O . ALA A 1 192 ? -6.934 -8.664 -10.82 1 96.94 192 ALA A O 1
ATOM 1500 N N . MET A 1 193 ? -8.641 -7.898 -12.125 1 96.88 193 MET A N 1
ATOM 1501 C CA . MET A 1 193 ? -9.406 -9.133 -11.961 1 96.88 193 MET A CA 1
ATOM 1502 C C . MET A 1 193 ? -8.695 -10.305 -12.641 1 96.88 193 MET A C 1
ATOM 1504 O O . MET A 1 193 ? -8.766 -11.438 -12.156 1 96.88 193 MET A O 1
ATOM 1508 N N . ASP A 1 194 ? -7.961 -10.023 -13.711 1 96.62 194 ASP A N 1
ATOM 1509 C CA . ASP A 1 194 ? -7.172 -11.07 -14.352 1 96.62 194 ASP A CA 1
ATOM 1510 C C . ASP A 1 194 ? -6.129 -11.633 -13.391 1 96.62 194 ASP A C 1
ATOM 1512 O O . ASP A 1 194 ? -5.879 -12.844 -13.375 1 96.62 194 ASP A O 1
ATOM 1516 N N . ALA A 1 195 ? -5.512 -10.789 -12.625 1 96.19 195 ALA A N 1
ATOM 1517 C CA . ALA A 1 195 ? -4.535 -11.234 -11.633 1 96.19 195 ALA A CA 1
ATOM 1518 C C . ALA A 1 195 ? -5.184 -12.117 -10.578 1 96.19 195 ALA A C 1
ATOM 1520 O O . ALA A 1 195 ? -4.664 -13.18 -10.234 1 96.19 195 ALA A O 1
ATOM 1521 N N . VAL A 1 196 ? -6.336 -11.68 -10.102 1 96.81 196 VAL A N 1
ATOM 1522 C CA . VAL A 1 196 ? -7.07 -12.438 -9.094 1 96.81 196 VAL A CA 1
ATOM 1523 C C . VAL A 1 196 ? -7.473 -13.797 -9.648 1 96.81 196 VAL A C 1
ATOM 1525 O O . VAL A 1 196 ? -7.246 -14.828 -9.008 1 96.81 196 VAL A O 1
ATOM 1528 N N . TYR A 1 197 ? -7.965 -13.844 -10.891 1 95.88 197 TYR A N 1
ATOM 1529 C CA . TYR A 1 197 ? -8.383 -15.086 -11.531 1 95.88 197 TYR A CA 1
ATOM 1530 C C . TYR A 1 197 ? -7.199 -16.016 -11.742 1 95.88 197 TYR A C 1
ATOM 1532 O O . TYR A 1 197 ? -7.324 -17.234 -11.609 1 95.88 197 TYR A O 1
ATOM 1540 N N . SER A 1 198 ? -6.125 -15.383 -12.148 1 95.38 198 SER A N 1
ATOM 1541 C CA . SER A 1 198 ? -4.934 -16.188 -12.375 1 95.38 198 SER A CA 1
ATOM 1542 C C . SER A 1 198 ? -4.562 -17 -11.133 1 95.38 198 SER A C 1
ATOM 1544 O O . SER A 1 198 ? -4.211 -18.172 -11.227 1 95.38 198 SER A O 1
ATOM 1546 N N . TYR A 1 199 ? -4.652 -16.375 -9.992 1 96.5 199 TYR A N 1
ATOM 1547 C CA . TYR A 1 199 ? -4.336 -17.047 -8.734 1 96.5 199 TYR A CA 1
ATOM 1548 C C . TYR A 1 199 ? -5.418 -18.062 -8.375 1 96.5 199 TYR A C 1
ATOM 1550 O O . TYR A 1 199 ? -5.121 -19.219 -8.078 1 96.5 199 TYR A O 1
ATOM 1558 N N . LEU A 1 200 ? -6.707 -17.641 -8.406 1 96.56 200 LEU A N 1
ATOM 1559 C CA . LEU A 1 200 ? -7.82 -18.484 -7.992 1 96.56 200 LEU A CA 1
ATOM 1560 C C . LEU A 1 200 ? -7.91 -19.734 -8.867 1 96.56 200 LEU A C 1
ATOM 1562 O O . LEU A 1 200 ? -8.141 -20.828 -8.367 1 96.56 200 LEU A O 1
ATOM 1566 N N . ARG A 1 201 ? -7.668 -19.594 -10.18 1 95.19 201 ARG A N 1
ATOM 1567 C CA . ARG A 1 201 ? -7.723 -20.719 -11.094 1 95.19 201 ARG A CA 1
ATOM 1568 C C . ARG A 1 201 ? -6.582 -21.703 -10.836 1 95.19 201 ARG A C 1
ATOM 1570 O O . ARG A 1 201 ? -6.75 -22.906 -10.969 1 95.19 201 ARG A O 1
ATOM 1577 N N . ALA A 1 202 ? -5.453 -21.109 -10.477 1 93.38 202 ALA A N 1
ATOM 1578 C CA . ALA A 1 202 ? -4.281 -21.953 -10.227 1 93.38 202 ALA A CA 1
ATOM 1579 C C . ALA A 1 202 ? -4.438 -22.75 -8.93 1 93.38 202 ALA A C 1
ATOM 1581 O O . ALA A 1 202 ? -4.082 -23.922 -8.867 1 93.38 202 ALA A O 1
ATOM 1582 N N . ILE A 1 203 ? -5.059 -22.156 -7.891 1 94.69 203 ILE A N 1
ATOM 1583 C CA . ILE A 1 203 ? -5.105 -22.75 -6.559 1 94.69 203 ILE A CA 1
ATOM 1584 C C . ILE A 1 203 ? -6.355 -23.609 -6.426 1 94.69 203 ILE A C 1
ATOM 1586 O O . ILE A 1 203 ? -6.344 -24.641 -5.734 1 94.69 203 ILE A O 1
ATOM 1590 N N . PHE A 1 204 ? -7.441 -23.172 -7.055 1 96.19 204 PHE A N 1
ATOM 1591 C CA . PHE A 1 204 ? -8.719 -23.875 -6.988 1 96.19 204 PHE A CA 1
ATOM 1592 C C . PHE A 1 204 ? -9.258 -24.156 -8.383 1 96.19 204 PHE A C 1
ATOM 1594 O O . PHE A 1 204 ? -10.336 -23.688 -8.75 1 96.19 204 PHE A O 1
ATOM 1601 N N . PRO A 1 205 ? -8.555 -24.984 -9.109 1 93.12 205 PRO A N 1
ATOM 1602 C CA . PRO A 1 205 ? -8.906 -25.203 -10.516 1 93.12 205 PRO A CA 1
ATOM 1603 C C . PRO A 1 205 ? -10.297 -25.812 -10.695 1 93.12 205 PRO A C 1
ATOM 1605 O O . PRO A 1 205 ? -10.922 -25.641 -11.742 1 93.12 205 PRO A O 1
ATOM 1608 N N . ASP A 1 206 ? -10.836 -26.453 -9.742 1 94.69 206 ASP A N 1
ATOM 1609 C CA . ASP A 1 206 ? -12.148 -27.078 -9.859 1 94.69 206 ASP A CA 1
ATOM 1610 C C . ASP A 1 206 ? -13.273 -26.094 -9.57 1 94.69 206 ASP A C 1
ATOM 1612 O O . ASP A 1 206 ? -14.438 -26.375 -9.844 1 94.69 206 ASP A O 1
ATOM 1616 N N . HIS A 1 207 ? -12.906 -24.891 -9.047 1 94.38 207 HIS A N 1
ATOM 1617 C CA . HIS A 1 207 ? -13.93 -23.938 -8.641 1 94.38 207 HIS A CA 1
ATOM 1618 C C . HIS A 1 207 ? -13.922 -22.703 -9.539 1 94.38 207 HIS A C 1
ATOM 1620 O O . HIS A 1 207 ? -14.898 -21.953 -9.57 1 94.38 207 HIS A O 1
ATOM 1626 N N . TYR A 1 208 ? -12.727 -22.469 -10.172 1 92.31 208 TYR A N 1
ATOM 1627 C CA . TYR A 1 208 ? -12.625 -21.297 -11.023 1 92.31 208 TYR A CA 1
ATOM 1628 C C . TYR A 1 208 ? -12.117 -21.672 -12.414 1 92.31 208 TYR A C 1
ATOM 1630 O O . TYR A 1 208 ? -11.195 -22.469 -12.547 1 92.31 208 TYR A O 1
ATOM 1638 N N . GLU A 1 209 ? -12.906 -21.344 -13.422 1 80.75 209 GLU A N 1
ATOM 1639 C CA . GLU A 1 209 ? -12.562 -21.656 -14.805 1 80.75 209 GLU A CA 1
ATOM 1640 C C . GLU A 1 209 ? -11.82 -20.5 -15.469 1 80.75 209 GLU A C 1
ATOM 1642 O O . GLU A 1 209 ? -12.047 -19.344 -15.125 1 80.75 209 GLU A O 1
ATOM 1647 N N . MET B 1 1 ? 56.281 1.478 16.641 1 36.5 1 MET B N 1
ATOM 1648 C CA . MET B 1 1 ? 54.938 1.976 16.812 1 36.5 1 MET B CA 1
ATOM 1649 C C . MET B 1 1 ? 54.438 2.656 15.539 1 36.5 1 MET B C 1
ATOM 1651 O O . MET B 1 1 ? 54.906 3.748 15.203 1 36.5 1 MET B O 1
ATOM 1655 N N . SER B 1 2 ? 54.188 2.029 14.406 1 45.06 2 SER B N 1
ATOM 1656 C CA . SER B 1 2 ? 53.75 2.43 13.062 1 45.06 2 SER B CA 1
ATOM 1657 C C . SER B 1 2 ? 52.5 3.277 13.109 1 45.06 2 SER B C 1
ATOM 1659 O O . SER B 1 2 ? 51.469 2.863 13.688 1 45.06 2 SER B O 1
ATOM 1661 N N . ALA B 1 3 ? 52.625 4.574 13.266 1 46.62 3 ALA B N 1
ATOM 1662 C CA . ALA B 1 3 ? 51.531 5.527 13.172 1 46.62 3 ALA B CA 1
ATOM 1663 C C . ALA B 1 3 ? 50.562 5.16 12.031 1 46.62 3 ALA B C 1
ATOM 1665 O O . ALA B 1 3 ? 50.969 5.133 10.867 1 46.62 3 ALA B O 1
ATOM 1666 N N . VAL B 1 4 ? 49.656 4.289 12.055 1 46.91 4 VAL B N 1
ATOM 1667 C CA . VAL B 1 4 ? 48.531 4.105 11.141 1 46.91 4 VAL B CA 1
ATOM 1668 C C . VAL B 1 4 ? 48 5.465 10.672 1 46.91 4 VAL B C 1
ATOM 1670 O O . VAL B 1 4 ? 47.531 6.266 11.484 1 46.91 4 VAL B O 1
ATOM 1673 N N . ALA B 1 5 ? 48.594 6.094 9.742 1 50.12 5 ALA B N 1
ATOM 1674 C CA . ALA B 1 5 ? 48.125 7.332 9.117 1 50.12 5 ALA B CA 1
ATOM 1675 C C . ALA B 1 5 ? 46.594 7.414 9.102 1 50.12 5 ALA B C 1
ATOM 1677 O O . ALA B 1 5 ? 45.938 6.531 8.57 1 50.12 5 ALA B O 1
ATOM 1678 N N . GLU B 1 6 ? 45.875 7.816 10.164 1 54.97 6 GLU B N 1
ATOM 1679 C CA . GLU B 1 6 ? 44.469 8.148 10.141 1 54.97 6 GLU B CA 1
ATOM 1680 C C . GLU B 1 6 ? 44.062 8.719 8.781 1 54.97 6 GLU B C 1
ATOM 1682 O O . GLU B 1 6 ? 44.594 9.734 8.344 1 54.97 6 GLU B O 1
ATOM 1687 N N . LYS B 1 7 ? 43.938 7.961 7.879 1 57.62 7 LYS B N 1
ATOM 1688 C CA . LYS B 1 7 ? 43.5 8.367 6.551 1 57.62 7 LYS B CA 1
ATOM 1689 C C . LYS B 1 7 ? 42.562 9.57 6.633 1 57.62 7 LYS B C 1
ATOM 1691 O O . LYS B 1 7 ? 41.5 9.492 7.266 1 57.62 7 LYS B O 1
ATOM 1696 N N . LYS B 1 8 ? 43 10.703 6.469 1 69.06 8 LYS B N 1
ATOM 1697 C CA . LYS B 1 8 ? 42.25 11.961 6.426 1 69.06 8 LYS B CA 1
ATOM 1698 C C . LYS B 1 8 ? 41.094 11.891 5.426 1 69.06 8 LYS B C 1
ATOM 1700 O O . LYS B 1 8 ? 41.312 11.594 4.246 1 69.06 8 LYS B O 1
ATOM 1705 N N . ILE B 1 9 ? 39.781 11.656 5.895 1 73.56 9 ILE B N 1
ATOM 1706 C CA . ILE B 1 9 ? 38.562 11.625 5.051 1 73.56 9 ILE B CA 1
ATOM 1707 C C . ILE B 1 9 ? 38.531 12.867 4.168 1 73.56 9 ILE B C 1
ATOM 1709 O O . ILE B 1 9 ? 38.781 13.984 4.645 1 73.56 9 ILE B O 1
ATOM 1713 N N . SER B 1 10 ? 38.594 12.703 2.879 1 85.06 10 SER B N 1
ATOM 1714 C CA . SER B 1 10 ? 38.562 13.805 1.924 1 85.06 10 SER B CA 1
ATOM 1715 C C . SER B 1 10 ? 37.312 14.672 2.141 1 85.06 10 SER B C 1
ATOM 1717 O O . SER B 1 10 ? 36.344 14.25 2.789 1 85.06 10 SER B O 1
ATOM 1719 N N . ARG B 1 11 ? 37.406 15.992 1.78 1 85.44 11 ARG B N 1
ATOM 1720 C CA . ARG B 1 11 ? 36.281 16.891 1.892 1 85.44 11 ARG B CA 1
ATOM 1721 C C . ARG B 1 11 ? 35.062 16.297 1.219 1 85.44 11 ARG B C 1
ATOM 1723 O O . ARG B 1 11 ? 33.938 16.438 1.729 1 85.44 11 ARG B O 1
ATOM 1730 N N . THR B 1 12 ? 35.344 15.703 0.055 1 86.25 12 THR B N 1
ATOM 1731 C CA . THR B 1 12 ? 34.25 15.062 -0.672 1 86.25 12 THR B CA 1
ATOM 1732 C C . THR B 1 12 ? 33.656 13.906 0.136 1 86.25 12 THR B C 1
ATOM 1734 O O . THR B 1 12 ? 32.438 13.758 0.209 1 86.25 12 THR B O 1
ATOM 1737 N N . GLU B 1 13 ? 34.469 13.164 0.667 1 84.94 13 GLU B N 1
ATOM 1738 C CA . GLU B 1 13 ? 34.031 12.047 1.496 1 84.94 13 GLU B CA 1
ATOM 1739 C C . GLU B 1 13 ? 33.281 12.539 2.721 1 84.94 13 GLU B C 1
ATOM 1741 O O . GLU B 1 13 ? 32.281 11.938 3.119 1 84.94 13 GLU B O 1
ATOM 1746 N N . LYS B 1 14 ? 33.719 13.562 3.295 1 85.31 14 LYS B N 1
ATOM 1747 C CA . LYS B 1 14 ? 33.031 14.133 4.453 1 85.31 14 LYS B CA 1
ATOM 1748 C C . LYS B 1 14 ? 31.641 14.617 4.082 1 85.31 14 LYS B C 1
ATOM 1750 O O . LYS B 1 14 ? 30.688 14.438 4.844 1 85.31 14 LYS B O 1
ATOM 1755 N N . ARG B 1 15 ? 31.609 15.227 2.893 1 89.69 15 ARG B N 1
ATOM 1756 C CA . ARG B 1 15 ? 30.312 15.719 2.416 1 89.69 15 ARG B CA 1
ATOM 1757 C C . ARG B 1 15 ? 29.328 14.57 2.207 1 89.69 15 ARG B C 1
ATOM 1759 O O . ARG B 1 15 ? 28.156 14.68 2.547 1 89.69 15 ARG B O 1
ATOM 1766 N N . GLU B 1 16 ? 29.844 13.539 1.704 1 91.19 16 GLU B N 1
ATOM 1767 C CA . GLU B 1 16 ? 29 12.383 1.446 1 91.19 16 GLU B CA 1
ATOM 1768 C C . GLU B 1 16 ? 28.547 11.727 2.75 1 91.19 16 GLU B C 1
ATOM 1770 O O . GLU B 1 16 ? 27.422 11.234 2.844 1 91.19 16 GLU B O 1
ATOM 1775 N N . ILE B 1 17 ? 29.391 11.75 3.678 1 92.94 17 ILE B N 1
ATOM 1776 C CA . ILE B 1 17 ? 29.047 11.18 4.98 1 92.94 17 ILE B CA 1
ATOM 1777 C C . ILE B 1 17 ? 27.938 12.008 5.629 1 92.94 17 ILE B C 1
ATOM 1779 O O . ILE B 1 17 ? 26.969 11.445 6.148 1 92.94 17 ILE B O 1
ATOM 1783 N N . ARG B 1 18 ? 28.062 13.344 5.562 1 93.81 18 ARG B N 1
ATOM 1784 C CA . ARG B 1 18 ? 27.047 14.219 6.133 1 93.81 18 ARG B CA 1
ATOM 1785 C C . ARG B 1 18 ? 25.719 14.086 5.391 1 93.81 18 ARG B C 1
ATOM 1787 O O . ARG B 1 18 ? 24.656 14.07 6.008 1 93.81 18 ARG B O 1
ATOM 1794 N N . ARG B 1 19 ? 25.875 14.008 4.125 1 95.06 19 ARG B N 1
ATOM 1795 C CA . ARG B 1 19 ? 24.688 13.82 3.309 1 95.06 19 ARG B CA 1
ATOM 1796 C C . ARG B 1 19 ? 23.938 12.555 3.707 1 95.06 19 ARG B C 1
ATOM 1798 O O . ARG B 1 19 ? 22.719 12.57 3.873 1 95.06 19 ARG B O 1
ATOM 1805 N N . GLN B 1 20 ? 24.672 11.492 3.875 1 95.69 20 GLN B N 1
ATOM 1806 C CA . GLN B 1 20 ? 24.078 10.211 4.258 1 95.69 20 GLN B CA 1
ATOM 1807 C C . GLN B 1 20 ? 23.469 10.289 5.66 1 95.69 20 GLN B C 1
ATOM 1809 O O . GLN B 1 20 ? 22.422 9.711 5.918 1 95.69 20 GLN B O 1
ATOM 1814 N N . GLN B 1 21 ? 24.078 10.953 6.488 1 96.5 21 GLN B N 1
ATOM 1815 C CA . GLN B 1 21 ? 23.562 11.148 7.844 1 96.5 21 GLN B CA 1
ATOM 1816 C C . GLN B 1 21 ? 22.219 11.859 7.824 1 96.5 21 GLN B C 1
ATOM 1818 O O . GLN B 1 21 ? 21.297 11.492 8.562 1 96.5 21 GLN B O 1
ATOM 1823 N N . LEU B 1 22 ? 22.172 12.859 6.98 1 97.12 22 LEU B N 1
ATOM 1824 C CA . LEU B 1 22 ? 20.938 13.625 6.875 1 97.12 22 LEU B CA 1
ATOM 1825 C C . LEU B 1 22 ? 19.844 12.789 6.238 1 97.12 22 LEU B C 1
ATOM 1827 O O . LEU B 1 22 ? 18.672 12.867 6.648 1 97.12 22 LEU B O 1
ATOM 1831 N N . ILE B 1 23 ? 20.188 11.992 5.285 1 97.31 23 ILE B N 1
ATOM 1832 C CA . ILE B 1 23 ? 19.219 11.109 4.645 1 97.31 23 ILE B CA 1
ATOM 1833 C C . ILE B 1 23 ? 18.703 10.086 5.656 1 97.31 23 ILE B C 1
ATOM 1835 O O . ILE B 1 23 ? 17.5 9.875 5.77 1 97.31 23 ILE B O 1
ATOM 1839 N N . ASP B 1 24 ? 19.625 9.539 6.438 1 97.25 24 ASP B N 1
ATOM 1840 C CA . ASP B 1 24 ? 19.25 8.555 7.453 1 97.25 24 ASP B CA 1
ATOM 1841 C C . ASP B 1 24 ? 18.344 9.188 8.508 1 97.25 24 ASP B C 1
ATOM 1843 O O . ASP B 1 24 ? 17.359 8.57 8.93 1 97.25 24 ASP B O 1
ATOM 1847 N N . ALA B 1 25 ? 18.656 10.375 8.883 1 97.94 25 ALA B N 1
ATOM 1848 C CA . ALA B 1 25 ? 17.844 11.102 9.844 1 97.94 25 ALA B CA 1
ATOM 1849 C C . ALA B 1 25 ? 16.453 11.383 9.273 1 97.94 25 ALA B C 1
ATOM 1851 O O . ALA B 1 25 ? 15.453 11.312 10 1 97.94 25 ALA B O 1
ATOM 1852 N N . THR B 1 26 ? 16.406 11.719 8.008 1 97.38 26 THR B N 1
ATOM 1853 C CA . THR B 1 26 ? 15.133 11.992 7.348 1 97.38 26 THR B CA 1
ATOM 1854 C C . THR B 1 26 ? 14.266 10.742 7.312 1 97.38 26 THR B C 1
ATOM 1856 O O . THR B 1 26 ? 13.062 10.805 7.59 1 97.38 26 THR B O 1
ATOM 1859 N N . LEU B 1 27 ? 14.898 9.602 6.984 1 96.38 27 LEU B N 1
ATOM 1860 C CA . LEU B 1 27 ? 14.18 8.328 7.008 1 96.38 27 LEU B CA 1
ATOM 1861 C C . LEU B 1 27 ? 13.57 8.078 8.383 1 96.38 27 LEU B C 1
ATOM 1863 O O . LEU B 1 27 ? 12.406 7.695 8.492 1 96.38 27 LEU B O 1
ATOM 1867 N N . GLN B 1 28 ? 14.328 8.344 9.375 1 96.38 28 GLN B N 1
ATOM 1868 C CA . GLN B 1 28 ? 13.867 8.141 10.742 1 96.38 28 GLN B CA 1
ATOM 1869 C C . GLN B 1 28 ? 12.719 9.086 11.086 1 96.38 28 GLN B C 1
ATOM 1871 O O . GLN B 1 28 ? 11.703 8.664 11.641 1 96.38 28 GLN B O 1
ATOM 1876 N N . CYS B 1 29 ? 12.828 10.383 10.727 1 96.38 29 CYS B N 1
ATOM 1877 C CA . CYS B 1 29 ? 11.812 11.383 11.031 1 96.38 29 CYS B CA 1
ATOM 1878 C C . CYS B 1 29 ? 10.508 11.062 10.32 1 96.38 29 CYS B C 1
ATOM 1880 O O . CYS B 1 29 ? 9.43 11.109 10.922 1 96.38 29 CYS B O 1
ATOM 1882 N N . ILE B 1 30 ? 10.625 10.664 9.07 1 94.31 30 ILE B N 1
ATOM 1883 C CA . ILE B 1 30 ? 9.422 10.383 8.289 1 94.31 30 ILE B CA 1
ATOM 1884 C C . ILE B 1 30 ? 8.75 9.125 8.828 1 94.31 30 ILE B C 1
ATOM 1886 O O . ILE B 1 30 ? 7.52 9.062 8.914 1 94.31 30 ILE B O 1
ATOM 1890 N N . SER B 1 31 ? 9.586 8.133 9.141 1 93.56 31 SER B N 1
ATOM 1891 C CA . SER B 1 31 ? 9.023 6.879 9.625 1 93.56 31 SER B CA 1
ATOM 1892 C C . SER B 1 31 ? 8.242 7.086 10.922 1 93.56 31 SER B C 1
ATOM 1894 O O . SER B 1 31 ? 7.277 6.371 11.188 1 93.56 31 SER B O 1
ATOM 1896 N N . GLN B 1 32 ? 8.539 8.125 11.719 1 90.75 32 GLN B N 1
ATOM 1897 C CA . GLN B 1 32 ? 7.918 8.359 13.023 1 90.75 32 GLN B CA 1
ATOM 1898 C C . GLN B 1 32 ? 6.805 9.398 12.922 1 90.75 32 GLN B C 1
ATOM 1900 O O . GLN B 1 32 ? 5.77 9.266 13.578 1 90.75 32 GLN B O 1
ATOM 1905 N N . ASN B 1 33 ? 7.066 10.398 11.992 1 89.5 33 ASN B N 1
ATOM 1906 C CA . ASN B 1 33 ? 6.195 11.57 12.055 1 89.5 33 ASN B CA 1
ATOM 1907 C C . ASN B 1 33 ? 5.453 11.781 10.742 1 89.5 33 ASN B C 1
ATOM 1909 O O . ASN B 1 33 ? 4.625 12.688 10.633 1 89.5 33 ASN B O 1
ATOM 1913 N N . GLY B 1 34 ? 5.738 10.938 9.742 1 88.69 34 GLY B N 1
ATOM 1914 C CA . GLY B 1 34 ? 5.195 11.195 8.422 1 88.69 34 GLY B CA 1
ATOM 1915 C C . GLY B 1 34 ? 5.898 12.328 7.699 1 88.69 34 GLY B C 1
ATOM 1916 O O . GLY B 1 34 ? 6.777 12.984 8.266 1 88.69 34 GLY B O 1
ATOM 1917 N N . ILE B 1 35 ? 5.543 12.586 6.477 1 88.94 35 ILE B N 1
ATOM 1918 C CA . ILE B 1 35 ? 6.176 13.602 5.641 1 88.94 35 ILE B CA 1
ATOM 1919 C C . ILE B 1 35 ? 5.793 14.992 6.141 1 88.94 35 ILE B C 1
ATOM 1921 O O . ILE B 1 35 ? 6.656 15.859 6.309 1 88.94 35 ILE B O 1
ATOM 1925 N N . GLY B 1 36 ? 4.516 15.219 6.359 1 85.38 36 GLY B N 1
ATOM 1926 C CA . GLY B 1 36 ? 4.043 16.516 6.832 1 85.38 36 GLY B CA 1
ATOM 1927 C C . GLY B 1 36 ? 4.59 16.875 8.203 1 85.38 36 GLY B C 1
ATOM 1928 O O . GLY B 1 36 ? 4.828 18.047 8.484 1 85.38 36 GLY B O 1
ATOM 1929 N N . GLY B 1 37 ? 4.852 15.93 9.039 1 87.25 37 GLY B N 1
ATOM 1930 C CA . GLY B 1 37 ? 5.32 16.141 10.398 1 87.25 37 GLY B CA 1
ATOM 1931 C C . GLY B 1 37 ? 6.828 16.234 10.5 1 87.25 37 GLY B C 1
ATOM 1932 O O . GLY B 1 37 ? 7.371 16.438 11.586 1 87.25 37 GLY B O 1
ATOM 1933 N N . THR B 1 38 ? 7.477 16.062 9.445 1 92.06 38 THR B N 1
ATOM 1934 C CA . THR B 1 38 ? 8.93 16.125 9.438 1 92.06 38 THR B CA 1
ATOM 1935 C C . THR B 1 38 ? 9.414 17.516 9.047 1 92.06 38 THR B C 1
ATOM 1937 O O . THR B 1 38 ? 9.156 17.984 7.938 1 92.06 38 THR B O 1
ATOM 1940 N N . LYS B 1 39 ? 10.102 18.156 10.023 1 93.38 39 LYS B N 1
ATOM 1941 C CA . LYS B 1 39 ? 10.688 19.469 9.781 1 93.38 39 LYS B CA 1
ATOM 1942 C C . LYS B 1 39 ? 12.211 19.375 9.648 1 93.38 39 LYS B C 1
ATOM 1944 O O . LYS B 1 39 ? 12.82 18.422 10.148 1 93.38 39 LYS B O 1
ATOM 1949 N N . LEU B 1 40 ? 12.727 20.375 8.977 1 94.94 40 LEU B N 1
ATOM 1950 C CA . LEU B 1 40 ? 14.18 20.406 8.812 1 94.94 40 LEU B CA 1
ATOM 1951 C C . LEU B 1 40 ? 14.875 20.438 10.164 1 94.94 40 LEU B C 1
ATOM 1953 O O . LEU B 1 40 ? 15.938 19.828 10.336 1 94.94 40 LEU B O 1
ATOM 1957 N N . SER B 1 41 ? 14.242 21.125 11.102 1 95.31 41 SER B N 1
ATOM 1958 C CA . SER B 1 41 ? 14.812 21.219 12.445 1 95.31 41 SER B CA 1
ATOM 1959 C C . SER B 1 41 ? 14.852 19.844 13.125 1 95.31 41 SER B C 1
ATOM 1961 O O . SER B 1 41 ? 15.805 19.531 13.844 1 95.31 41 SER B O 1
ATOM 1963 N N . ASP B 1 42 ? 13.859 19.016 12.938 1 95.38 42 ASP B N 1
ATOM 1964 C CA . ASP B 1 42 ? 13.82 17.672 13.492 1 95.38 42 ASP B CA 1
ATOM 1965 C C . ASP B 1 42 ? 14.914 16.797 12.891 1 95.38 42 ASP B C 1
ATOM 1967 O O . ASP B 1 42 ? 15.586 16.047 13.602 1 95.38 42 ASP B O 1
ATOM 1971 N N . VAL B 1 43 ? 15.078 16.891 11.562 1 97.38 43 VAL B N 1
ATOM 1972 C CA . VAL B 1 43 ? 16.094 16.109 10.844 1 97.38 43 VAL B CA 1
ATOM 1973 C C . VAL B 1 43 ? 17.484 16.484 11.352 1 97.38 43 VAL B C 1
ATOM 1975 O O . VAL B 1 43 ? 18.297 15.602 11.617 1 97.38 43 VAL B O 1
ATOM 1978 N N . ALA B 1 44 ? 17.688 17.812 11.484 1 97.25 44 ALA B N 1
ATOM 1979 C CA . ALA B 1 44 ? 18.969 18.281 12 1 97.25 44 ALA B CA 1
ATOM 1980 C C . ALA B 1 44 ? 19.25 17.719 13.383 1 97.25 44 ALA B C 1
ATOM 1982 O O . ALA B 1 44 ? 20.344 17.203 13.641 1 97.25 44 ALA B O 1
ATOM 1983 N N . LYS B 1 45 ? 18.297 17.75 14.242 1 97.5 45 LYS B N 1
ATOM 1984 C CA . LYS B 1 45 ? 18.422 17.25 15.609 1 97.5 45 LYS B CA 1
ATOM 1985 C C . LYS B 1 45 ? 18.734 15.758 15.625 1 97.5 45 LYS B C 1
ATOM 1987 O O . LYS B 1 45 ? 19.656 15.32 16.312 1 97.5 45 LYS B O 1
ATOM 1992 N N . VAL B 1 46 ? 18.062 14.992 14.852 1 97.06 46 VAL B N 1
ATOM 1993 C CA . VAL B 1 46 ? 18.234 13.547 14.797 1 97.06 46 VAL B CA 1
ATOM 1994 C C . VAL B 1 46 ? 19.609 13.211 14.227 1 97.06 46 VAL B C 1
ATOM 1996 O O . VAL B 1 46 ? 20.25 12.258 14.656 1 97.06 46 VAL B O 1
ATOM 1999 N N . ALA B 1 47 ? 20.047 14.031 13.25 1 97.06 47 ALA B N 1
ATOM 2000 C CA . ALA B 1 47 ? 21.328 13.805 12.602 1 97.06 47 ALA B CA 1
ATOM 2001 C C . ALA B 1 47 ? 22.484 14.273 13.492 1 97.06 47 ALA B C 1
ATOM 2003 O O . ALA B 1 47 ? 23.641 13.953 13.234 1 97.06 47 ALA B O 1
ATOM 2004 N N . GLY B 1 48 ? 22.156 15.047 14.547 1 97 48 GLY B N 1
ATOM 2005 C CA . GLY B 1 48 ? 23.188 15.633 15.383 1 97 48 GLY B CA 1
ATOM 2006 C C . GLY B 1 48 ? 23.953 16.75 14.695 1 97 48 GLY B C 1
ATOM 2007 O O . GLY B 1 48 ? 25.156 16.891 14.891 1 97 48 GLY B O 1
ATOM 2008 N N . LEU B 1 49 ? 23.312 17.375 13.82 1 96.44 49 LEU B N 1
ATOM 2009 C CA . LEU B 1 49 ? 23.906 18.453 13.047 1 96.44 49 LEU B CA 1
ATOM 2010 C C . LEU B 1 49 ? 23.109 19.75 13.203 1 96.44 49 LEU B C 1
ATOM 2012 O O . LEU B 1 49 ? 22.016 19.734 13.758 1 96.44 49 LEU B O 1
ATOM 2016 N N . SER B 1 50 ? 23.656 20.844 12.734 1 94.44 50 SER B N 1
ATOM 2017 C CA . SER B 1 50 ? 22.938 22.109 12.773 1 94.44 50 SER B CA 1
ATOM 2018 C C . SER B 1 50 ? 21.969 22.234 11.594 1 94.44 50 SER B C 1
ATOM 2020 O O . SER B 1 50 ? 22.156 21.594 10.562 1 94.44 50 SER B O 1
ATOM 2022 N N . GLN B 1 51 ? 20.984 23.047 11.734 1 93.38 51 GLN B N 1
ATOM 2023 C CA . GLN B 1 51 ? 20.062 23.328 10.641 1 93.38 51 GLN B CA 1
ATOM 2024 C C . GLN B 1 51 ? 20.812 23.953 9.461 1 93.38 51 GLN B C 1
ATOM 2026 O O . GLN B 1 51 ? 20.422 23.75 8.305 1 93.38 51 GLN B O 1
ATOM 2031 N N . GLY B 1 52 ? 21.828 24.734 9.75 1 93.88 52 GLY B N 1
ATOM 2032 C CA . GLY B 1 52 ? 22.656 25.312 8.703 1 93.88 52 GLY B CA 1
ATOM 2033 C C . GLY B 1 52 ? 23.281 24.266 7.793 1 93.88 52 GLY B C 1
ATOM 2034 O O . GLY B 1 52 ? 23.328 24.453 6.574 1 93.88 52 GLY B O 1
ATOM 2035 N N . ILE B 1 53 ? 23.734 23.203 8.367 1 93.56 53 ILE B N 1
ATOM 2036 C CA . ILE B 1 53 ? 24.344 22.109 7.602 1 93.56 53 ILE B CA 1
ATOM 2037 C C . ILE B 1 53 ? 23.281 21.469 6.711 1 93.56 53 ILE B C 1
ATOM 2039 O O . ILE B 1 53 ? 23.562 21.109 5.562 1 93.56 53 ILE B O 1
ATOM 2043 N N . VAL B 1 54 ? 22.031 21.266 7.203 1 94.44 54 VAL B N 1
ATOM 2044 C CA . VAL B 1 54 ? 20.938 20.734 6.402 1 94.44 54 VAL B CA 1
ATOM 2045 C C . VAL B 1 54 ? 20.703 21.609 5.184 1 94.44 54 VAL B C 1
ATOM 2047 O O . VAL B 1 54 ? 20.562 21.125 4.062 1 94.44 54 VAL B O 1
ATOM 2050 N N . ASN B 1 55 ? 20.734 22.891 5.43 1 93.81 55 ASN B N 1
ATOM 2051 C CA . ASN B 1 55 ? 20.484 23.859 4.363 1 93.81 55 ASN B CA 1
ATOM 2052 C C . ASN B 1 55 ? 21.594 23.859 3.328 1 93.81 55 ASN B C 1
ATOM 2054 O O . ASN B 1 55 ? 21.344 24.047 2.135 1 93.81 55 ASN B O 1
ATOM 2058 N N . LEU B 1 56 ? 22.766 23.688 3.814 1 93.62 56 LEU B N 1
ATOM 2059 C CA . LEU B 1 56 ? 23.922 23.641 2.914 1 93.62 56 LEU B CA 1
ATOM 2060 C C . LEU B 1 56 ? 23.812 22.438 1.967 1 93.62 56 LEU B C 1
ATOM 2062 O O . LEU B 1 56 ? 24.172 22.547 0.791 1 93.62 56 LEU B O 1
ATOM 2066 N N . HIS B 1 57 ? 23.297 21.375 2.455 1 94.44 57 HIS B N 1
ATOM 2067 C CA . HIS B 1 57 ? 23.281 20.156 1.667 1 94.44 57 HIS B CA 1
ATOM 2068 C C . HIS B 1 57 ? 22.016 20.062 0.808 1 94.44 57 HIS B C 1
ATOM 2070 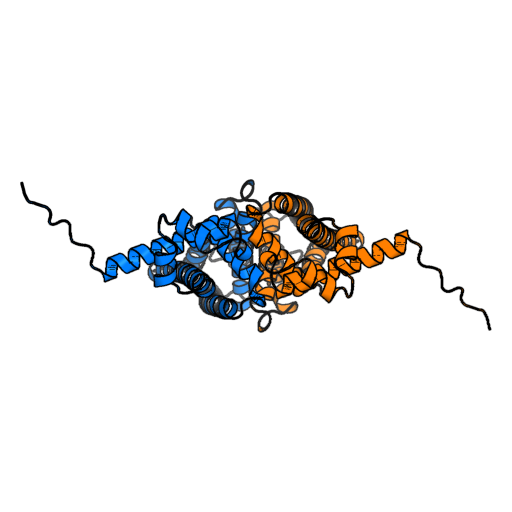O O . HIS B 1 57 ? 22.062 19.531 -0.301 1 94.44 57 HIS B O 1
ATOM 2076 N N . PHE B 1 58 ? 20.797 20.516 1.227 1 94.56 58 PHE B N 1
ATOM 2077 C CA . PHE B 1 58 ? 19.562 20.203 0.522 1 94.56 58 PHE B CA 1
ATOM 2078 C C . PHE B 1 58 ? 18.781 21.484 0.211 1 94.56 58 PHE B C 1
ATOM 2080 O O . PHE B 1 58 ? 17.891 21.484 -0.641 1 94.56 58 PHE B O 1
ATOM 2087 N N . ALA B 1 59 ? 19.094 22.578 0.727 1 90.38 59 ALA B N 1
ATOM 2088 C CA . ALA B 1 59 ? 18.562 23.922 0.45 1 90.38 59 ALA B CA 1
ATOM 2089 C C . ALA B 1 59 ? 17.125 24.047 0.914 1 90.38 59 ALA B C 1
ATOM 2091 O O . ALA B 1 59 ? 16.703 25.109 1.373 1 90.38 59 ALA B O 1
ATOM 2092 N N . SER B 1 60 ? 16.359 22.938 0.691 1 91.81 60 SER B N 1
ATOM 2093 C CA . SER B 1 60 ? 14.945 23 1.062 1 91.81 60 SER B CA 1
ATOM 2094 C C . SER B 1 60 ? 14.445 21.641 1.556 1 91.81 60 SER B C 1
ATOM 2096 O O . SER B 1 60 ? 15.07 20.609 1.299 1 91.81 60 SER B O 1
ATOM 2098 N N . LYS B 1 61 ? 13.336 21.719 2.207 1 91.44 61 LYS B N 1
ATOM 2099 C CA . LYS B 1 61 ? 12.688 20.5 2.666 1 91.44 61 LYS B CA 1
ATOM 2100 C C . LYS B 1 61 ? 12.305 19.594 1.488 1 91.44 61 LYS B C 1
ATOM 2102 O O . LYS B 1 61 ? 12.484 18.375 1.539 1 91.44 61 LYS B O 1
ATOM 2107 N N . ASP B 1 62 ? 11.82 20.219 0.444 1 89.94 62 ASP B N 1
ATOM 2108 C CA . ASP B 1 62 ? 11.414 19.469 -0.741 1 89.94 62 ASP B CA 1
ATOM 2109 C C . ASP B 1 62 ? 12.602 18.719 -1.348 1 89.94 62 ASP B C 1
ATOM 2111 O O . ASP B 1 62 ? 12.477 17.547 -1.722 1 89.94 62 ASP B O 1
ATOM 2115 N N . ASN B 1 63 ? 13.68 19.375 -1.416 1 93.44 63 ASN B N 1
ATOM 2116 C CA . ASN B 1 63 ? 14.875 18.75 -1.953 1 93.44 63 ASN B CA 1
ATOM 2117 C C . ASN B 1 63 ? 15.352 17.609 -1.062 1 93.44 63 ASN B C 1
ATOM 2119 O O . ASN B 1 63 ? 15.781 16.562 -1.558 1 93.44 63 ASN B O 1
ATOM 2123 N N . LEU B 1 64 ? 15.312 17.875 0.228 1 95.12 64 LEU B N 1
ATOM 2124 C CA . LEU B 1 64 ? 15.688 16.828 1.177 1 95.12 64 LEU B CA 1
ATOM 2125 C C . LEU B 1 64 ? 14.805 15.602 1.015 1 95.12 64 LEU B C 1
ATOM 2127 O O . LEU B 1 64 ? 15.305 14.477 0.976 1 95.12 64 LEU B O 1
ATOM 2131 N N . LEU B 1 65 ? 13.516 15.781 0.853 1 93.44 65 LEU B N 1
ATOM 2132 C CA . LEU B 1 65 ? 12.555 14.695 0.69 1 93.44 65 LEU B CA 1
ATOM 2133 C C . LEU B 1 65 ? 12.789 13.953 -0.623 1 93.44 65 LEU B C 1
ATOM 2135 O O . LEU B 1 65 ? 12.789 12.727 -0.656 1 93.44 65 LEU B O 1
ATOM 2139 N N . ARG B 1 66 ? 12.992 14.688 -1.646 1 92.25 66 ARG B N 1
ATOM 2140 C CA . ARG B 1 66 ? 13.25 14.094 -2.955 1 92.25 66 ARG B CA 1
ATOM 2141 C C . ARG B 1 66 ? 14.508 13.234 -2.932 1 92.25 66 ARG B C 1
ATOM 2143 O O . ARG B 1 66 ? 14.508 12.117 -3.455 1 9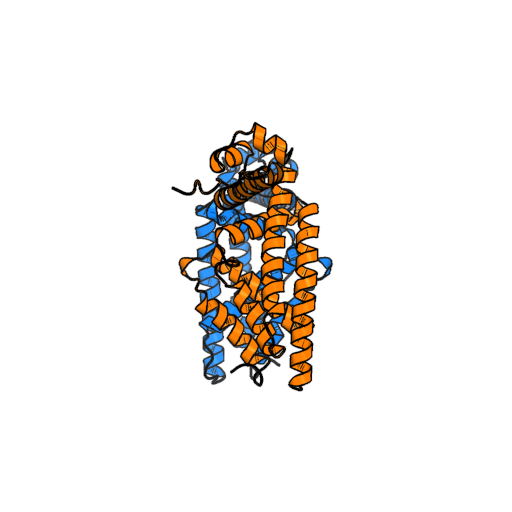2.25 66 ARG B O 1
ATOM 2150 N N . GLU B 1 67 ? 15.492 13.773 -2.34 1 94.31 67 GLU B N 1
ATOM 2151 C CA . GLU B 1 67 ? 16.75 13.047 -2.289 1 94.31 67 GLU B CA 1
ATOM 2152 C C . GLU B 1 67 ? 16.656 11.82 -1.393 1 94.31 67 GLU B C 1
ATOM 2154 O O . GLU B 1 67 ? 17.297 10.805 -1.649 1 94.31 67 GLU B O 1
ATOM 2159 N N . THR B 1 68 ? 15.914 11.953 -0.362 1 95.25 68 THR B N 1
ATOM 2160 C CA . THR B 1 68 ? 15.672 10.805 0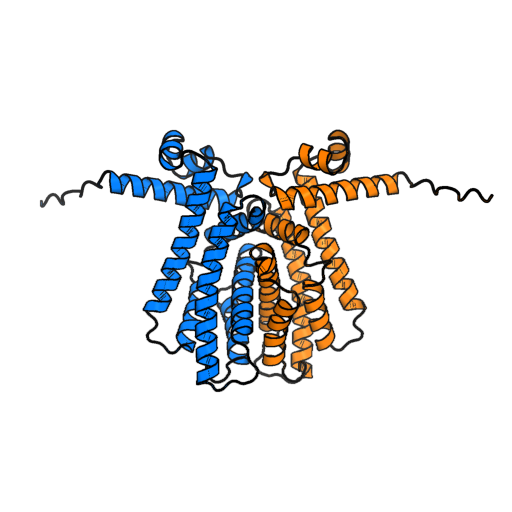.503 1 95.25 68 THR B CA 1
ATOM 2161 C C . THR B 1 68 ? 14.953 9.695 -0.259 1 95.25 68 THR B C 1
ATOM 2163 O O . THR B 1 68 ? 15.336 8.523 -0.177 1 95.25 68 THR B O 1
ATOM 2166 N N . LEU B 1 69 ? 13.977 10.023 -1.044 1 93.06 69 LEU B N 1
ATOM 2167 C CA . LEU B 1 69 ? 13.258 9.047 -1.859 1 93.06 69 LEU B CA 1
ATOM 2168 C C . LEU B 1 69 ? 14.172 8.438 -2.912 1 93.06 69 LEU B C 1
ATOM 2170 O O . LEU B 1 69 ? 14.133 7.227 -3.152 1 93.06 69 LEU B O 1
ATOM 2174 N N . ASN B 1 70 ? 14.945 9.312 -3.52 1 93.19 70 ASN B N 1
ATOM 2175 C CA . ASN B 1 70 ? 15.906 8.812 -4.496 1 93.19 70 ASN B CA 1
ATOM 2176 C C . ASN B 1 70 ? 16.859 7.801 -3.877 1 93.19 70 ASN B C 1
ATOM 2178 O O . ASN B 1 70 ? 17.188 6.789 -4.5 1 93.19 70 ASN B O 1
ATOM 2182 N N . TYR B 1 71 ? 17.312 8.148 -2.727 1 94.56 71 TYR B N 1
ATOM 2183 C CA . TYR B 1 71 ? 18.188 7.219 -2.018 1 94.56 71 TYR B CA 1
ATOM 2184 C C . TYR B 1 71 ? 17.5 5.875 -1.803 1 94.56 71 TYR B C 1
ATOM 2186 O O . TYR B 1 71 ? 18.078 4.82 -2.047 1 94.56 71 TYR B O 1
ATOM 2194 N N . LEU B 1 72 ? 16.266 5.91 -1.309 1 93.62 72 LEU B N 1
ATOM 2195 C CA . LEU B 1 72 ? 15.492 4.695 -1.057 1 93.62 72 LEU B CA 1
ATOM 2196 C C . LEU B 1 72 ? 15.305 3.898 -2.342 1 93.62 72 LEU B C 1
ATOM 2198 O O . LEU B 1 72 ? 15.469 2.676 -2.352 1 93.62 72 LEU B O 1
ATOM 2202 N N . ALA B 1 73 ? 14.961 4.551 -3.412 1 92.88 73 ALA B N 1
ATOM 2203 C CA . ALA B 1 73 ? 14.766 3.92 -4.715 1 92.88 73 ALA B CA 1
ATOM 2204 C C . ALA B 1 73 ? 16.078 3.303 -5.219 1 92.88 73 ALA B C 1
ATOM 2206 O O . ALA B 1 73 ? 16.078 2.182 -5.734 1 92.88 73 ALA B O 1
ATOM 2207 N N . ASP B 1 74 ? 17.141 4.027 -5.039 1 93.69 74 ASP B N 1
ATOM 2208 C CA . ASP B 1 74 ? 18.438 3.555 -5.492 1 93.69 74 ASP B CA 1
ATOM 2209 C C . ASP B 1 74 ? 18.891 2.344 -4.68 1 93.69 74 ASP B C 1
ATOM 2211 O O . ASP B 1 74 ? 19.5 1.416 -5.223 1 93.69 74 ASP B O 1
ATOM 2215 N N . ASP B 1 75 ? 18.703 2.453 -3.4 1 94.5 75 ASP B N 1
ATOM 2216 C CA . ASP B 1 75 ? 19.031 1.331 -2.529 1 94.5 75 ASP B CA 1
ATOM 2217 C C . ASP B 1 75 ? 18.297 0.061 -2.971 1 94.5 75 ASP B C 1
ATOM 2219 O O . ASP B 1 75 ? 18.906 -1.013 -3.037 1 94.5 75 ASP B O 1
ATOM 2223 N N . TYR B 1 76 ? 17.031 0.093 -3.289 1 94.25 76 TYR B N 1
ATOM 2224 C CA . TYR B 1 76 ? 16.25 -1.03 -3.789 1 94.25 76 TYR B CA 1
ATOM 2225 C C . TYR B 1 76 ? 16.781 -1.522 -5.125 1 94.25 76 TYR B C 1
ATOM 2227 O O . TYR B 1 76 ? 16.969 -2.727 -5.324 1 94.25 76 TYR B O 1
ATOM 2235 N N . ARG B 1 77 ? 17.078 -0.544 -6.012 1 93.5 77 ARG B N 1
ATOM 2236 C CA . ARG B 1 77 ? 17.578 -0.877 -7.336 1 93.5 77 ARG B CA 1
ATOM 2237 C C . ARG B 1 77 ? 18.906 -1.622 -7.246 1 93.5 77 ARG B C 1
ATOM 2239 O O . ARG B 1 77 ? 19.141 -2.582 -7.988 1 93.5 77 ARG B O 1
ATOM 2246 N N . GLN B 1 78 ? 19.734 -1.157 -6.387 1 94.81 78 GLN B N 1
ATOM 2247 C CA . GLN B 1 78 ? 21.031 -1.79 -6.227 1 94.81 78 GLN B CA 1
ATOM 2248 C C . GLN B 1 78 ? 20.891 -3.227 -5.734 1 94.81 78 GLN B C 1
ATOM 2250 O O . GLN B 1 78 ? 21.594 -4.125 -6.211 1 94.81 78 GLN B O 1
ATOM 2255 N N . GLN B 1 79 ? 20.047 -3.439 -4.781 1 94.62 79 GLN B N 1
ATOM 2256 C CA . GLN B 1 79 ? 19.797 -4.793 -4.301 1 94.62 79 GLN B CA 1
ATOM 2257 C C . GLN B 1 79 ? 19.219 -5.668 -5.406 1 94.62 79 GLN B C 1
ATOM 2259 O O . GLN B 1 79 ? 19.625 -6.82 -5.578 1 94.62 79 GLN B O 1
ATOM 2264 N N . PHE B 1 80 ? 18.266 -5.148 -6.195 1 94.69 80 PHE B N 1
ATOM 2265 C CA . PHE B 1 80 ? 17.641 -5.809 -7.332 1 94.69 80 PHE B CA 1
ATOM 2266 C C . PHE B 1 80 ? 18.672 -6.254 -8.352 1 94.69 80 PHE B C 1
ATOM 2268 O O . PHE B 1 80 ? 18.703 -7.422 -8.75 1 94.69 80 PHE B O 1
ATOM 2275 N N . GLU B 1 81 ? 19.562 -5.297 -8.672 1 94 81 GLU B N 1
ATOM 2276 C CA . GLU B 1 81 ? 20.609 -5.582 -9.656 1 94 81 GLU B CA 1
ATOM 2277 C C . GLU B 1 81 ? 21.594 -6.621 -9.133 1 94 81 GLU B C 1
ATOM 2279 O O . GLU B 1 81 ? 22.078 -7.457 -9.898 1 94 81 GLU B O 1
ATOM 2284 N N . ARG B 1 82 ? 21.891 -6.555 -7.883 1 94.38 82 ARG B N 1
ATOM 2285 C CA . ARG B 1 82 ? 22.797 -7.52 -7.27 1 94.38 82 ARG B CA 1
ATOM 2286 C C . ARG B 1 82 ? 22.234 -8.93 -7.352 1 94.38 82 ARG B C 1
ATOM 2288 O O . ARG B 1 82 ? 22.953 -9.883 -7.68 1 94.38 82 ARG B O 1
ATOM 2295 N N . VAL B 1 83 ? 20.953 -9.07 -7.043 1 93.75 83 VAL B N 1
ATOM 2296 C CA . VAL B 1 83 ? 20.312 -10.375 -7.086 1 93.75 83 VAL B CA 1
ATOM 2297 C C . VAL B 1 83 ? 20.312 -10.914 -8.516 1 93.75 83 VAL B C 1
ATOM 2299 O O . VAL B 1 83 ? 20.625 -12.078 -8.75 1 93.75 83 VAL B O 1
ATOM 2302 N N . LEU B 1 84 ? 20.016 -10.047 -9.508 1 92.06 84 LEU B N 1
ATOM 2303 C CA . LEU B 1 84 ? 19.984 -10.453 -10.906 1 92.06 84 LEU B CA 1
ATOM 2304 C C . LEU B 1 84 ? 21.359 -10.883 -11.383 1 92.06 84 LEU B C 1
ATOM 2306 O O . LEU B 1 84 ? 21.484 -11.82 -12.18 1 92.06 84 LEU B O 1
ATOM 2310 N N . ALA B 1 85 ? 22.359 -10.234 -10.891 1 90.81 85 ALA B N 1
ATOM 2311 C CA . ALA B 1 85 ? 23.719 -10.508 -11.32 1 90.81 85 ALA B CA 1
ATOM 2312 C C . ALA B 1 85 ? 24.25 -11.805 -10.703 1 90.81 85 ALA B C 1
ATOM 2314 O O . ALA B 1 85 ? 25.094 -12.477 -11.281 1 90.81 85 ALA B O 1
ATOM 2315 N N . GLN B 1 86 ? 23.875 -12.109 -9.516 1 85.56 86 GLN B N 1
ATOM 2316 C CA . GLN B 1 86 ? 24.391 -13.25 -8.766 1 85.56 86 GLN B CA 1
ATOM 2317 C C . GLN B 1 86 ? 23.703 -14.539 -9.203 1 85.56 86 GLN B C 1
ATOM 2319 O O . GLN B 1 86 ? 24.203 -15.633 -8.945 1 85.56 86 GLN B O 1
ATOM 2324 N N . SER B 1 87 ? 22.547 -14.383 -9.797 1 70.88 87 SER B N 1
ATOM 2325 C CA . SER B 1 87 ? 21.797 -15.609 -10.062 1 70.88 87 SER B CA 1
ATOM 2326 C C . SER B 1 87 ? 22.219 -16.234 -11.383 1 70.88 87 SER B C 1
ATOM 2328 O O . SER B 1 87 ? 22.219 -15.578 -12.43 1 70.88 87 SER B O 1
ATOM 2330 N N . ALA B 1 88 ? 23.203 -17.109 -11.383 1 65.38 88 ALA B N 1
ATOM 2331 C CA . ALA B 1 88 ? 23.531 -17.922 -12.547 1 65.38 88 ALA B CA 1
ATOM 2332 C C . ALA B 1 88 ? 22.391 -18.859 -12.906 1 65.38 88 ALA B C 1
ATOM 2334 O O . ALA B 1 88 ? 22.5 -19.656 -13.836 1 65.38 88 ALA B O 1
ATOM 2335 N N . ALA B 1 89 ? 21.281 -18.578 -12.406 1 74.88 89 ALA B N 1
ATOM 2336 C CA . ALA B 1 89 ? 20.219 -19.562 -12.266 1 74.88 89 ALA B CA 1
ATOM 2337 C C . ALA B 1 89 ? 19.141 -19.391 -13.336 1 74.88 89 ALA B C 1
ATOM 2339 O O . ALA B 1 89 ? 19.141 -18.375 -14.055 1 74.88 89 ALA B O 1
ATOM 2340 N N . GLU B 1 90 ? 18.516 -20.406 -13.641 1 91.19 90 GLU B N 1
ATOM 2341 C CA . GLU B 1 90 ? 17.328 -20.5 -14.477 1 91.19 90 GLU B CA 1
ATOM 2342 C C . GLU B 1 90 ? 16.312 -19.422 -14.094 1 91.19 90 GLU B C 1
ATOM 2344 O O . GLU B 1 90 ? 16.312 -18.922 -12.969 1 91.19 90 GLU B O 1
ATOM 2349 N N . PRO B 1 91 ? 15.602 -18.938 -15.055 1 95.25 91 PRO B N 1
ATOM 2350 C CA . PRO B 1 91 ? 14.602 -17.891 -14.852 1 95.25 91 PRO B CA 1
ATOM 2351 C C . PRO B 1 91 ? 13.766 -18.109 -13.594 1 95.25 91 PRO B C 1
ATOM 2353 O O . PRO B 1 91 ? 13.5 -17.156 -12.859 1 95.25 91 PRO B O 1
ATOM 2356 N N . ALA B 1 92 ? 13.477 -19.328 -13.352 1 95.25 92 ALA B N 1
ATOM 2357 C CA . ALA B 1 92 ? 12.648 -19.625 -12.188 1 95.25 92 ALA B CA 1
ATOM 2358 C C . ALA B 1 92 ? 13.383 -19.297 -10.891 1 95.25 92 ALA B C 1
ATOM 2360 O O . ALA B 1 92 ? 12.797 -18.734 -9.961 1 95.25 92 ALA B O 1
ATOM 2361 N N . ALA B 1 93 ? 14.633 -19.609 -10.828 1 94.62 93 ALA B N 1
ATOM 2362 C CA . ALA B 1 93 ? 15.445 -19.328 -9.641 1 94.62 93 ALA B CA 1
ATOM 2363 C C . ALA B 1 93 ? 15.648 -17.828 -9.469 1 94.62 93 ALA B C 1
ATOM 2365 O O . ALA B 1 93 ? 15.648 -17.328 -8.336 1 94.62 93 ALA B O 1
ATOM 2366 N N . LYS B 1 94 ? 15.844 -17.141 -10.578 1 95.44 94 LYS B N 1
ATOM 2367 C CA . LYS B 1 94 ? 16 -15.695 -10.531 1 95.44 94 LYS B CA 1
ATOM 2368 C C . LYS B 1 94 ? 14.734 -15.023 -10.016 1 95.44 94 LYS B C 1
ATOM 2370 O O . LYS B 1 94 ? 14.805 -14.117 -9.172 1 95.44 94 LYS B O 1
ATOM 2375 N N . LEU B 1 95 ? 13.594 -15.484 -10.562 1 96.5 95 LEU B N 1
ATOM 2376 C CA . LEU B 1 95 ? 12.32 -14.93 -10.125 1 96.5 95 LEU B CA 1
ATOM 2377 C C . LEU B 1 95 ? 12.133 -15.117 -8.617 1 96.5 95 LEU B C 1
ATOM 2379 O O . LEU B 1 95 ? 11.781 -14.172 -7.91 1 96.5 95 LEU B O 1
ATOM 2383 N N . LEU B 1 96 ? 12.438 -16.297 -8.172 1 95.25 96 LEU B N 1
ATOM 2384 C CA . LEU B 1 96 ? 12.297 -16.594 -6.746 1 95.25 96 LEU B CA 1
ATOM 2385 C C . LEU B 1 96 ? 13.258 -15.75 -5.918 1 95.25 96 LEU B C 1
ATOM 2387 O O . LEU B 1 96 ? 12.898 -15.25 -4.848 1 95.25 96 LEU B O 1
ATOM 2391 N N . ALA B 1 97 ? 14.469 -15.578 -6.371 1 95.5 97 ALA B N 1
ATOM 2392 C CA . ALA B 1 97 ? 15.461 -14.773 -5.668 1 95.5 97 ALA B CA 1
ATOM 2393 C C . ALA B 1 97 ? 15.008 -13.328 -5.531 1 95.5 97 ALA B C 1
ATOM 2395 O O . ALA B 1 97 ? 15.258 -12.688 -4.508 1 95.5 97 ALA B O 1
ATOM 2396 N N . LEU B 1 98 ? 14.359 -12.836 -6.562 1 95.62 98 LEU B N 1
ATOM 2397 C CA . LEU B 1 98 ? 13.836 -11.477 -6.512 1 95.62 98 LEU B CA 1
ATOM 2398 C C . LEU B 1 98 ? 12.719 -11.359 -5.477 1 95.62 98 LEU B C 1
ATOM 2400 O O . LEU B 1 98 ? 12.648 -10.367 -4.75 1 95.62 98 LEU B O 1
ATOM 2404 N N . MET B 1 99 ? 11.82 -12.383 -5.418 1 96.12 99 MET B N 1
ATOM 2405 C CA . MET B 1 99 ? 10.773 -12.383 -4.395 1 96.12 99 MET B CA 1
ATOM 2406 C C . MET B 1 99 ? 11.391 -12.422 -2.998 1 96.12 99 MET B C 1
ATOM 2408 O O . MET B 1 99 ? 10.961 -11.68 -2.109 1 96.12 99 MET B O 1
ATOM 2412 N N . GLU B 1 100 ? 12.414 -13.195 -2.809 1 95.94 100 GLU B N 1
ATOM 2413 C CA . GLU B 1 100 ? 13.086 -13.305 -1.52 1 95.94 100 GLU B CA 1
ATOM 2414 C C . GLU B 1 100 ? 13.75 -11.992 -1.128 1 95.94 100 GLU B C 1
ATOM 2416 O O . GLU B 1 100 ? 13.742 -11.609 0.044 1 95.94 100 GLU B O 1
ATOM 2421 N N . MET B 1 101 ? 14.336 -11.375 -2.096 1 96.12 101 MET B N 1
ATOM 2422 C CA . MET B 1 101 ? 14.977 -10.086 -1.875 1 96.12 101 MET B CA 1
ATOM 2423 C C . MET B 1 101 ? 13.992 -9.078 -1.287 1 96.12 101 MET B C 1
ATOM 2425 O O . MET B 1 101 ? 14.336 -8.328 -0.369 1 96.12 101 MET B O 1
ATOM 2429 N N . ASP B 1 102 ? 12.734 -9.102 -1.765 1 96.56 102 ASP B N 1
ATOM 2430 C CA . ASP B 1 102 ? 11.719 -8.141 -1.338 1 96.56 102 ASP B CA 1
ATOM 2431 C C . ASP B 1 102 ? 11.391 -8.312 0.145 1 96.56 102 ASP B C 1
ATOM 2433 O O . ASP B 1 102 ? 10.875 -7.391 0.781 1 96.56 102 ASP B O 1
ATOM 2437 N N . PHE B 1 103 ? 11.703 -9.492 0.693 1 97.5 103 PHE B N 1
ATOM 2438 C CA . PHE B 1 103 ? 11.367 -9.727 2.092 1 97.5 103 PHE B CA 1
ATOM 2439 C C . PHE B 1 103 ? 12.633 -9.852 2.939 1 97.5 103 PHE B C 1
ATOM 2441 O O . PHE B 1 103 ? 12.562 -10.258 4.102 1 97.5 103 PHE B O 1
ATOM 2448 N N . ALA B 1 104 ? 13.805 -9.594 2.301 1 96.44 104 ALA B N 1
ATOM 2449 C CA . ALA B 1 104 ? 15.047 -9.531 3.062 1 96.44 104 ALA B CA 1
ATOM 2450 C C . ALA B 1 104 ? 15.023 -8.383 4.066 1 96.44 104 ALA B C 1
ATOM 2452 O O . ALA B 1 104 ? 14.391 -7.355 3.824 1 96.44 104 ALA B O 1
ATOM 2453 N N . PRO B 1 105 ? 15.727 -8.43 5.148 1 94.38 105 PRO B N 1
ATOM 2454 C CA . PRO B 1 105 ? 15.734 -7.398 6.188 1 94.38 105 PRO B CA 1
ATOM 2455 C C . PRO B 1 105 ? 16.188 -6.039 5.668 1 94.38 105 PRO B C 1
ATOM 2457 O O . PRO B 1 105 ? 15.805 -5.004 6.219 1 94.38 105 PRO B O 1
ATOM 2460 N N . THR B 1 106 ? 17 -6.023 4.586 1 92.81 106 THR B N 1
ATOM 2461 C CA . THR B 1 106 ? 17.516 -4.773 4.051 1 92.81 106 THR B CA 1
ATOM 2462 C C . THR B 1 106 ? 16.453 -4.043 3.232 1 92.81 106 THR B C 1
ATOM 2464 O O . THR B 1 106 ? 16.531 -2.822 3.07 1 92.81 106 THR B O 1
ATOM 2467 N N . VAL B 1 107 ? 15.508 -4.77 2.707 1 94.44 107 VAL B N 1
ATOM 2468 C CA . VAL B 1 107 ? 14.469 -4.188 1.86 1 94.44 107 VAL B CA 1
ATOM 2469 C C . VAL B 1 107 ? 13.172 -4.047 2.652 1 94.44 107 VAL B C 1
ATOM 2471 O O . VAL B 1 107 ? 12.578 -2.969 2.699 1 94.44 107 VAL B O 1
ATOM 2474 N N . CYS B 1 108 ? 12.852 -5.18 3.281 1 94.88 108 CYS B N 1
ATOM 2475 C CA . CYS B 1 108 ? 11.625 -5.238 4.078 1 94.88 108 CYS B CA 1
ATOM 2476 C C . CYS B 1 108 ? 11.883 -4.75 5.5 1 94.88 108 CYS B C 1
ATOM 2478 O O . CYS B 1 108 ? 11.562 -5.445 6.465 1 94.88 108 CYS B O 1
ATOM 2480 N N . GLU B 1 109 ? 12.492 -3.586 5.578 1 93.81 109 GLU B N 1
ATOM 2481 C CA . GLU B 1 109 ? 12.805 -2.898 6.828 1 93.81 109 GLU B CA 1
ATOM 2482 C C . GLU B 1 109 ? 11.688 -1.928 7.215 1 93.81 109 GLU B C 1
ATOM 2484 O O . GLU B 1 109 ? 11.273 -1.099 6.406 1 93.81 109 GLU B O 1
ATOM 2489 N N . PRO B 1 110 ? 11.172 -2.045 8.461 1 91.75 110 PRO B N 1
ATOM 2490 C CA . PRO B 1 110 ? 9.969 -1.302 8.852 1 91.75 110 PRO B CA 1
ATOM 2491 C C . PRO B 1 110 ? 10.102 0.2 8.609 1 91.75 110 PRO B C 1
ATOM 2493 O O . PRO B 1 110 ? 9.156 0.837 8.133 1 91.75 110 PRO B O 1
ATOM 2496 N N . ARG B 1 111 ? 11.227 0.803 8.906 1 92.69 111 ARG B N 1
ATOM 2497 C CA . ARG B 1 111 ? 11.406 2.234 8.688 1 92.69 111 ARG B CA 1
ATOM 2498 C C . ARG B 1 111 ? 11.344 2.572 7.203 1 92.69 111 ARG B C 1
ATOM 2500 O O . ARG B 1 111 ? 10.719 3.561 6.812 1 92.69 111 ARG B O 1
ATOM 2507 N N . LYS B 1 112 ? 12.016 1.767 6.383 1 94.94 112 LYS B N 1
ATOM 2508 C CA . LYS B 1 112 ? 12.008 1.987 4.941 1 94.94 112 LYS B CA 1
ATOM 2509 C C . LYS B 1 112 ? 10.602 1.826 4.367 1 94.94 112 LYS B C 1
ATOM 2511 O O . LYS B 1 112 ? 10.172 2.631 3.539 1 94.94 112 LYS B O 1
ATOM 2516 N N . LEU B 1 113 ? 9.875 0.771 4.84 1 94.5 113 LEU B N 1
ATOM 2517 C CA . LEU B 1 113 ? 8.508 0.555 4.383 1 94.5 113 LEU B CA 1
ATOM 2518 C C . LEU B 1 113 ? 7.621 1.742 4.746 1 94.5 113 LEU B C 1
ATOM 2520 O O . LEU B 1 113 ? 6.84 2.213 3.916 1 94.5 113 LEU B O 1
ATOM 2524 N N . ALA B 1 114 ? 7.805 2.225 5.98 1 93.62 114 ALA B N 1
ATOM 2525 C CA . ALA B 1 114 ? 7.023 3.381 6.418 1 93.62 114 ALA B CA 1
ATOM 2526 C C . ALA B 1 114 ? 7.262 4.578 5.504 1 93.62 114 ALA B C 1
ATOM 2528 O O . ALA B 1 114 ? 6.32 5.301 5.16 1 93.62 114 ALA B O 1
ATOM 2529 N N . VAL B 1 115 ? 8.477 4.777 5.105 1 94.06 115 VAL B N 1
ATOM 2530 C CA . VAL B 1 115 ? 8.836 5.918 4.27 1 94.06 115 VAL B CA 1
ATOM 2531 C C . VAL B 1 115 ? 8.281 5.723 2.859 1 94.06 115 VAL B C 1
ATOM 2533 O O . VAL B 1 115 ? 7.734 6.652 2.266 1 94.06 115 VAL B O 1
ATOM 2536 N N . TRP B 1 116 ? 8.352 4.484 2.301 1 91.75 116 TRP B N 1
ATOM 2537 C CA . TRP B 1 116 ? 7.746 4.191 1.008 1 91.75 116 TRP B CA 1
ATOM 2538 C C . TRP B 1 116 ? 6.258 4.523 1.016 1 91.75 116 TRP B C 1
ATOM 2540 O O . TRP B 1 116 ? 5.773 5.258 0.152 1 91.75 116 TRP B O 1
ATOM 2550 N N . PHE B 1 117 ? 5.559 4.051 1.986 1 91.44 117 PHE B N 1
ATOM 2551 C CA . PHE B 1 117 ? 4.113 4.219 2.051 1 91.44 117 PHE B CA 1
ATOM 2552 C C . PHE B 1 117 ? 3.75 5.672 2.338 1 91.44 117 PHE B C 1
ATOM 2554 O O . PHE B 1 117 ? 2.725 6.164 1.863 1 91.44 117 PHE B O 1
ATOM 2561 N N . ALA B 1 118 ? 4.641 6.379 3.107 1 90.44 118 ALA B N 1
ATOM 2562 C CA . ALA B 1 118 ? 4.43 7.812 3.297 1 90.44 118 ALA B CA 1
ATOM 2563 C C . ALA B 1 118 ? 4.484 8.555 1.967 1 90.44 118 ALA B C 1
ATOM 2565 O O . ALA B 1 118 ? 3.637 9.414 1.689 1 90.44 118 ALA B O 1
ATOM 2566 N N . PHE B 1 119 ? 5.453 8.211 1.14 1 89.94 119 PHE B N 1
ATOM 2567 C CA . PHE B 1 119 ? 5.586 8.875 -0.152 1 89.94 119 PHE B CA 1
ATOM 2568 C C . PHE B 1 119 ? 4.449 8.484 -1.084 1 89.94 119 PHE B C 1
ATOM 2570 O O . PHE B 1 119 ? 3.9 9.328 -1.797 1 89.94 119 PHE B O 1
ATOM 2577 N N . TRP B 1 120 ? 4.07 7.188 -1.063 1 87.5 120 TRP B N 1
ATOM 2578 C CA . TRP B 1 120 ? 2.971 6.727 -1.907 1 87.5 120 TRP B CA 1
ATOM 2579 C C . TRP B 1 120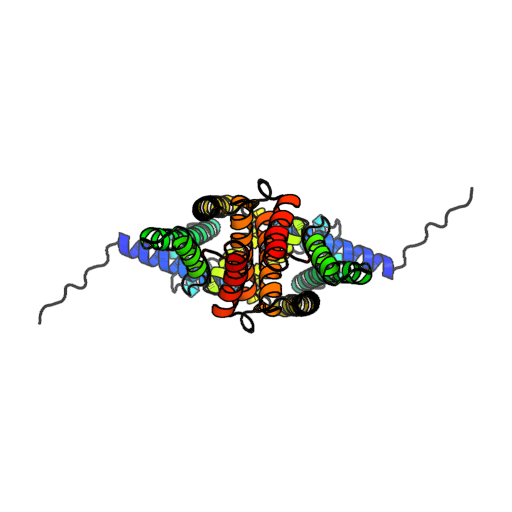 ? 1.655 7.379 -1.492 1 87.5 120 TRP B C 1
ATOM 2581 O O . TRP B 1 120 ? 0.807 7.672 -2.338 1 87.5 120 TRP B O 1
ATOM 2591 N N . GLY B 1 121 ? 1.531 7.641 -0.21 1 84.31 121 GLY B N 1
ATOM 2592 C CA . GLY B 1 121 ? 0.348 8.32 0.295 1 84.31 121 GLY B CA 1
ATOM 2593 C C . GLY B 1 121 ? 0.263 9.773 -0.137 1 84.31 121 GLY B C 1
ATOM 2594 O O . GLY B 1 121 ? -0.804 10.383 -0.063 1 84.31 121 GLY B O 1
ATOM 2595 N N . GLU B 1 122 ? 1.411 10.312 -0.658 1 84.62 122 GLU B N 1
ATOM 2596 C CA . GLU B 1 122 ? 1.481 11.719 -1.062 1 84.62 122 GLU B CA 1
ATOM 2597 C C . GLU B 1 122 ? 1.688 11.844 -2.568 1 84.62 122 GLU B C 1
ATOM 2599 O O . GLU B 1 122 ? 2.041 12.922 -3.061 1 84.62 122 GLU B O 1
ATOM 2604 N N . VAL B 1 123 ? 1.493 10.828 -3.279 1 81.62 123 VAL B N 1
ATOM 2605 C CA . VAL B 1 123 ? 1.85 10.789 -4.695 1 81.62 123 VAL B CA 1
ATOM 2606 C C . VAL B 1 123 ? 1.088 11.867 -5.453 1 81.62 123 VAL B C 1
ATOM 2608 O O . VAL B 1 123 ? 1.615 12.461 -6.398 1 81.62 123 VAL B O 1
ATOM 2611 N N . GLN B 1 124 ? -0.098 12.18 -5.07 1 80.56 124 GLN B N 1
ATOM 2612 C CA . GLN B 1 124 ? -0.873 13.211 -5.758 1 80.56 124 GLN B CA 1
ATOM 2613 C C . GLN B 1 124 ? -0.346 14.609 -5.43 1 80.56 124 GLN B C 1
ATOM 2615 O O . GLN B 1 124 ? -0.462 15.523 -6.242 1 80.56 124 GLN B O 1
ATOM 2620 N N . ALA B 1 125 ? 0.193 14.75 -4.262 1 76.75 125 ALA B N 1
ATOM 2621 C CA . ALA B 1 125 ? 0.665 16.047 -3.797 1 76.75 125 ALA B CA 1
ATOM 2622 C C . ALA B 1 125 ? 2.072 16.344 -4.312 1 76.75 125 ALA B C 1
ATOM 2624 O O . ALA B 1 125 ? 2.506 17.5 -4.34 1 76.75 125 ALA B O 1
ATOM 2625 N N . MET B 1 126 ? 2.752 15.312 -4.801 1 77.12 126 MET B N 1
ATOM 2626 C CA . MET B 1 126 ? 4.152 15.469 -5.188 1 77.12 126 MET B CA 1
ATOM 2627 C C . MET B 1 126 ? 4.43 14.797 -6.523 1 77.12 126 MET B C 1
ATOM 2629 O O . MET B 1 126 ? 4.977 13.688 -6.566 1 77.12 126 MET B O 1
ATOM 2633 N N . PRO B 1 127 ? 4.266 15.484 -7.578 1 75.56 127 PRO B N 1
ATOM 2634 C CA . PRO B 1 127 ? 4.414 14.898 -8.906 1 75.56 127 PRO B CA 1
ATOM 2635 C C . PRO B 1 127 ? 5.816 14.352 -9.164 1 75.56 127 PRO B C 1
ATOM 2637 O O . PRO B 1 127 ? 5.984 13.383 -9.906 1 75.56 127 PRO B O 1
ATOM 2640 N N . THR B 1 128 ? 6.738 15 -8.594 1 76.5 128 THR B N 1
ATOM 2641 C CA . THR B 1 128 ? 8.117 14.555 -8.758 1 76.5 128 THR B CA 1
ATOM 2642 C C . THR B 1 128 ? 8.289 13.141 -8.203 1 76.5 128 THR B C 1
ATOM 2644 O O . THR B 1 128 ? 8.992 12.32 -8.789 1 76.5 128 THR B O 1
ATOM 2647 N N . TYR B 1 129 ? 7.594 12.82 -7.16 1 77.5 129 TYR B N 1
ATOM 2648 C CA . TYR B 1 129 ? 7.664 11.5 -6.535 1 77.5 129 TYR B CA 1
ATOM 2649 C C . TYR B 1 129 ? 7.004 10.445 -7.41 1 77.5 129 TYR B C 1
ATOM 2651 O O . TYR B 1 129 ? 7.492 9.32 -7.512 1 77.5 129 TYR B O 1
ATOM 2659 N N . GLN B 1 130 ? 6.047 10.883 -8.109 1 76.5 130 GLN B N 1
ATOM 2660 C CA . GLN B 1 130 ? 5.344 9.969 -9.008 1 76.5 130 GLN B CA 1
ATOM 2661 C C . GLN B 1 130 ? 6.27 9.453 -10.102 1 76.5 130 GLN B C 1
ATOM 2663 O O . GLN B 1 130 ? 6.254 8.258 -10.422 1 76.5 130 GLN B O 1
ATOM 2668 N N . LYS B 1 131 ? 7.113 10.281 -10.547 1 80.94 131 LYS B N 1
ATOM 2669 C CA . LYS B 1 131 ? 8.016 9.906 -11.633 1 80.94 131 LYS B CA 1
ATOM 2670 C C . LYS B 1 131 ? 9.07 8.914 -11.156 1 80.94 131 LYS B C 1
ATOM 2672 O O . LYS B 1 131 ? 9.383 7.949 -11.859 1 80.94 131 LYS B O 1
ATOM 2677 N N . ILE B 1 132 ? 9.523 9.156 -9.977 1 80.31 132 ILE B N 1
ATOM 2678 C CA . ILE B 1 132 ? 10.547 8.289 -9.406 1 80.31 132 ILE B CA 1
ATOM 2679 C C . ILE B 1 132 ? 9.969 6.895 -9.172 1 80.31 132 ILE B C 1
ATOM 2681 O O . ILE B 1 132 ? 10.57 5.895 -9.57 1 80.31 132 ILE B O 1
ATOM 2685 N N . CYS B 1 133 ? 8.828 6.812 -8.641 1 78.12 133 CYS B N 1
ATOM 2686 C CA . CYS B 1 133 ? 8.18 5.543 -8.328 1 78.12 133 CYS B CA 1
ATOM 2687 C C . CYS B 1 133 ? 7.77 4.816 -9.602 1 78.12 133 CYS B C 1
ATOM 2689 O O . CYS B 1 133 ? 7.941 3.6 -9.711 1 78.12 133 CYS B O 1
ATOM 2691 N N . GLU B 1 134 ? 7.363 5.527 -10.641 1 78.38 134 GLU B N 1
ATOM 2692 C CA . GLU B 1 134 ? 6.934 4.949 -11.914 1 78.38 134 GLU B CA 1
ATOM 2693 C C . GLU B 1 134 ? 8.094 4.289 -12.641 1 78.38 134 GLU B C 1
ATOM 2695 O O . GLU B 1 134 ? 7.949 3.193 -13.195 1 78.38 134 GLU B O 1
ATOM 2700 N N . GLU B 1 135 ? 9.141 4.992 -12.695 1 79.12 135 GLU B N 1
ATOM 2701 C CA . GLU B 1 135 ? 10.305 4.469 -13.406 1 79.12 135 GLU B CA 1
ATOM 2702 C C . GLU B 1 135 ? 10.828 3.195 -12.742 1 79.12 135 GLU B C 1
ATOM 2704 O O . GLU B 1 135 ? 11.18 2.234 -13.43 1 79.12 135 GLU B O 1
ATOM 2709 N N . ARG B 1 136 ? 10.859 3.227 -11.461 1 77.62 136 ARG B N 1
ATOM 2710 C CA . ARG B 1 136 ? 11.266 2.043 -10.711 1 77.62 136 ARG B CA 1
ATOM 2711 C C . ARG B 1 136 ? 10.312 0.878 -10.961 1 77.62 136 ARG B C 1
ATOM 2713 O O . ARG B 1 136 ? 10.75 -0.244 -11.227 1 77.62 136 ARG B O 1
ATOM 2720 N N . ASP B 1 137 ? 9.117 1.213 -10.93 1 80.06 137 ASP B N 1
ATOM 2721 C CA . ASP B 1 137 ? 8.086 0.2 -11.109 1 80.06 137 ASP B CA 1
ATOM 2722 C C . ASP B 1 137 ? 8.133 -0.394 -12.516 1 80.06 137 ASP B C 1
ATOM 2724 O O . ASP B 1 137 ? 7.977 -1.604 -12.688 1 80.06 137 ASP B O 1
ATOM 2728 N N . ARG B 1 138 ? 8.555 0.404 -13.469 1 83.88 138 ARG B N 1
ATOM 2729 C CA . ARG B 1 138 ? 8.602 -0.056 -14.852 1 83.88 138 ARG B CA 1
ATOM 2730 C C . ARG B 1 138 ? 9.742 -1.05 -15.062 1 83.88 138 ARG B C 1
ATOM 2732 O O . ARG B 1 138 ? 9.562 -2.088 -15.703 1 83.88 138 ARG B O 1
ATOM 2739 N N . HIS B 1 139 ? 10.875 -0.69 -14.609 1 86.81 139 HIS B N 1
ATOM 2740 C CA . HIS B 1 139 ? 12.023 -1.576 -14.75 1 86.81 139 HIS B CA 1
ATOM 2741 C C . HIS B 1 139 ? 11.781 -2.91 -14.055 1 86.81 139 HIS B C 1
ATOM 2743 O O . HIS B 1 139 ? 11.992 -3.973 -14.641 1 86.81 139 HIS B O 1
ATOM 2749 N N . TYR B 1 140 ? 11.352 -2.871 -12.859 1 89 140 TYR B N 1
ATOM 2750 C CA . TYR B 1 140 ? 11.039 -4.066 -12.086 1 89 140 TYR B CA 1
ATOM 2751 C C . TYR B 1 140 ? 10.016 -4.934 -12.805 1 89 140 TYR B C 1
ATOM 2753 O O . TYR B 1 140 ? 10.227 -6.129 -13 1 89 140 TYR B O 1
ATOM 2761 N N . SER B 1 141 ? 8.992 -4.305 -13.258 1 90.75 141 SER B N 1
ATOM 2762 C CA . SER B 1 141 ? 7.902 -5.012 -13.922 1 90.75 141 SER B CA 1
ATOM 2763 C C . SER B 1 141 ? 8.375 -5.68 -15.203 1 90.75 141 SER B C 1
ATOM 2765 O O . SER B 1 141 ? 7.977 -6.805 -15.508 1 90.75 141 SER B O 1
ATOM 2767 N N . THR B 1 142 ? 9.258 -4.949 -15.891 1 93.94 142 THR B N 1
ATOM 2768 C CA . THR B 1 142 ? 9.773 -5.484 -17.141 1 93.94 142 THR B CA 1
ATOM 2769 C C . THR B 1 142 ? 10.617 -6.727 -16.906 1 93.94 142 THR B C 1
ATOM 2771 O O . THR B 1 142 ? 10.477 -7.73 -17.609 1 93.94 142 THR B O 1
ATOM 2774 N N . VAL B 1 143 ? 11.414 -6.68 -15.938 1 95 143 VAL B N 1
ATOM 2775 C CA . VAL B 1 143 ? 12.305 -7.797 -15.625 1 95 143 VAL B CA 1
ATOM 2776 C C . VAL B 1 143 ? 11.484 -8.992 -15.156 1 95 143 VAL B C 1
ATOM 2778 O O . VAL B 1 143 ? 11.656 -10.109 -15.656 1 95 143 VAL B O 1
ATOM 2781 N N . VAL B 1 144 ? 10.578 -8.82 -14.242 1 96.38 144 VAL B N 1
ATOM 2782 C CA . VAL B 1 144 ? 9.766 -9.898 -13.688 1 96.38 144 VAL B CA 1
ATOM 2783 C C . VAL B 1 144 ? 8.914 -10.523 -14.789 1 96.38 144 VAL B C 1
ATOM 2785 O O . VAL B 1 144 ? 8.82 -11.75 -14.891 1 96.38 144 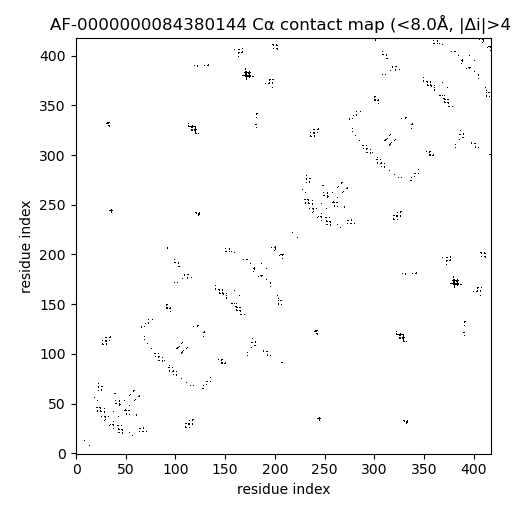VAL B O 1
ATOM 2788 N N . ARG B 1 145 ? 8.328 -9.656 -15.602 1 96.94 145 ARG B N 1
ATOM 2789 C CA . ARG B 1 145 ? 7.547 -10.148 -16.734 1 96.94 145 ARG B CA 1
ATOM 2790 C C . ARG B 1 145 ? 8.406 -10.992 -17.672 1 96.94 145 ARG B C 1
ATOM 2792 O O . ARG B 1 145 ? 7.969 -12.031 -18.156 1 96.94 145 ARG B O 1
ATOM 2799 N N . GLY B 1 146 ? 9.562 -10.477 -17.922 1 97.38 146 GLY B N 1
ATOM 2800 C CA . GLY B 1 146 ? 10.492 -11.219 -18.766 1 97.38 146 GLY B CA 1
ATOM 2801 C C . GLY B 1 146 ? 10.82 -12.594 -18.219 1 97.38 146 GLY B C 1
ATOM 2802 O O . GLY B 1 146 ? 10.836 -13.578 -18.953 1 97.38 146 GLY B O 1
ATOM 2803 N N . LEU B 1 147 ? 11.094 -12.688 -16.953 1 97.06 147 LEU B N 1
ATOM 2804 C CA . LEU B 1 147 ? 11.375 -13.961 -16.297 1 97.06 147 LEU B CA 1
ATOM 2805 C C . LEU B 1 147 ? 10.172 -14.891 -16.391 1 97.06 147 LEU B C 1
ATOM 2807 O O . LEU B 1 147 ? 10.328 -16.078 -16.688 1 97.06 147 LEU B O 1
ATOM 2811 N N . CYS B 1 148 ? 8.961 -14.367 -16.125 1 97.94 148 CYS B N 1
ATOM 2812 C CA . CYS B 1 148 ? 7.75 -15.172 -16.234 1 97.94 148 CYS B CA 1
ATOM 2813 C C . CYS B 1 148 ? 7.57 -15.711 -17.641 1 97.94 148 CYS B C 1
ATOM 2815 O O . CYS B 1 148 ? 7.207 -16.875 -17.828 1 97.94 148 CYS B O 1
ATOM 2817 N N . ASN B 1 149 ? 7.855 -14.82 -18.594 1 98.06 149 ASN B N 1
ATOM 2818 C CA . ASN B 1 149 ? 7.758 -15.242 -19.984 1 98.06 149 ASN B CA 1
ATOM 2819 C C . ASN B 1 149 ? 8.703 -16.406 -20.297 1 98.06 149 ASN B C 1
ATOM 2821 O O . ASN B 1 149 ? 8.32 -17.359 -20.969 1 98.06 149 ASN B O 1
ATOM 2825 N N . GLU B 1 150 ? 9.883 -16.328 -19.859 1 97.38 150 GLU B N 1
ATOM 2826 C CA . GLU B 1 150 ? 10.867 -17.391 -20.062 1 97.38 150 GLU B CA 1
ATOM 2827 C C . GLU B 1 150 ? 10.438 -18.688 -19.391 1 97.38 150 GLU B C 1
ATOM 2829 O O . GLU B 1 150 ? 10.594 -19.766 -19.953 1 97.38 150 GLU B O 1
ATOM 2834 N N . ILE B 1 151 ? 9.906 -18.594 -18.203 1 97.38 151 ILE B N 1
ATOM 2835 C CA . ILE B 1 151 ? 9.438 -19.781 -17.484 1 97.38 151 ILE B CA 1
ATOM 2836 C C . ILE B 1 151 ? 8.281 -20.422 -18.234 1 97.38 151 ILE B C 1
ATOM 2838 O O . ILE B 1 151 ? 8.234 -21.641 -18.375 1 97.38 151 ILE B O 1
ATOM 2842 N N . ILE B 1 152 ? 7.336 -19.594 -18.719 1 97.62 152 ILE B N 1
ATOM 2843 C CA . ILE B 1 152 ? 6.18 -20.078 -19.469 1 97.62 152 ILE B CA 1
ATOM 2844 C C . ILE B 1 152 ? 6.648 -20.844 -20.703 1 97.62 152 ILE B C 1
ATOM 2846 O O . ILE B 1 152 ? 6.164 -21.938 -20.984 1 97.62 152 ILE B O 1
ATOM 2850 N N . LYS B 1 153 ? 7.598 -20.25 -21.375 1 96.81 153 LYS B N 1
ATOM 2851 C CA . LYS B 1 153 ? 8.133 -20.844 -22.594 1 96.81 153 LYS B CA 1
ATOM 2852 C C . LYS B 1 153 ? 8.867 -22.156 -22.281 1 96.81 153 LYS B C 1
ATOM 2854 O O . LYS B 1 153 ? 8.641 -23.172 -22.938 1 96.81 153 LYS B O 1
ATOM 2859 N N . ASP B 1 154 ? 9.695 -22.109 -21.297 1 95.06 154 ASP B N 1
ATOM 2860 C CA . ASP B 1 154 ? 10.5 -23.266 -20.922 1 95.06 154 ASP B CA 1
ATOM 2861 C C . ASP B 1 154 ? 9.617 -24.422 -20.453 1 95.06 154 ASP B C 1
ATOM 2863 O O . ASP B 1 154 ? 9.906 -25.578 -20.75 1 95.06 154 ASP B O 1
ATOM 2867 N N . GLY B 1 155 ? 8.602 -24.062 -19.688 1 95.44 155 GLY B N 1
ATOM 2868 C CA . GLY B 1 155 ? 7.746 -25.078 -19.125 1 95.44 155 GLY B CA 1
ATOM 2869 C C . GLY B 1 155 ? 6.617 -25.5 -20.031 1 95.44 155 GLY B C 1
ATOM 2870 O O . GLY B 1 155 ? 5.906 -26.469 -19.75 1 95.44 155 GLY B O 1
ATOM 2871 N N . GLY B 1 156 ? 6.422 -24.75 -21.109 1 96.31 156 GLY B N 1
ATOM 2872 C CA . GLY B 1 156 ? 5.344 -25.062 -22.031 1 96.31 156 GLY B CA 1
ATOM 2873 C C . GLY B 1 156 ? 3.967 -24.797 -21.453 1 96.31 156 GLY B C 1
ATOM 2874 O O . GLY B 1 156 ? 3.016 -25.516 -21.75 1 96.31 156 GLY B O 1
ATOM 2875 N N . TYR B 1 157 ? 3.918 -23.844 -20.531 1 95.56 157 TYR B N 1
ATOM 2876 C CA . TYR B 1 157 ? 2.635 -23.531 -19.906 1 95.56 157 TYR B CA 1
ATOM 2877 C C . TYR B 1 157 ? 1.701 -22.859 -20.906 1 95.56 157 TYR B C 1
ATOM 2879 O O . TYR B 1 157 ? 2.129 -22 -21.688 1 95.56 157 TYR B O 1
ATOM 2887 N N . LYS B 1 158 ? 0.494 -23.25 -20.953 1 93.81 158 LYS B N 1
ATOM 2888 C CA . LYS B 1 158 ? -0.502 -22.688 -21.859 1 93.81 158 LYS B CA 1
ATOM 2889 C C . LYS B 1 158 ? -1.551 -21.875 -21.109 1 93.81 158 LYS B C 1
ATOM 2891 O O . LYS B 1 158 ? -1.873 -22.203 -19.953 1 93.81 158 LYS B O 1
ATOM 2896 N N . GLY B 1 159 ? -1.983 -20.875 -21.688 1 91.88 159 GLY B N 1
ATOM 2897 C CA . GLY B 1 159 ? -3.092 -20.125 -21.125 1 91.88 159 GLY B CA 1
ATOM 2898 C C . GLY B 1 159 ? -2.67 -19.172 -20.016 1 91.88 159 GLY B C 1
ATOM 2899 O O . GLY B 1 159 ? -3.512 -18.656 -19.281 1 91.88 159 GLY B O 1
ATOM 2900 N N . ILE B 1 160 ? -1.358 -19.078 -19.844 1 94.25 160 ILE B N 1
ATOM 2901 C CA . ILE B 1 160 ? -0.832 -18.203 -18.797 1 94.25 160 ILE B CA 1
ATOM 2902 C C . ILE B 1 160 ? -0.185 -16.969 -19.438 1 94.25 160 ILE B C 1
ATOM 2904 O O . ILE B 1 160 ? 0.618 -17.094 -20.359 1 94.25 160 ILE B O 1
ATOM 2908 N N . GLN B 1 161 ? -0.548 -15.828 -18.984 1 95.88 161 GLN B N 1
ATOM 2909 C CA . GLN B 1 161 ? 0.049 -14.594 -19.469 1 95.88 161 GLN B CA 1
ATOM 2910 C C . GLN B 1 161 ? 1.106 -14.07 -18.5 1 95.88 161 GLN B C 1
ATOM 2912 O O . GLN B 1 161 ? 0.806 -13.789 -17.344 1 95.88 161 GLN B O 1
ATOM 2917 N N . ALA B 1 162 ? 2.277 -13.836 -19.047 1 97.25 162 ALA B N 1
ATOM 2918 C CA . ALA B 1 162 ? 3.395 -13.367 -18.234 1 97.25 162 ALA B CA 1
ATOM 2919 C C . ALA B 1 162 ? 3.061 -12.031 -17.562 1 97.25 162 ALA B C 1
ATOM 2921 O O . ALA B 1 162 ? 3.426 -11.805 -16.422 1 97.25 162 ALA B O 1
ATOM 2922 N N . THR B 1 163 ? 2.342 -11.172 -18.297 1 95.31 163 THR B N 1
ATOM 2923 C CA . THR B 1 163 ? 1.968 -9.867 -17.781 1 95.31 163 THR B CA 1
ATOM 2924 C C . THR B 1 163 ? 1.069 -10.008 -16.547 1 95.31 163 THR B C 1
ATOM 2926 O O . THR B 1 163 ? 1.251 -9.305 -15.562 1 95.31 163 THR B O 1
ATOM 2929 N N . THR B 1 164 ? 0.181 -10.961 -16.594 1 96.31 164 THR B N 1
ATOM 2930 C CA . THR B 1 164 ? -0.753 -11.188 -15.5 1 96.31 164 THR B CA 1
ATOM 2931 C C . THR B 1 164 ? -0.032 -11.766 -14.281 1 96.31 164 THR B C 1
ATOM 2933 O O . THR B 1 164 ? -0.246 -11.312 -13.156 1 96.31 164 THR B O 1
ATOM 2936 N N . VAL B 1 165 ? 0.828 -12.703 -14.539 1 96.81 165 VAL B N 1
ATOM 2937 C CA . VAL B 1 165 ? 1.563 -13.352 -13.461 1 96.81 165 VAL B CA 1
ATOM 2938 C C . VAL B 1 165 ? 2.482 -12.336 -12.781 1 96.81 165 VAL B C 1
ATOM 2940 O O . VAL B 1 165 ? 2.527 -12.25 -11.555 1 96.81 165 VAL B O 1
ATOM 2943 N N . ALA B 1 166 ? 3.141 -11.539 -13.609 1 96.12 166 ALA B N 1
ATOM 2944 C CA . ALA B 1 166 ? 4.051 -10.523 -13.086 1 96.12 166 ALA B CA 1
ATOM 2945 C C . ALA B 1 166 ? 3.299 -9.492 -12.25 1 96.12 166 ALA B C 1
ATOM 2947 O O . ALA B 1 166 ? 3.754 -9.102 -11.18 1 96.12 166 ALA B O 1
ATOM 2948 N N . ALA B 1 167 ? 2.164 -9.086 -12.719 1 94.44 167 ALA B N 1
ATOM 2949 C CA . ALA B 1 167 ? 1.35 -8.102 -12.008 1 94.44 167 ALA B CA 1
ATOM 2950 C C . ALA B 1 167 ? 0.851 -8.664 -10.68 1 94.44 167 ALA B C 1
ATOM 2952 O O . ALA B 1 167 ? 0.866 -7.969 -9.656 1 94.44 167 ALA B O 1
ATOM 2953 N N . ALA B 1 168 ? 0.429 -9.922 -10.703 1 96.25 168 ALA B N 1
ATOM 2954 C CA . ALA B 1 168 ? -0.065 -10.586 -9.5 1 96.25 168 ALA B CA 1
ATOM 2955 C C . ALA B 1 168 ? 1.031 -10.688 -8.438 1 96.25 168 ALA B C 1
ATOM 2957 O O . ALA B 1 168 ? 0.806 -10.375 -7.27 1 96.25 168 ALA B O 1
ATOM 2958 N N . LEU B 1 169 ? 2.213 -11.062 -8.883 1 97 169 LEU B N 1
ATOM 2959 C CA . LEU B 1 169 ? 3.334 -11.219 -7.961 1 97 169 LEU B CA 1
ATOM 2960 C C . LEU B 1 169 ? 3.742 -9.867 -7.375 1 97 169 LEU B C 1
ATOM 2962 O O . LEU B 1 169 ? 3.951 -9.75 -6.168 1 97 169 LEU B O 1
ATOM 2966 N N . SER B 1 170 ? 3.826 -8.891 -8.219 1 94.75 170 SER B N 1
ATOM 2967 C CA . SER B 1 170 ? 4.203 -7.551 -7.773 1 94.75 170 SER B CA 1
ATOM 2968 C C . SER B 1 170 ? 3.191 -6.992 -6.781 1 94.75 170 SER B C 1
ATOM 2970 O O . SER B 1 170 ? 3.568 -6.465 -5.73 1 94.75 170 SER B O 1
ATOM 2972 N N . ALA B 1 171 ? 1.963 -7.176 -7.129 1 95.75 171 ALA B N 1
ATOM 2973 C CA . ALA B 1 171 ? 0.898 -6.695 -6.254 1 95.75 171 ALA B CA 1
ATOM 2974 C C . ALA B 1 171 ? 0.923 -7.422 -4.91 1 95.75 171 ALA B C 1
ATOM 2976 O O . ALA B 1 171 ? 0.805 -6.793 -3.857 1 95.75 171 ALA B O 1
ATOM 2977 N N . MET B 1 172 ? 1.081 -8.68 -4.953 1 96.88 172 MET B N 1
ATOM 2978 C CA . MET B 1 172 ? 1.103 -9.477 -3.732 1 96.88 172 MET B CA 1
ATOM 2979 C C . MET B 1 172 ? 2.268 -9.07 -2.836 1 96.88 172 MET B C 1
ATOM 2981 O O . MET B 1 172 ? 2.102 -8.914 -1.626 1 96.88 172 MET B O 1
ATOM 2985 N N . THR B 1 173 ? 3.43 -8.883 -3.418 1 96.38 173 THR B N 1
ATOM 2986 C CA . THR B 1 173 ? 4.613 -8.516 -2.652 1 96.38 173 THR B CA 1
ATOM 2987 C C . THR B 1 173 ? 4.434 -7.141 -2.008 1 96.38 173 THR B C 1
ATOM 2989 O O . THR B 1 173 ? 4.723 -6.961 -0.823 1 96.38 173 THR B O 1
ATOM 2992 N N . GLU B 1 174 ? 3.947 -6.238 -2.771 1 94.5 174 GLU B N 1
ATOM 2993 C CA . GLU B 1 174 ? 3.711 -4.902 -2.234 1 94.5 174 GLU B CA 1
ATOM 2994 C C . GLU B 1 174 ? 2.631 -4.922 -1.157 1 94.5 174 GLU B C 1
ATOM 2996 O O . GLU B 1 174 ? 2.732 -4.211 -0.156 1 94.5 174 GLU B O 1
ATOM 3001 N N . GLY B 1 175 ? 1.59 -5.73 -1.396 1 95.62 175 GLY B N 1
ATOM 3002 C CA . GLY B 1 175 ? 0.579 -5.891 -0.362 1 95.62 175 GLY B CA 1
ATOM 3003 C C . GLY B 1 175 ? 1.128 -6.484 0.921 1 95.62 175 GLY B C 1
ATOM 3004 O O . GLY B 1 175 ? 0.716 -6.098 2.018 1 95.62 175 GLY B O 1
ATOM 3005 N N . LEU B 1 176 ? 2.006 -7.387 0.823 1 96.62 176 LEU B N 1
ATOM 3006 C CA . LEU B 1 176 ? 2.625 -7.996 1.996 1 96.62 176 LEU B CA 1
ATOM 3007 C C . LEU B 1 176 ? 3.506 -6.988 2.73 1 96.62 176 LEU B C 1
ATOM 3009 O O . LEU B 1 176 ? 3.615 -7.031 3.957 1 96.62 176 LEU B O 1
ATOM 3013 N N . TRP B 1 177 ? 4.133 -6.039 1.967 1 95.81 177 TRP B N 1
ATOM 3014 C CA . TRP B 1 177 ? 4.828 -4.93 2.607 1 95.81 177 TRP B CA 1
ATOM 3015 C C . TRP B 1 177 ? 3.875 -4.125 3.486 1 95.81 177 TRP B C 1
ATOM 3017 O O . TRP B 1 177 ? 4.219 -3.752 4.609 1 95.81 177 TRP B O 1
ATOM 3027 N N . LEU B 1 178 ? 2.729 -3.836 2.975 1 92.69 178 LEU B N 1
ATOM 3028 C CA . LEU B 1 178 ? 1.712 -3.102 3.719 1 92.69 178 LEU B CA 1
ATOM 3029 C C . LEU B 1 178 ? 1.302 -3.863 4.977 1 92.69 178 LEU B C 1
ATOM 3031 O O . LEU B 1 178 ? 1.18 -3.273 6.051 1 92.69 178 LEU B O 1
ATOM 3035 N N . SER B 1 179 ? 1.071 -5.172 4.801 1 91 179 SER B N 1
ATOM 3036 C CA . SER B 1 179 ? 0.724 -6.008 5.945 1 91 179 SER B CA 1
ATOM 3037 C C . SER B 1 179 ? 1.775 -5.902 7.047 1 91 179 SER B C 1
ATOM 3039 O O . SER B 1 179 ? 1.438 -5.809 8.227 1 91 179 SER B O 1
ATOM 3041 N N . ARG B 1 180 ? 3.014 -5.961 6.621 1 93 180 ARG B N 1
ATOM 3042 C CA . ARG B 1 180 ? 4.098 -5.832 7.59 1 93 180 ARG B CA 1
ATOM 3043 C C . ARG B 1 180 ? 4.031 -4.488 8.312 1 93 180 ARG B C 1
ATOM 3045 O O . ARG B 1 180 ? 4.309 -4.406 9.508 1 93 180 ARG B O 1
ATOM 3052 N N . LEU B 1 181 ? 3.738 -3.475 7.594 1 90.19 181 LEU B N 1
ATOM 3053 C CA . LEU B 1 181 ? 3.697 -2.119 8.133 1 90.19 181 LEU B CA 1
ATOM 3054 C C . LEU B 1 181 ? 2.549 -1.961 9.125 1 90.19 181 LEU B C 1
ATOM 3056 O O . LEU B 1 181 ? 2.732 -1.421 10.211 1 90.19 181 LEU B O 1
ATOM 3060 N N . ILE B 1 182 ? 1.379 -2.471 8.812 1 86.12 182 ILE B N 1
ATOM 3061 C CA . ILE B 1 182 ? 0.173 -2.143 9.57 1 86.12 182 ILE B CA 1
ATOM 3062 C C . ILE B 1 182 ? -0.077 -3.207 10.633 1 86.12 182 ILE B C 1
ATOM 3064 O O . ILE B 1 182 ? -0.769 -2.955 11.617 1 86.12 182 ILE B O 1
ATOM 3068 N N . ASN B 1 183 ? 0.34 -4.441 10.383 1 87.06 183 ASN B N 1
ATOM 3069 C CA . ASN B 1 183 ? 0.175 -5.543 11.328 1 87.06 183 ASN B CA 1
ATOM 3070 C C . ASN B 1 183 ? 1.487 -6.289 11.555 1 87.06 183 ASN B C 1
ATOM 3072 O O . ASN B 1 183 ? 1.575 -7.492 11.297 1 87.06 183 ASN B O 1
ATOM 3076 N N . PRO B 1 184 ? 2.453 -5.648 12.172 1 88.19 184 PRO B N 1
ATOM 3077 C CA . PRO B 1 184 ? 3.775 -6.266 12.312 1 88.19 184 PRO B CA 1
ATOM 3078 C C . PRO B 1 184 ? 3.748 -7.523 13.18 1 88.19 184 PRO B C 1
ATOM 3080 O O . PRO B 1 184 ? 4.559 -8.43 12.977 1 88.19 184 PRO B O 1
ATOM 3083 N N . LYS B 1 185 ? 2.83 -7.648 14.07 1 86.31 185 LYS B N 1
ATOM 3084 C CA . LYS B 1 185 ? 2.766 -8.789 14.977 1 86.31 185 LYS B CA 1
ATOM 3085 C C . LYS B 1 185 ? 2.34 -10.055 14.234 1 86.31 185 LYS B C 1
ATOM 3087 O O . LYS B 1 185 ? 2.719 -11.164 14.617 1 86.31 185 LYS B O 1
ATOM 3092 N N . ASN B 1 186 ? 1.623 -9.859 13.148 1 85.81 186 ASN B N 1
ATOM 3093 C CA . ASN B 1 186 ? 1.089 -11.008 12.422 1 85.81 186 ASN B CA 1
ATOM 3094 C C . ASN B 1 186 ? 1.883 -11.281 11.148 1 85.81 186 ASN B C 1
ATOM 3096 O O . ASN B 1 186 ? 1.524 -12.164 10.367 1 85.81 186 ASN B O 1
ATOM 3100 N N . PHE B 1 187 ? 2.941 -10.508 11.016 1 91.94 187 PHE B N 1
ATOM 3101 C CA . PHE B 1 187 ? 3.748 -10.664 9.812 1 91.94 187 PHE B CA 1
ATOM 3102 C C . PHE B 1 187 ? 5 -11.484 10.102 1 91.94 187 PHE B C 1
ATOM 3104 O O . PHE B 1 187 ? 5.66 -11.273 11.125 1 91.94 187 PHE B O 1
ATOM 3111 N N . SER B 1 188 ? 5.297 -12.414 9.273 1 95.38 188 SER B N 1
ATOM 3112 C CA . SER B 1 188 ? 6.582 -13.109 9.242 1 95.38 188 SER B CA 1
ATOM 3113 C C . SER B 1 188 ? 7.086 -13.281 7.812 1 95.38 188 SER B C 1
ATOM 3115 O O . SER B 1 188 ? 6.289 -13.438 6.887 1 95.38 188 SER B O 1
ATOM 3117 N N . ARG B 1 189 ? 8.422 -13.172 7.727 1 95.88 189 ARG B N 1
ATOM 3118 C CA . ARG B 1 189 ? 9.016 -13.398 6.418 1 95.88 189 ARG B CA 1
ATOM 3119 C C . ARG B 1 189 ? 8.617 -14.766 5.859 1 95.88 189 ARG B C 1
ATOM 3121 O O . ARG B 1 189 ? 8.32 -14.891 4.672 1 95.88 189 ARG B O 1
ATOM 3128 N N . GLU B 1 190 ? 8.578 -15.758 6.691 1 96.12 190 GLU B N 1
ATOM 3129 C CA . GLU B 1 190 ? 8.188 -17.109 6.289 1 96.12 190 GLU B CA 1
ATOM 3130 C C . GLU B 1 190 ? 6.754 -17.141 5.766 1 96.12 190 GLU B C 1
ATOM 3132 O O . GLU B 1 190 ? 6.477 -17.766 4.738 1 96.12 190 GLU B O 1
ATOM 3137 N N . GLY B 1 191 ? 5.875 -16.516 6.461 1 95.56 191 GLY B N 1
ATOM 3138 C CA . GLY B 1 191 ? 4.496 -16.438 6.012 1 95.56 191 GLY B CA 1
ATOM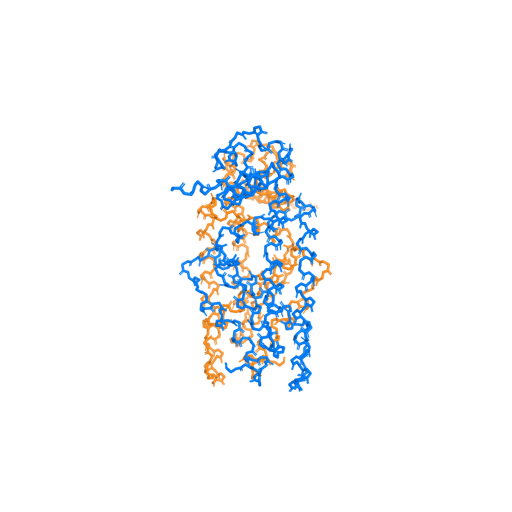 3139 C C . GLY B 1 191 ? 4.34 -15.711 4.684 1 95.56 191 GLY B C 1
ATOM 3140 O O . GLY B 1 191 ? 3.551 -16.141 3.836 1 95.56 191 GLY B O 1
ATOM 3141 N N . ALA B 1 192 ? 5.105 -14.625 4.535 1 96.81 192 ALA B N 1
ATOM 3142 C CA . ALA B 1 192 ? 5.086 -13.891 3.275 1 96.81 192 ALA B CA 1
ATOM 3143 C C . ALA B 1 192 ? 5.559 -14.766 2.119 1 96.81 192 ALA B C 1
ATOM 3145 O O . ALA B 1 192 ? 4.922 -14.812 1.065 1 96.81 192 ALA B O 1
ATOM 3146 N N . MET B 1 193 ? 6.656 -15.5 2.391 1 96.75 193 MET B N 1
ATOM 3147 C CA . MET B 1 193 ? 7.195 -16.375 1.353 1 96.75 193 MET B CA 1
ATOM 3148 C C . MET B 1 193 ? 6.246 -17.531 1.065 1 96.75 193 MET B C 1
ATOM 3150 O O . MET B 1 193 ? 6.145 -17.984 -0.075 1 96.75 193 MET B O 1
ATOM 3154 N N . ASP B 1 194 ? 5.504 -17.953 2.086 1 96.5 194 ASP B N 1
ATOM 3155 C CA . ASP B 1 194 ? 4.504 -19 1.865 1 96.5 194 ASP B CA 1
ATOM 3156 C C . ASP B 1 194 ? 3.439 -18.531 0.872 1 96.5 194 ASP B C 1
ATOM 3158 O O . ASP B 1 194 ? 2.98 -19.312 0.036 1 96.5 194 ASP B O 1
ATOM 3162 N N . ALA B 1 195 ? 3.035 -17.297 0.974 1 96 195 ALA B N 1
ATOM 3163 C CA . ALA B 1 195 ? 2.061 -16.75 0.038 1 96 195 ALA B CA 1
ATOM 3164 C C . ALA B 1 195 ? 2.613 -16.734 -1.384 1 96 195 ALA B C 1
ATOM 3166 O O . ALA B 1 195 ? 1.932 -17.141 -2.328 1 96 195 ALA B O 1
ATOM 3167 N N . VAL B 1 196 ? 3.859 -16.297 -1.519 1 96.81 196 VAL B N 1
ATOM 3168 C CA . VAL B 1 196 ? 4.512 -16.25 -2.822 1 96.81 196 VAL B CA 1
ATOM 3169 C C . VAL B 1 196 ? 4.629 -17.656 -3.408 1 96.81 196 VAL B C 1
ATOM 3171 O O . VAL B 1 196 ? 4.273 -17.875 -4.566 1 96.81 196 VAL B O 1
ATOM 3174 N N . TYR B 1 197 ? 5.008 -18.641 -2.594 1 95.75 197 TYR B N 1
ATOM 3175 C CA . TYR B 1 197 ? 5.164 -20.016 -3.033 1 95.75 197 TYR B CA 1
ATOM 3176 C C . TYR B 1 197 ? 3.824 -20.609 -3.443 1 95.75 197 TYR B C 1
ATOM 3178 O O . TYR B 1 197 ? 3.748 -21.391 -4.398 1 95.75 197 TYR B O 1
ATOM 3186 N N . SER B 1 198 ? 2.854 -20.25 -2.645 1 95 198 SER B N 1
ATOM 3187 C CA . SER B 1 198 ? 1.53 -20.781 -2.961 1 95 198 SER B CA 1
ATOM 3188 C C . SER B 1 198 ? 1.113 -20.422 -4.379 1 95 198 SER B C 1
ATOM 3190 O O . SER B 1 198 ? 0.544 -21.25 -5.098 1 95 198 SER B O 1
ATOM 3192 N N . TYR B 1 199 ? 1.393 -19.219 -4.781 1 96.25 199 TYR B N 1
ATOM 3193 C CA . TYR B 1 199 ? 1.051 -18.781 -6.129 1 96.25 199 TYR B CA 1
ATOM 3194 C C . TYR B 1 199 ? 1.981 -19.406 -7.16 1 96.25 199 TYR B C 1
ATOM 3196 O O . TYR B 1 199 ? 1.524 -19.953 -8.164 1 96.25 199 TYR B O 1
ATOM 3204 N N . LEU B 1 200 ? 3.314 -19.359 -6.922 1 96.56 200 LEU B N 1
ATOM 3205 C CA . LEU B 1 200 ? 4.301 -19.844 -7.879 1 96.56 200 LEU B CA 1
ATOM 3206 C C . LEU B 1 200 ? 4.121 -21.328 -8.125 1 96.56 200 LEU B C 1
ATOM 3208 O O . LEU B 1 200 ? 4.199 -21.797 -9.273 1 96.56 200 LEU B O 1
ATOM 3212 N N . ARG B 1 201 ? 3.816 -22.094 -7.086 1 95.06 201 ARG B N 1
ATOM 3213 C CA . ARG B 1 201 ? 3.619 -23.531 -7.223 1 95.06 201 ARG B CA 1
ATOM 3214 C C . ARG B 1 201 ? 2.354 -23.844 -8.016 1 95.06 201 ARG B C 1
ATOM 3216 O O . ARG B 1 201 ? 2.312 -24.812 -8.773 1 95.06 201 ARG B O 1
ATOM 3223 N N . ALA B 1 202 ? 1.365 -23 -7.785 1 92.94 202 ALA B N 1
ATOM 3224 C CA . ALA B 1 202 ? 0.09 -23.219 -8.461 1 92.94 202 ALA B CA 1
ATOM 3225 C C . ALA B 1 202 ? 0.187 -22.875 -9.945 1 92.94 202 ALA B C 1
ATOM 3227 O O . ALA B 1 202 ? -0.362 -23.578 -10.789 1 92.94 202 ALA B O 1
ATOM 3228 N N . ILE B 1 203 ? 0.95 -21.828 -10.312 1 94.56 203 ILE B N 1
ATOM 3229 C CA . ILE B 1 203 ? 0.969 -21.312 -11.68 1 94.56 203 ILE B CA 1
ATOM 3230 C C . ILE B 1 203 ? 2.064 -22.016 -12.477 1 94.56 203 ILE B C 1
ATOM 3232 O O . ILE B 1 203 ? 1.921 -22.219 -13.688 1 94.56 203 ILE B O 1
ATOM 3236 N N . PHE B 1 204 ? 3.166 -22.344 -11.805 1 96.25 204 PHE B N 1
ATOM 3237 C CA . PHE B 1 204 ? 4.305 -23 -12.438 1 96.25 204 PHE B CA 1
ATOM 3238 C C . PHE B 1 204 ? 4.688 -24.266 -11.688 1 96.25 204 PHE B C 1
ATOM 3240 O O . PHE B 1 204 ? 5.801 -24.375 -11.18 1 96.25 204 PHE B O 1
ATOM 3247 N N . PRO B 1 205 ? 3.793 -25.234 -11.711 1 93.12 205 PRO B N 1
ATOM 3248 C CA . PRO B 1 205 ? 4 -26.438 -10.891 1 93.12 205 PRO B CA 1
ATOM 3249 C C . PRO B 1 205 ? 5.25 -27.219 -11.289 1 93.12 205 PRO B C 1
ATOM 3251 O O . PRO B 1 205 ? 5.816 -27.938 -10.469 1 93.12 205 PRO B O 1
ATOM 3254 N N . ASP B 1 206 ? 5.754 -27.078 -12.445 1 94.69 206 ASP B N 1
ATOM 3255 C CA . ASP B 1 206 ? 6.918 -27.828 -12.898 1 94.69 206 ASP B CA 1
ATOM 3256 C C . ASP B 1 206 ? 8.211 -27.141 -12.492 1 94.69 206 ASP B C 1
ATOM 3258 O O . ASP B 1 206 ? 9.297 -27.719 -12.594 1 94.69 206 ASP B O 1
ATOM 3262 N N . HIS B 1 207 ? 8.102 -25.875 -12 1 94.31 207 HIS B N 1
ATOM 3263 C CA . HIS B 1 207 ? 9.297 -25.109 -11.695 1 94.31 207 HIS B CA 1
ATOM 3264 C C . HIS B 1 207 ? 9.438 -24.875 -10.195 1 94.31 207 HIS B C 1
ATOM 3266 O O . HIS B 1 207 ? 10.523 -24.547 -9.711 1 94.31 207 HIS B O 1
ATOM 3272 N N . TYR B 1 208 ? 8.258 -24.953 -9.484 1 92.25 208 TYR B N 1
ATOM 3273 C CA . TYR B 1 208 ? 8.305 -24.719 -8.047 1 92.25 208 TYR B CA 1
ATOM 3274 C C . TYR B 1 208 ? 7.652 -25.859 -7.285 1 92.25 208 TYR B C 1
ATOM 3276 O O . TYR B 1 208 ? 6.598 -26.359 -7.684 1 92.25 208 TYR B O 1
ATOM 3284 N N . GLU B 1 209 ? 8.398 -26.469 -6.398 1 80.56 209 GLU B N 1
ATOM 3285 C CA . GLU B 1 209 ? 7.91 -27.609 -5.609 1 80.56 209 GLU B CA 1
ATOM 3286 C C . GLU B 1 209 ? 7.316 -27.125 -4.285 1 80.56 209 GLU B C 1
ATOM 3288 O O . GLU B 1 209 ? 7.742 -26.109 -3.732 1 80.56 209 GLU B O 1
#

Nearest PDB structures (foldseek):
  3e7q-assembly1_A  TM=8.615E-01  e=3.334E-10  Pseudomonas aeruginosa
  2gfn-assembly1_B  TM=7.651E-01  e=5.277E-07  Rhodococcus jostii RHA1
  2gfn-assembly1_A  TM=7.551E-01  e=1.039E-06  Rhodococcus jostii RHA1
  5daj-assembly1_A  TM=6.859E-01  e=4.832E-06  Pseudomonas aeruginosa PAO1
  8svd-assembly2_J  TM=6.670E-01  e=1.143E-04  Mycolicibacterium baixiangningiae

pLDDT: mean 90.47, std 10.07, range [35.69, 98.06]

Radius of gyration: 24.12 Å; Cα contacts (8 Å, |Δi|>4): 493; chains: 2; bounding box: 107×60×40 Å

Foldseek 3Di:
DPPPPPPDQDPVNVLVVLLVLLLVLQLVQCLVQFLVRDDLCSSCVSSVHDSVSVCVNQVDSVSSLLVSLVVLLVQLVVLLVVLQVPDPDQLLVSLLSNLLSCLPCSNLPLSSLSSVVSLVVCCVVDVSSVVSVVVSVVVQLVSQLVSLVRLCVVQVPPPDHSSVLSVVSVVLSNVLSVCCNPPVVPHDSVVSSVVVLVSCCVRRVVSGD/DPPPPPPDQDPVNVLVVLLVLLLVLQLVQCLVQFLVRDDLCSSCVSSVHDSVSVCVNQVDSVSSLLVSLVVLLVQLVVLLVVLQVPDPDQLLVSLLSNLLSCLPCSNLPLSSLSSVVSLVVCCVVDVSSVVSVVVSVVVQLVSQLVSLVRLCVVQVPPPDHSSVLSVVSVVLSNVLSVCCNPPVVPHDSVVSSVVVLVSCCVRRVVSGD

Secondary structure (DSSP, 8-state):
----------HHHHHHHHHHHHHHHHHHHHHHHTTTT--HHHHHHHHTS-HHHHHHHHSSHHHHHHHHHHHHHHHHHHHHHHHHHH--S-HHHHHHHHHHHHTSTTTS-HHHHHHHHHHHTTTTT-HHHHHHHHHHHHHHHHHHHHHHHHHHHHHT--S--HHHHHHHHHHHHHHHHHHHHH-GGG--HHHHHHHHHHHHHHH-TTT--/----------HHHHHHHHHHHHHHHHHHHHHHHTTTT--HHHHHHHHTS-HHHHHHHHSSHHHHHHHHHHHHHHHHHHHHHHHHHH--S-HHHHHHHHHHHHTSTTTS-HHHHHHHHHHHTTTTT-HHHHHHHHHHHHHHHHHHHHHHHHHHHHHT--S--HHHHHHHHHHHHHHHHHHHHH-GGG--HHHHHHHHHHHHHHH-TTT--